Protein AF-Q9R631-F1 (afdb_monomer)

Solvent-accessible surface area (backbone atoms only — not comparable to full-atom values): 24662 Å² total; per-residue (Å²): 126,86,88,64,76,54,87,81,58,69,84,57,74,76,68,75,74,54,26,33,38,32,25,51,54,96,36,62,91,69,84,51,66,42,68,30,36,44,42,33,75,43,32,33,39,32,61,39,66,44,56,85,98,56,59,82,72,63,21,46,72,61,94,67,78,96,54,49,70,42,56,38,38,35,56,68,68,64,52,73,44,70,65,49,22,27,50,51,49,50,45,51,47,47,37,53,52,27,40,51,66,40,73,71,41,33,48,51,51,53,50,43,50,62,30,55,34,37,52,39,48,93,86,49,59,55,43,43,32,39,50,88,40,61,39,34,27,34,39,30,57,76,46,61,94,93,53,78,89,38,76,45,78,43,72,45,30,38,40,37,29,24,22,41,42,39,36,64,55,64,49,65,47,73,52,68,55,95,91,42,44,30,21,53,53,37,31,5,18,29,27,37,32,27,42,46,73,45,39,29,55,26,38,51,54,41,80,80,38,66,90,45,53,81,91,65,51,61,46,32,46,50,54,50,55,56,57,51,49,40,45,49,39,52,42,40,32,22,17,56,6,57,40,57,86,63,84,50,56,65,61,67,62,91,44,98,87,40,55,62,58,76,64,43,41,57,46,58,28,29,37,42,28,79,67,44,48,72,76,54,48,73,68,56,54,48,50,53,52,53,52,48,52,52,24,45,53,54,51,40,54,27,66,66,46,48,76,48,35,82,68,43,84,83,60,59,62,69,63,51,48,54,50,49,32,64,63,67,42,42,43,66,53,98,86,70,49,55,44,84,42,68,68,51,39,51,54,48,52,45,46,58,51,67,53,53,16,40,45,58,48,26,61,76,64,73,46,75,69,63,70,48,87,92,46,77,65,41,69,46,34,34,45,73,48,72,82,40,65,92,48,24,38,54,86,50,34,45,28,33,61,98,71,71,12,42,64,91,42,34,29,36,24,56,90,68,35,54,86,46,45,42,85,61,66,69,90,34,50,38,68,40,62,48,75,51,70,47,95,49,86,78,81,56,57,69,47,77,39,73,86

Organism: Clostridium botulinum (NCBI:txid1491)

pLDDT: mean 94.19, std 7.29, range [56.03, 98.94]

Foldseek 3Di:
DFWDFDDDFLPDDAPVPQWFFWQALLRPPVPDTATWGPRTAQEIEGAAEDCRPHDLVLLADDQDDPFFQAFFFHDSCQSVDSVSSRQVVVLVSLLLLLLSLDPLSRVLVVLLNLLQFFQDAPPDDLAAGHQPHSFFWIWTFPDDPPDDTDIDIDGHLEYEYAYYSGRADKDKDFDDDPNDGQLQLQRAGYIYIHHHQFWWWKAQQDPQQVVDDPVPRFIFTFHSSLVVLLNSLCSSSRSRNLQFDPDFQAWDPPDLPTRHGDGHTCNNQLQAADCSNVVQDPVNVVVSLVSNVVSVVSVLSSLQNHDAYPHDRVDDSVVVSVSVCVSQVWDADPVRRTDDDPVSNVVVVCCSRRVNHSVNVCVVLLTDDRNGPPGRIDRIWGFPHCPDPVQQHSRNGQQDVVVVCSPPNVSGTCVRNVVGTDHDDPVRIHFNWDWDWDDDDPPIDIDTDGD

Radius of gyration: 23.23 Å; Cα contacts (8 Å, |Δi|>4): 868; chains: 1; bounding box: 71×54×62 Å

Secondary structure (DSSP, 8-state):
-PPP-----TTSPP-SSSEEEEE-GGGTTTT--EEEEEEETTEEEE-S---TT--GGGGS--S--S-TTS-EEB-TTTT-SHHHHHHHHHHHHHHHHHHTTSHHHHHHHHHHHH-PPPS--TTS-TTEE---STTTEEEEE-SPTTSPP-EEEEE-SEEEE---SBTT--EEEE-EETTEEGGGTTS---EEEE--SSEEEEE---GGGTT--GGG---EEPPHHHHHHHHHHHHHHHHHT----SS-B----SSTTS-----B-HHHHHHH-TTGGGGS-HHHHHHHHHHHHHHHHHHHHHHHH--EESS-TT--HHHHHHHHHHHHT-EE-TTS-EE--HHHHHHHHHIIIIIS-HHHHHHHHT----S-TTSPPEEEEEES-SS-TTT-BTTTBT--GGGT-SGGGGGGBTTT-TTSEEEPPGGGEE--EEEEEE--SSSPEEEEEE-

Nearest PDB structures (foldseek):
  3zuq-assembly1_A  TM=9.808E-01  e=2.509E-79  Clostridium botulinum
  6g5f-assembly1_A  TM=9.839E-01  e=3.504E-79  Clostridium botulinum
  2np0-assembly1_A  TM=9.847E-01  e=9.687E-77  Clostridium botulinum
  1s0c-assembly1_A  TM=9.829E-01  e=3.896E-76  Clostridium botulinum
  1f82-assembly1_A  TM=9.418E-01  e=5.331E-75  Clostridium botulinum

InterPro domains:
  IPR000395 Botulinum/Tetanus toxin, catalytic chain [PF01742] (3-417)
  IPR000395 Botulinum/Tetanus toxin, catalytic chain [PR00760] (7-23)
  IPR000395 Botulinum/Tetanus toxin, catalytic chain [PR00760] (34-50)
  IPR000395 Botulinum/Tetanus toxin, catalytic chain [PR00760] (73-89)
  IPR000395 Botulinum/Tetanus toxin, catalytic chain [PR00760] (98-120)
  IPR000395 Botulinum/Tetanus toxin, catalytic chain [PR00760] (220-232)
  IPR000395 Botulinum/Tetanus toxin, catalytic chain [PR00760] (265-281)

Structure (mmCIF, N/CA/C/O backbone):
data_AF-Q9R631-F1
#
_entry.id   AF-Q9R631-F1
#
loop_
_atom_site.group_PDB
_atom_site.id
_atom_site.type_symbol
_atom_site.label_atom_id
_atom_site.label_alt_id
_atom_site.label_comp_id
_atom_site.label_asym_id
_atom_site.label_entity_id
_atom_site.label_seq_id
_atom_site.pdbx_PDB_ins_code
_atom_site.Cartn_x
_atom_site.Cartn_y
_atom_site.Cartn_z
_atom_site.occupancy
_atom_site.B_iso_or_equiv
_atom_site.auth_seq_id
_atom_site.auth_comp_id
_atom_site.auth_asym_id
_atom_site.auth_atom_id
_atom_site.pdbx_PDB_model_num
ATOM 1 N N . MET A 1 1 ? -8.572 -16.712 8.968 1.00 56.03 1 MET A N 1
ATOM 2 C CA . MET A 1 1 ? -9.748 -17.118 8.150 1.00 56.03 1 MET A CA 1
ATOM 3 C C . MET A 1 1 ? -9.388 -16.691 6.749 1.00 56.03 1 MET A C 1
ATOM 5 O O . MET A 1 1 ? -8.944 -15.557 6.644 1.00 56.03 1 MET A O 1
ATOM 9 N N . PRO A 1 2 ? -9.513 -17.543 5.721 1.00 88.75 2 PRO A N 1
ATOM 10 C CA . PRO A 1 2 ? -8.883 -17.266 4.436 1.00 88.75 2 PRO A CA 1
ATOM 11 C C . PRO A 1 2 ? -9.314 -15.912 3.863 1.00 88.75 2 PRO A C 1
ATOM 13 O O . PRO A 1 2 ? -10.505 -15.576 3.874 1.00 88.75 2 PRO A O 1
ATOM 16 N N . VAL A 1 3 ? -8.350 -15.136 3.363 1.00 95.69 3 VAL A N 1
ATOM 17 C CA . VAL A 1 3 ? -8.625 -13.816 2.781 1.00 95.69 3 VAL A CA 1
ATOM 18 C C . VAL A 1 3 ? -9.398 -13.997 1.473 1.00 95.69 3 VAL A C 1
ATOM 20 O O . VAL A 1 3 ? -8.939 -14.649 0.529 1.00 95.69 3 VAL A O 1
ATOM 23 N N . THR A 1 4 ? -10.595 -13.409 1.408 1.00 98.06 4 THR A N 1
ATOM 24 C CA . THR A 1 4 ? -11.451 -13.447 0.214 1.00 98.06 4 THR A CA 1
ATOM 25 C C . THR A 1 4 ? -11.203 -12.217 -0.652 1.00 98.06 4 THR A C 1
ATOM 27 O O . THR A 1 4 ? -11.263 -11.091 -0.156 1.00 98.06 4 THR A O 1
ATOM 30 N N . ILE A 1 5 ? -10.944 -12.441 -1.942 1.00 98.62 5 ILE A N 1
ATOM 31 C CA . ILE A 1 5 ? -10.778 -11.392 -2.953 1.00 98.62 5 ILE A CA 1
ATOM 32 C C . ILE A 1 5 ? -12.018 -11.386 -3.838 1.00 98.62 5 ILE A C 1
ATOM 34 O O . ILE A 1 5 ? -12.356 -12.401 -4.448 1.00 98.62 5 ILE A O 1
ATOM 38 N N . ASN A 1 6 ? -12.709 -10.252 -3.871 1.00 98.25 6 ASN A N 1
ATOM 39 C CA . ASN A 1 6 ? -13.893 -10.057 -4.695 1.00 98.25 6 ASN A CA 1
ATOM 40 C C . ASN A 1 6 ? -13.495 -9.829 -6.159 1.00 98.25 6 ASN A C 1
ATOM 42 O O . ASN A 1 6 ? -12.468 -9.215 -6.441 1.00 98.25 6 ASN A O 1
ATOM 46 N N . ASN A 1 7 ? -14.351 -10.282 -7.075 1.00 97.81 7 ASN A N 1
ATOM 47 C CA . ASN A 1 7 ? -14.214 -10.046 -8.510 1.00 97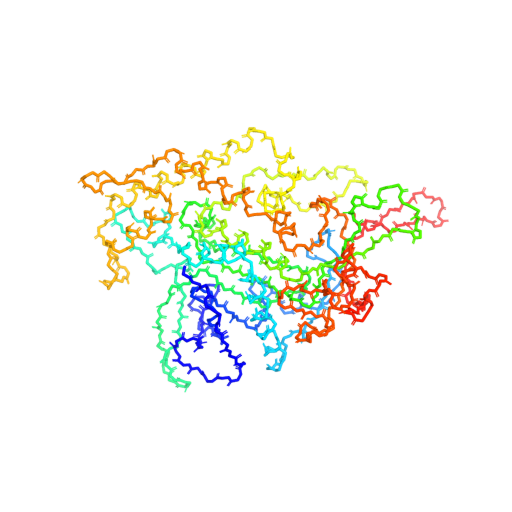.81 7 ASN A CA 1
ATOM 48 C C . ASN A 1 7 ? -15.301 -9.079 -8.984 1.00 97.81 7 ASN A C 1
ATOM 50 O O . ASN A 1 7 ? -16.425 -9.113 -8.479 1.00 97.81 7 ASN A O 1
ATOM 54 N N . PHE A 1 8 ? -14.959 -8.234 -9.949 1.00 97.81 8 PHE A N 1
ATOM 55 C CA . PHE A 1 8 ? -15.842 -7.219 -10.524 1.00 97.81 8 PHE A CA 1
ATOM 56 C C . PHE A 1 8 ? -15.260 -6.718 -11.846 1.00 97.81 8 PHE A C 1
ATOM 58 O O . PHE A 1 8 ? -14.051 -6.787 -12.058 1.00 97.81 8 PHE A O 1
ATOM 65 N N . ASN A 1 9 ? -16.106 -6.161 -12.705 1.00 98.56 9 ASN A N 1
ATOM 66 C CA . ASN A 1 9 ? -15.703 -5.344 -13.845 1.00 98.56 9 ASN A CA 1
ATOM 67 C C . ASN A 1 9 ? -15.979 -3.869 -13.558 1.00 98.56 9 ASN A C 1
ATOM 69 O O . ASN A 1 9 ? -16.913 -3.522 -12.834 1.00 98.56 9 ASN A O 1
ATOM 73 N N . TYR A 1 10 ? -15.227 -2.971 -14.196 1.00 98.62 10 TYR A N 1
ATOM 74 C CA . TYR A 1 10 ? -15.422 -1.531 -14.010 1.00 98.62 10 TYR A CA 1
ATOM 75 C C . TYR A 1 10 ? -16.849 -1.077 -14.354 1.00 98.62 10 TYR A C 1
ATOM 77 O O . TYR A 1 10 ? -17.376 -0.164 -13.720 1.00 98.62 10 TYR A O 1
ATOM 85 N N . ASN A 1 11 ? -17.496 -1.722 -15.327 1.00 98.25 11 ASN A N 1
ATOM 86 C CA . ASN A 1 11 ? -18.846 -1.374 -15.771 1.00 98.25 11 ASN A CA 1
ATOM 87 C C . ASN A 1 11 ? -19.966 -1.991 -14.915 1.00 98.25 11 ASN A C 1
ATOM 89 O O . ASN A 1 11 ? -21.125 -1.639 -15.129 1.00 98.25 11 ASN A O 1
ATOM 93 N N . ASP A 1 12 ? -19.654 -2.840 -13.929 1.00 98.38 12 ASP A N 1
ATOM 94 C CA . ASP A 1 12 ? -20.669 -3.422 -13.043 1.00 98.38 12 ASP A CA 1
ATOM 95 C C . ASP A 1 12 ? -21.441 -2.312 -12.301 1.00 98.38 12 ASP A C 1
ATOM 97 O O . ASP A 1 12 ? -20.851 -1.289 -11.925 1.00 98.38 12 ASP A O 1
ATOM 101 N N . PRO A 1 13 ? -22.763 -2.447 -12.108 1.00 97.88 13 PRO A N 1
ATOM 102 C CA . PRO A 1 13 ? -23.578 -1.399 -11.502 1.00 97.88 13 PRO A CA 1
ATOM 103 C C . PRO A 1 13 ? -23.192 -1.136 -10.039 1.00 97.88 13 PRO A C 1
ATOM 105 O O . PRO A 1 13 ? -22.702 -2.010 -9.329 1.00 97.88 13 PRO A O 1
ATOM 108 N N . ILE A 1 14 ? -23.443 0.091 -9.575 1.00 97.75 14 ILE A N 1
ATOM 109 C CA . ILE A 1 14 ? -23.270 0.470 -8.166 1.00 97.75 14 ILE A CA 1
ATOM 110 C C . ILE A 1 14 ? -24.311 -0.280 -7.327 1.00 97.75 14 ILE A C 1
ATOM 112 O O . ILE A 1 14 ? -25.511 -0.124 -7.546 1.00 97.75 14 ILE A O 1
ATOM 116 N N . ASP A 1 15 ? -23.854 -1.059 -6.347 1.00 96.06 15 ASP A N 1
ATOM 117 C CA . ASP A 1 15 ? -24.699 -1.882 -5.470 1.00 96.06 15 ASP A CA 1
ATOM 118 C C . ASP A 1 15 ? -24.832 -1.298 -4.049 1.00 96.06 15 ASP A C 1
ATOM 120 O O . ASP A 1 15 ? -25.536 -1.845 -3.199 1.00 96.06 15 ASP A O 1
ATOM 124 N N . ASN A 1 16 ? -24.151 -0.178 -3.773 1.00 95.50 16 ASN A N 1
ATOM 125 C CA . ASN A 1 16 ? -24.051 0.449 -2.452 1.00 95.50 16 ASN A CA 1
ATOM 126 C C . ASN A 1 16 ? -23.456 -0.463 -1.362 1.00 95.50 16 ASN A C 1
ATOM 128 O O . ASN A 1 16 ? -23.575 -0.151 -0.169 1.00 95.50 16 ASN A O 1
ATOM 132 N N . ASN A 1 17 ? -22.778 -1.542 -1.745 1.00 96.19 17 ASN A N 1
ATOM 133 C CA . ASN A 1 17 ? -22.121 -2.501 -0.872 1.00 96.19 17 ASN A CA 1
ATOM 134 C C . ASN A 1 17 ? -20.656 -2.709 -1.278 1.00 96.19 17 ASN A C 1
ATOM 136 O O . ASN A 1 17 ? -19.778 -2.139 -0.633 1.00 96.19 17 ASN A O 1
ATOM 140 N N . ASN A 1 18 ? -20.388 -3.490 -2.326 1.00 98.25 18 ASN A N 1
ATOM 141 C CA . ASN A 1 18 ? -19.035 -3.769 -2.810 1.00 98.25 18 ASN A CA 1
ATOM 142 C C . ASN A 1 18 ? -18.593 -2.775 -3.894 1.00 98.25 18 ASN A C 1
ATOM 144 O O . ASN A 1 18 ? -17.395 -2.578 -4.073 1.00 98.25 18 ASN A O 1
ATOM 148 N N . ILE A 1 19 ? -19.537 -2.132 -4.580 1.00 98.69 19 ILE A N 1
ATOM 149 C CA . ILE A 1 19 ? -19.317 -1.111 -5.604 1.00 98.69 19 ILE A CA 1
ATOM 150 C C . ILE A 1 19 ? -20.099 0.137 -5.195 1.00 98.69 19 ILE A C 1
ATOM 152 O O . ILE A 1 19 ? -21.330 0.134 -5.138 1.00 98.69 19 ILE A O 1
ATOM 156 N N . ILE A 1 20 ? -19.386 1.219 -4.883 1.00 98.38 20 ILE A N 1
ATOM 157 C CA . ILE A 1 20 ? -19.971 2.441 -4.314 1.00 98.38 20 ILE A CA 1
ATOM 158 C C . ILE A 1 20 ? -19.482 3.698 -5.032 1.00 98.38 20 ILE A C 1
ATOM 160 O O . ILE A 1 20 ? -18.460 3.680 -5.713 1.00 98.38 20 ILE A O 1
ATOM 164 N N . MET A 1 21 ? -20.172 4.813 -4.799 1.00 98.06 21 MET A N 1
ATOM 165 C CA . MET A 1 21 ? -19.642 6.154 -5.053 1.00 98.06 21 MET A CA 1
ATOM 166 C C . MET A 1 21 ? -19.051 6.704 -3.753 1.00 98.06 21 MET A C 1
ATOM 168 O O . MET A 1 21 ? -19.791 7.050 -2.831 1.00 98.06 21 MET A O 1
ATOM 172 N N . MET A 1 22 ? -17.723 6.741 -3.656 1.00 98.44 22 MET A N 1
ATOM 173 C CA . MET A 1 22 ? -16.973 7.157 -2.467 1.00 98.44 22 MET A CA 1
ATOM 174 C C . MET A 1 22 ? -16.519 8.614 -2.587 1.00 98.44 22 MET A C 1
ATOM 176 O O . MET A 1 22 ? -16.048 9.018 -3.644 1.00 98.44 22 MET A O 1
ATOM 180 N N . GLU A 1 23 ? -16.609 9.381 -1.502 1.00 98.00 23 GLU A N 1
ATOM 181 C CA . GLU A 1 23 ? -15.921 10.666 -1.318 1.00 98.00 23 GLU A CA 1
ATOM 182 C C . GLU A 1 23 ? -14.611 10.402 -0.548 1.00 98.00 23 GLU A C 1
ATOM 184 O O . GLU A 1 23 ? -14.664 10.090 0.649 1.00 98.00 23 GLU A O 1
ATOM 189 N N . PRO A 1 24 ? -13.437 10.464 -1.207 1.00 95.62 24 PRO A N 1
ATOM 190 C CA . PRO A 1 24 ? -12.157 10.178 -0.568 1.00 95.62 24 PRO A CA 1
ATOM 191 C C . PRO A 1 24 ? -11.821 11.166 0.559 1.00 95.62 24 PRO A C 1
ATOM 193 O O . PRO A 1 24 ? -12.303 12.300 0.540 1.00 95.62 24 PRO A O 1
ATOM 196 N N . PRO A 1 25 ? -10.933 10.800 1.502 1.00 95.75 25 PRO A N 1
ATOM 197 C CA . PRO A 1 25 ? -10.586 11.646 2.646 1.00 95.75 25 PRO A CA 1
ATOM 198 C C . PRO A 1 25 ? -10.179 13.087 2.296 1.00 95.75 25 PRO A C 1
ATOM 200 O O . PRO A 1 25 ? -10.690 14.022 2.907 1.00 95.75 25 PRO A O 1
ATOM 203 N N . PHE A 1 26 ? -9.334 13.287 1.277 1.00 94.69 26 PHE A N 1
ATOM 204 C CA . PHE A 1 26 ? -8.893 14.623 0.838 1.00 94.69 26 PHE A CA 1
ATOM 205 C C . PHE A 1 26 ? -9.936 15.385 0.002 1.00 94.69 26 PHE A C 1
ATOM 207 O O . PHE A 1 26 ? -9.732 16.548 -0.329 1.00 94.69 26 PHE A O 1
ATOM 214 N N . ALA A 1 27 ? -11.071 14.754 -0.312 1.00 93.44 27 ALA A N 1
ATOM 215 C CA . ALA A 1 27 ? -12.239 15.382 -0.924 1.00 93.44 27 ALA A CA 1
ATOM 216 C C . ALA A 1 27 ? -13.393 15.585 0.075 1.00 93.44 27 ALA A C 1
ATOM 218 O O . ALA A 1 27 ? -14.469 16.022 -0.335 1.00 93.44 27 ALA A O 1
ATOM 219 N N . ARG A 1 28 ? -13.215 15.251 1.363 1.00 87.81 28 ARG A N 1
ATOM 220 C CA . ARG A 1 28 ? -14.302 15.252 2.352 1.00 87.81 28 ARG A CA 1
ATOM 221 C C . ARG A 1 28 ? -14.973 16.626 2.434 1.00 87.81 28 ARG A C 1
ATOM 223 O O . ARG A 1 28 ? -14.327 17.619 2.752 1.00 87.81 28 ARG A O 1
ATOM 230 N N . GLY A 1 29 ? -16.283 16.662 2.193 1.00 86.12 29 GLY A N 1
ATOM 231 C CA . GLY A 1 29 ? -17.091 17.882 2.246 1.00 86.12 29 GLY A CA 1
ATOM 232 C C . GLY A 1 29 ? -17.136 18.675 0.938 1.00 86.12 29 GLY A C 1
ATOM 233 O O . GLY A 1 29 ? -17.839 19.678 0.881 1.00 86.12 29 GLY A O 1
ATOM 234 N N . THR A 1 30 ? -16.439 18.229 -0.113 1.00 88.06 30 THR A N 1
ATOM 235 C CA . THR A 1 30 ? -16.424 18.912 -1.420 1.00 88.06 30 THR A CA 1
ATOM 236 C C . THR A 1 30 ? -17.524 18.437 -2.369 1.00 88.06 30 THR A C 1
ATOM 238 O O . THR A 1 30 ? -17.810 19.129 -3.340 1.00 88.06 30 THR A O 1
ATOM 241 N N . GLY A 1 31 ? -18.125 17.262 -2.127 1.00 87.06 31 GLY A N 1
ATOM 242 C CA . GLY A 1 31 ? -19.107 16.669 -3.046 1.00 87.06 31 GLY A CA 1
ATOM 243 C C . GLY A 1 31 ? -18.490 15.980 -4.272 1.00 87.06 31 GLY A C 1
ATOM 244 O O . GLY A 1 31 ? -19.200 15.652 -5.219 1.00 87.06 31 GLY A O 1
ATOM 245 N N . ARG A 1 32 ? -17.171 15.734 -4.285 1.00 93.25 32 ARG A N 1
ATOM 246 C CA . ARG A 1 32 ? -16.505 14.960 -5.348 1.00 93.25 32 ARG A CA 1
ATOM 247 C C . ARG A 1 32 ? -16.506 13.469 -5.015 1.00 93.25 32 ARG A C 1
ATOM 249 O O . ARG A 1 32 ? -15.895 13.053 -4.031 1.00 93.25 32 ARG A O 1
ATOM 256 N N . TYR A 1 33 ? -17.142 12.674 -5.874 1.00 96.25 33 TYR A N 1
ATOM 257 C CA . TYR A 1 33 ? -17.283 11.227 -5.708 1.00 96.25 33 TYR A CA 1
ATOM 258 C C . TYR A 1 33 ? -16.598 10.446 -6.827 1.00 96.25 33 TYR A C 1
ATOM 260 O O . TYR A 1 33 ? -16.613 10.864 -7.981 1.00 96.25 33 TYR A O 1
ATOM 268 N N . TYR A 1 34 ? -16.074 9.272 -6.487 1.00 98.06 34 TYR A N 1
ATOM 269 C CA . TYR A 1 34 ? -15.438 8.347 -7.421 1.00 98.06 34 TYR A CA 1
ATOM 270 C C . TYR A 1 34 ? -16.017 6.946 -7.253 1.00 98.06 34 TYR A C 1
ATOM 272 O O . TYR A 1 34 ? -16.374 6.539 -6.142 1.00 98.06 34 TYR A O 1
ATOM 280 N N . LYS A 1 35 ? -16.099 6.195 -8.353 1.00 98.69 35 LYS A N 1
ATOM 281 C CA . LYS A 1 35 ? -16.520 4.794 -8.312 1.00 98.69 35 LYS A CA 1
ATOM 282 C C . LYS A 1 35 ? -15.425 3.959 -7.647 1.00 98.69 35 LYS A C 1
ATOM 284 O O . LYS A 1 35 ? -14.286 3.959 -8.107 1.00 98.69 35 LYS A O 1
ATOM 289 N N . ALA A 1 36 ? -15.774 3.269 -6.567 1.00 98.88 36 ALA A N 1
ATOM 290 C CA . ALA A 1 36 ? -14.849 2.503 -5.742 1.00 98.88 36 ALA A CA 1
ATOM 291 C C . ALA A 1 36 ? -15.304 1.047 -5.608 1.00 98.88 36 ALA A C 1
ATOM 293 O O . ALA A 1 36 ? -16.499 0.778 -5.463 1.00 98.88 36 ALA A O 1
ATOM 294 N N . PHE A 1 37 ? -14.341 0.128 -5.606 1.00 98.88 37 PHE A N 1
ATOM 295 C CA . PHE A 1 37 ? -14.560 -1.318 -5.594 1.00 98.88 37 PHE A CA 1
ATOM 296 C C . PHE A 1 37 ? -13.892 -1.937 -4.366 1.00 98.88 37 PHE A C 1
ATOM 298 O O . PHE A 1 37 ? -12.694 -1.762 -4.144 1.00 98.88 37 PHE A O 1
ATOM 305 N N . LYS A 1 38 ? -14.654 -2.661 -3.550 1.00 98.88 38 LYS A N 1
ATOM 306 C CA . LYS A 1 38 ? -14.155 -3.326 -2.345 1.00 98.88 38 LYS A CA 1
ATOM 307 C C . LYS A 1 38 ? -13.489 -4.646 -2.720 1.00 98.88 38 LYS A C 1
ATOM 309 O O . LYS A 1 38 ? -14.164 -5.672 -2.814 1.00 98.88 38 LYS A O 1
ATOM 314 N N . ILE A 1 39 ? -12.172 -4.632 -2.916 1.00 98.75 39 ILE A N 1
ATOM 315 C CA . ILE A 1 39 ? -11.400 -5.830 -3.285 1.00 98.75 39 ILE A CA 1
ATOM 316 C C . ILE A 1 39 ? -11.404 -6.884 -2.175 1.00 98.75 39 ILE A C 1
ATOM 318 O O . ILE A 1 39 ? -11.531 -8.072 -2.449 1.00 98.75 39 ILE A O 1
ATOM 322 N N . THR A 1 40 ? -11.346 -6.447 -0.920 1.00 98.75 40 THR A N 1
ATOM 323 C CA . THR A 1 40 ? -11.534 -7.272 0.276 1.00 98.75 40 THR A CA 1
ATOM 324 C C . THR A 1 40 ? -12.002 -6.382 1.428 1.00 98.75 40 THR A C 1
ATOM 326 O O . THR A 1 40 ? -12.148 -5.168 1.263 1.00 98.75 40 THR A O 1
ATOM 329 N N . ASP A 1 41 ? -12.288 -6.949 2.595 1.00 98.19 41 ASP A N 1
ATOM 330 C CA . ASP A 1 41 ? -12.798 -6.167 3.720 1.00 98.19 41 ASP A CA 1
ATOM 331 C C . ASP A 1 41 ? -11.858 -5.008 4.080 1.00 98.19 41 ASP A C 1
ATOM 333 O O . ASP A 1 41 ? -10.650 -5.170 4.191 1.00 98.19 41 ASP A O 1
ATOM 337 N N . ARG A 1 42 ? -12.435 -3.811 4.258 1.00 98.44 42 ARG A N 1
ATOM 338 C CA . ARG A 1 42 ? -11.736 -2.546 4.572 1.00 98.44 42 ARG A CA 1
ATOM 339 C C . ARG A 1 42 ? -10.780 -1.995 3.506 1.00 98.44 42 ARG A C 1
ATOM 341 O O . ARG A 1 42 ? -10.302 -0.876 3.704 1.00 98.44 42 ARG A O 1
ATOM 348 N N . ILE A 1 43 ? -10.548 -2.700 2.400 1.00 98.88 43 ILE A N 1
ATOM 349 C CA . ILE A 1 43 ? -9.646 -2.272 1.324 1.00 98.88 43 ILE A CA 1
ATOM 350 C C . ILE A 1 43 ? -10.452 -1.954 0.063 1.00 98.88 43 ILE A C 1
ATOM 352 O O . ILE A 1 43 ? -11.237 -2.773 -0.420 1.00 98.88 43 ILE A O 1
ATOM 356 N N . TRP A 1 44 ? -10.236 -0.761 -0.483 1.00 98.94 44 TRP A N 1
ATOM 357 C CA . TRP A 1 44 ? -10.948 -0.252 -1.653 1.00 98.94 44 TRP A CA 1
ATOM 358 C C . TRP A 1 44 ? -9.984 0.106 -2.780 1.00 98.94 44 TRP A C 1
ATOM 360 O O . TRP A 1 44 ? -8.893 0.606 -2.522 1.00 98.94 44 TRP A O 1
ATOM 370 N N . ILE A 1 45 ? -10.414 -0.101 -4.023 1.00 98.94 45 ILE A N 1
ATOM 371 C CA . ILE A 1 45 ? -9.713 0.321 -5.239 1.00 98.94 45 ILE A CA 1
ATOM 372 C C . ILE A 1 45 ? -10.524 1.426 -5.918 1.00 98.94 45 ILE A C 1
ATOM 374 O O . ILE A 1 45 ? -11.722 1.256 -6.160 1.00 98.94 45 ILE A O 1
ATOM 378 N N . ILE A 1 46 ? -9.868 2.535 -6.250 1.00 98.88 46 ILE A N 1
ATOM 379 C CA . ILE A 1 46 ? -10.400 3.613 -7.084 1.00 98.88 46 ILE A CA 1
ATOM 380 C C . ILE A 1 46 ? -9.519 3.686 -8.338 1.00 98.88 46 ILE A C 1
ATOM 382 O O . ILE A 1 46 ? -8.414 4.220 -8.265 1.00 98.88 46 ILE A O 1
ATOM 386 N N . PRO A 1 47 ? -9.956 3.136 -9.486 1.00 98.69 47 PRO A N 1
ATOM 387 C CA . PRO A 1 47 ? -9.147 3.086 -10.702 1.00 98.69 47 PRO A CA 1
ATOM 388 C C . PRO A 1 47 ? -9.151 4.450 -11.415 1.00 98.69 47 PRO A C 1
ATOM 390 O O . PRO A 1 47 ? -9.683 4.604 -12.507 1.00 98.69 47 PRO A O 1
ATOM 393 N N . GLU A 1 48 ? -8.590 5.461 -10.761 1.00 98.81 48 GLU A N 1
ATOM 394 C CA . GLU A 1 48 ? -8.442 6.841 -11.228 1.00 98.81 48 GLU A CA 1
ATOM 395 C C . GLU A 1 48 ? -7.033 7.333 -10.881 1.00 98.81 48 GLU A C 1
ATOM 397 O O . GLU A 1 48 ? -6.392 6.806 -9.970 1.00 98.81 48 GLU A O 1
ATOM 402 N N . ARG A 1 49 ? -6.551 8.365 -11.579 1.00 98.75 49 ARG A N 1
ATOM 403 C CA . ARG A 1 49 ? -5.271 9.014 -11.257 1.00 98.75 49 ARG A CA 1
ATOM 404 C C . ARG A 1 49 ? -5.330 9.717 -9.901 1.00 98.75 49 ARG A C 1
ATOM 406 O O . ARG A 1 49 ? -6.349 10.316 -9.552 1.00 98.75 49 ARG A O 1
ATOM 413 N N . TYR A 1 50 ? -4.229 9.690 -9.155 1.00 98.69 50 TYR A N 1
ATOM 414 C CA . TYR A 1 50 ? -4.129 10.405 -7.884 1.00 98.69 50 TYR A CA 1
ATOM 415 C C . TYR A 1 50 ? -3.861 11.898 -8.124 1.00 98.69 50 TYR A C 1
ATOM 417 O O . TYR A 1 50 ? -2.733 12.296 -8.397 1.00 98.69 50 TYR A O 1
ATOM 425 N N . THR A 1 51 ? -4.894 12.741 -8.033 1.00 98.06 51 THR A N 1
ATOM 426 C CA . THR A 1 51 ? -4.788 14.183 -8.350 1.00 98.06 51 THR A CA 1
ATOM 427 C C . THR A 1 51 ? -4.712 15.100 -7.126 1.00 98.06 51 THR A C 1
ATOM 429 O O . THR A 1 51 ? -4.695 16.319 -7.275 1.00 98.06 51 THR A O 1
ATOM 432 N N . PHE A 1 52 ? -4.766 14.569 -5.903 1.00 96.69 52 PHE A N 1
ATOM 433 C CA . PHE A 1 52 ? -4.791 15.403 -4.697 1.00 96.69 52 PHE A CA 1
ATOM 434 C C . PHE A 1 52 ? -3.427 16.067 -4.481 1.00 96.69 52 PHE A C 1
ATOM 436 O O . PHE A 1 52 ? -2.420 15.378 -4.396 1.00 96.69 52 PHE A O 1
ATOM 443 N N . GLY A 1 53 ? -3.399 17.400 -4.400 1.00 94.50 53 GLY A N 1
ATOM 444 C CA . GLY A 1 53 ? -2.157 18.164 -4.223 1.00 94.50 53 GLY A CA 1
ATOM 445 C C . GLY A 1 53 ? -1.349 18.412 -5.503 1.00 94.50 53 GLY A C 1
ATOM 446 O O . GLY A 1 53 ? -0.346 19.113 -5.432 1.00 94.50 53 GLY A O 1
ATOM 447 N N . TYR A 1 54 ? -1.804 17.915 -6.658 1.00 96.31 54 TYR A N 1
ATOM 448 C CA . TYR A 1 54 ? -1.150 18.109 -7.956 1.00 96.31 54 TYR A CA 1
ATOM 449 C C . TYR A 1 54 ? -1.985 18.991 -8.879 1.00 96.31 54 TYR A C 1
ATOM 451 O O . TYR A 1 54 ? -3.221 18.981 -8.828 1.00 96.31 54 TYR A O 1
ATOM 459 N N . LYS A 1 55 ? -1.316 19.739 -9.753 1.00 95.25 55 LYS A N 1
ATOM 460 C CA . LYS A 1 55 ? -1.972 20.511 -10.807 1.00 95.25 55 LYS A CA 1
ATOM 461 C C . LYS A 1 55 ? -2.119 19.664 -12.076 1.00 95.25 55 LYS A C 1
ATOM 463 O O . LYS A 1 55 ? -1.330 18.747 -12.285 1.00 95.25 55 LYS A O 1
ATOM 468 N N . PRO A 1 56 ? -3.099 19.937 -12.953 1.00 95.56 56 PRO A N 1
ATOM 469 C CA . PRO A 1 56 ? -3.252 19.185 -14.200 1.00 95.56 56 PRO A CA 1
ATOM 470 C C . PRO A 1 56 ? -2.005 19.200 -15.098 1.00 95.56 56 PRO A C 1
ATOM 472 O O . PRO A 1 56 ? -1.695 18.192 -15.727 1.00 95.56 56 PRO A O 1
ATOM 475 N N . GLU A 1 57 ? -1.275 20.317 -15.152 1.00 94.88 57 GLU A N 1
ATOM 476 C CA . GLU A 1 57 ? -0.064 20.458 -15.964 1.00 94.88 57 GLU A CA 1
ATOM 477 C C . GLU A 1 57 ? 1.094 19.562 -15.503 1.00 94.88 57 GLU A C 1
ATOM 479 O O . GLU A 1 57 ? 1.884 19.142 -16.347 1.00 94.88 57 GLU A O 1
ATOM 484 N N . ASP A 1 58 ? 1.135 19.210 -14.213 1.00 95.94 58 ASP A N 1
ATOM 485 C CA . ASP A 1 58 ? 2.180 18.385 -13.595 1.00 95.94 58 ASP A CA 1
ATOM 486 C C . ASP A 1 58 ? 2.222 16.962 -14.173 1.00 95.94 58 ASP A C 1
ATOM 488 O O . ASP A 1 58 ? 3.248 16.294 -14.118 1.00 95.94 58 ASP A O 1
ATOM 492 N N . PHE A 1 59 ? 1.110 16.492 -14.750 1.00 97.12 59 PHE A N 1
ATOM 493 C CA . PHE A 1 59 ? 0.980 15.158 -15.345 1.00 97.12 59 PHE A CA 1
ATOM 494 C C . PHE A 1 59 ? 1.660 15.027 -16.713 1.00 97.12 59 PHE A C 1
ATOM 496 O O . PHE A 1 59 ? 1.826 13.912 -17.211 1.00 97.12 59 PHE A O 1
ATOM 503 N N . ASN A 1 60 ? 2.041 16.147 -17.331 1.00 95.38 60 ASN A N 1
ATOM 504 C CA . ASN A 1 60 ? 2.845 16.143 -18.545 1.00 95.38 60 ASN A CA 1
ATOM 505 C C . ASN A 1 60 ? 4.324 16.140 -18.171 1.00 95.38 60 ASN A C 1
ATOM 507 O O . ASN A 1 60 ? 4.736 16.825 -17.235 1.00 95.38 60 ASN A O 1
ATOM 511 N N . LYS A 1 61 ? 5.154 15.461 -18.966 1.00 94.19 61 LYS A N 1
ATOM 512 C CA . LYS A 1 61 ? 6.601 15.607 -18.819 1.00 94.19 61 LYS A CA 1
ATOM 513 C C . LYS A 1 61 ? 6.996 17.075 -18.992 1.00 94.19 61 LYS A C 1
ATOM 515 O O . LYS A 1 61 ? 6.638 17.709 -19.985 1.00 94.19 61 LYS A O 1
ATOM 520 N N . SER A 1 62 ? 7.823 17.572 -18.080 1.00 89.81 62 SER A N 1
ATOM 521 C CA . SER A 1 62 ? 8.411 18.907 -18.161 1.00 89.81 62 SER A CA 1
ATOM 522 C C . SER A 1 62 ? 9.948 18.853 -18.147 1.00 89.81 62 SER A C 1
ATOM 524 O O . SER A 1 62 ? 10.554 17.793 -18.334 1.00 89.81 62 SER A O 1
ATOM 526 N N . SER A 1 63 ? 10.593 20.015 -18.018 1.00 85.56 63 SER A N 1
ATOM 527 C CA . SER A 1 63 ? 12.021 20.118 -17.687 1.00 85.56 63 SER A CA 1
ATOM 528 C C . SER A 1 63 ? 12.292 20.004 -16.183 1.00 85.56 63 SER A C 1
ATOM 530 O O . SER A 1 63 ? 13.449 19.900 -15.790 1.00 85.56 63 SER A O 1
ATOM 532 N N . GLY A 1 64 ? 11.249 20.106 -15.354 1.00 84.50 64 GLY A N 1
ATOM 533 C CA . GLY A 1 64 ? 11.318 19.870 -13.918 1.00 84.50 64 GLY A CA 1
ATOM 534 C C . GLY A 1 64 ? 11.142 18.392 -13.583 1.00 84.50 64 GLY A C 1
ATOM 535 O O . GLY A 1 64 ? 10.755 17.594 -14.436 1.00 84.50 64 GLY A O 1
ATOM 536 N N . ILE A 1 65 ? 11.429 18.070 -12.328 1.00 89.44 65 ILE A N 1
ATOM 537 C CA . ILE A 1 65 ? 11.299 16.742 -11.725 1.00 89.44 65 ILE A CA 1
ATOM 538 C C . ILE A 1 65 ? 10.664 16.879 -10.334 1.00 89.44 65 ILE A C 1
ATOM 540 O O . ILE A 1 65 ? 10.792 17.939 -9.710 1.00 89.44 65 ILE A O 1
ATOM 544 N N . PHE A 1 66 ? 9.996 15.834 -9.855 1.00 88.56 66 PHE A N 1
ATOM 545 C CA . PHE A 1 66 ? 9.458 15.742 -8.494 1.00 88.56 66 PHE A CA 1
ATOM 546 C C . PHE A 1 66 ? 10.468 15.135 -7.512 1.00 88.56 66 PHE A C 1
ATOM 548 O O . PHE A 1 66 ? 10.561 15.608 -6.381 1.00 88.56 66 PHE A O 1
ATOM 555 N N . ASN A 1 67 ? 11.252 14.151 -7.951 1.00 84.56 67 ASN A N 1
ATOM 556 C CA . ASN A 1 67 ? 12.217 13.391 -7.172 1.00 84.56 67 ASN A CA 1
ATOM 557 C C . ASN A 1 67 ? 13.596 13.396 -7.848 1.00 84.56 67 ASN A C 1
ATOM 559 O O . ASN A 1 67 ? 13.738 13.177 -9.052 1.00 84.56 67 ASN A O 1
ATOM 563 N N . ARG A 1 68 ? 14.640 13.648 -7.054 1.00 83.62 68 ARG A N 1
ATOM 564 C CA . ARG A 1 68 ? 16.021 13.797 -7.535 1.00 83.62 68 ARG A CA 1
ATOM 565 C C . ARG A 1 68 ? 16.738 12.466 -7.792 1.00 83.62 68 ARG A C 1
ATOM 567 O O . ARG A 1 68 ? 17.723 12.470 -8.524 1.00 83.62 68 ARG A O 1
ATOM 574 N N . ASP A 1 69 ? 16.236 11.346 -7.266 1.00 82.50 69 ASP A N 1
ATOM 575 C CA . ASP A 1 69 ? 16.903 10.028 -7.322 1.00 82.50 69 ASP A CA 1
ATOM 576 C C . ASP A 1 69 ? 16.212 9.003 -8.229 1.00 82.50 69 ASP A C 1
ATOM 578 O O . ASP A 1 69 ? 16.574 7.819 -8.257 1.00 82.50 69 ASP A O 1
ATOM 582 N N . VAL A 1 70 ? 15.186 9.436 -8.959 1.00 85.31 70 VAL A N 1
ATOM 583 C CA . VAL A 1 70 ? 14.352 8.562 -9.782 1.00 85.31 70 VAL A CA 1
ATOM 584 C C . VAL A 1 70 ? 14.428 8.984 -11.246 1.00 85.31 70 VAL A C 1
ATOM 586 O O . VAL A 1 70 ? 14.482 10.162 -11.593 1.00 85.31 70 VAL A O 1
ATOM 589 N N . CYS A 1 71 ? 14.425 7.989 -12.136 1.00 89.94 71 CYS A N 1
ATOM 590 C CA . CYS A 1 71 ? 14.137 8.207 -13.547 1.00 89.94 71 CYS A CA 1
ATOM 591 C C . CYS A 1 71 ? 12.615 8.205 -13.731 1.00 89.94 71 CYS A C 1
ATOM 593 O O . CYS A 1 71 ? 11.984 7.147 -13.753 1.00 89.94 71 CYS A O 1
ATOM 595 N N . GLU A 1 72 ? 12.030 9.396 -13.788 1.00 95.62 72 GLU A N 1
ATOM 596 C C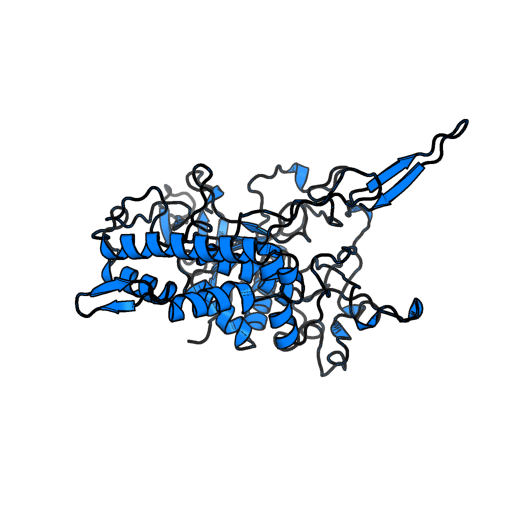A . GLU A 1 72 ? 10.589 9.620 -13.716 1.00 95.62 72 GLU A CA 1
ATOM 597 C C . GLU A 1 72 ? 9.919 9.433 -15.077 1.00 95.62 72 GLU A C 1
ATOM 599 O O . GLU A 1 72 ? 10.285 10.096 -16.052 1.00 95.62 72 GLU A O 1
ATOM 604 N N . TYR A 1 73 ? 8.907 8.569 -15.148 1.00 97.44 73 TYR A N 1
ATOM 605 C CA . TYR A 1 73 ? 8.084 8.376 -16.338 1.00 97.44 73 TYR A CA 1
ATOM 606 C C . TYR A 1 73 ? 6.724 9.071 -16.216 1.00 97.44 73 TYR A C 1
ATOM 608 O O . TYR A 1 73 ? 5.968 8.817 -15.275 1.00 97.44 73 TYR A O 1
ATOM 616 N N . TYR A 1 74 ? 6.393 9.891 -17.216 1.00 97.88 74 TYR A N 1
ATOM 617 C CA . TYR A 1 74 ? 5.153 10.665 -17.287 1.00 97.88 74 TYR A CA 1
ATOM 618 C C . TYR A 1 74 ? 4.271 10.210 -18.451 1.00 97.88 74 TYR A C 1
ATOM 620 O O . TYR A 1 74 ? 4.731 10.092 -19.587 1.00 97.88 74 TYR A O 1
ATOM 628 N N . ASP A 1 75 ? 2.982 10.019 -18.173 1.00 97.75 75 ASP A N 1
ATOM 629 C CA . ASP A 1 75 ? 1.949 9.751 -19.177 1.00 97.75 75 ASP A CA 1
ATOM 630 C C . ASP A 1 75 ? 0.588 10.276 -18.668 1.00 97.75 75 ASP A C 1
ATOM 632 O O . ASP A 1 75 ? -0.014 9.668 -17.769 1.00 97.75 75 ASP A O 1
ATOM 636 N N . PRO A 1 76 ? 0.074 11.40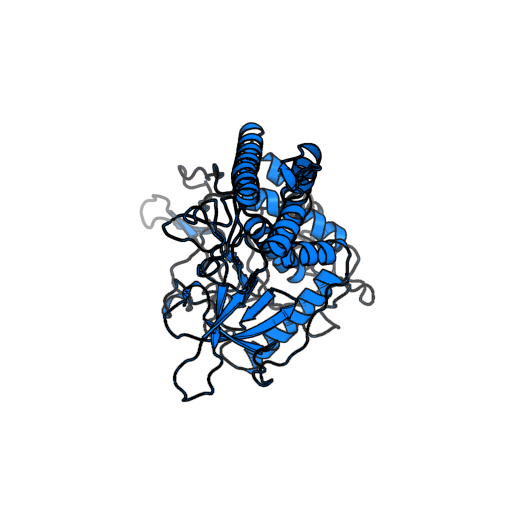7 -19.188 1.00 97.44 76 PRO A N 1
ATOM 637 C CA . PRO A 1 76 ? -1.225 11.943 -18.780 1.00 97.44 76 PRO A CA 1
ATOM 638 C C . PRO A 1 76 ? -2.407 11.072 -19.249 1.00 97.44 76 PRO A C 1
ATOM 640 O O . PRO A 1 76 ? -3.480 11.139 -18.652 1.00 97.44 76 PRO A O 1
ATOM 643 N N . ASP A 1 77 ? -2.222 10.203 -20.250 1.00 98.12 77 ASP A N 1
ATOM 644 C CA . ASP A 1 77 ? -3.277 9.356 -20.816 1.00 98.12 77 ASP A CA 1
ATOM 645 C C . ASP A 1 77 ? -3.459 8.022 -20.076 1.00 98.12 77 ASP A C 1
ATOM 647 O O . ASP A 1 77 ? -4.399 7.259 -20.352 1.00 98.12 77 ASP A O 1
ATOM 651 N N . TYR A 1 78 ? -2.591 7.698 -19.121 1.00 98.38 78 TYR A N 1
ATOM 652 C CA . TYR A 1 78 ? -2.753 6.512 -18.287 1.00 98.38 78 TYR A CA 1
ATOM 653 C C . TYR A 1 78 ? -4.059 6.598 -17.462 1.00 98.38 78 TYR A C 1
ATOM 655 O O . TYR A 1 78 ? -4.341 7.613 -16.825 1.00 98.38 78 TYR A O 1
ATOM 663 N N . LEU A 1 79 ? -4.871 5.529 -17.498 1.00 98.38 79 LEU A N 1
ATOM 664 C CA . LEU A 1 79 ? -6.221 5.406 -16.897 1.00 98.38 79 LEU A CA 1
ATOM 665 C C . LEU A 1 79 ? -7.322 6.353 -17.427 1.00 98.38 79 LEU A C 1
ATOM 667 O O . LEU A 1 79 ? -8.388 6.467 -16.815 1.00 98.38 79 LEU A O 1
ATOM 671 N N . ASN A 1 80 ? -7.145 6.983 -18.593 1.00 98.12 80 ASN A N 1
ATOM 672 C CA . ASN A 1 80 ? -8.127 7.942 -19.122 1.00 98.12 80 ASN A CA 1
ATOM 673 C C . ASN A 1 80 ? -9.434 7.325 -19.689 1.00 98.12 80 ASN A C 1
ATOM 675 O O . ASN A 1 80 ? -10.424 8.041 -19.820 1.00 98.12 80 ASN A O 1
ATOM 679 N N . THR A 1 81 ? -9.501 6.013 -19.958 1.00 98.56 81 THR A N 1
ATOM 680 C CA . THR A 1 81 ? -10.707 5.324 -20.479 1.00 98.56 81 THR A CA 1
ATOM 681 C C . THR A 1 81 ? -11.229 4.236 -19.542 1.00 98.56 81 THR A C 1
ATOM 683 O O . THR A 1 81 ? -10.464 3.653 -18.777 1.00 98.56 81 THR A O 1
ATOM 686 N N . ASN A 1 82 ? -12.522 3.901 -19.636 1.00 98.56 82 ASN A N 1
ATOM 687 C CA . ASN A 1 82 ? -13.138 2.826 -18.843 1.00 98.56 82 ASN A CA 1
ATOM 688 C C . ASN A 1 82 ? -12.437 1.471 -19.025 1.00 98.56 82 ASN A C 1
ATOM 690 O O . ASN A 1 82 ? -12.284 0.736 -18.054 1.00 98.56 82 ASN A O 1
ATOM 694 N N . ASP A 1 83 ? -11.960 1.159 -20.232 1.00 98.69 83 ASP A N 1
ATOM 695 C CA . ASP A 1 83 ? -11.239 -0.091 -20.492 1.00 98.69 83 ASP A CA 1
ATOM 696 C C . ASP A 1 83 ? -9.888 -0.123 -19.772 1.00 98.69 83 ASP A C 1
ATOM 698 O O . ASP A 1 83 ? -9.561 -1.120 -19.131 1.00 98.69 83 ASP A O 1
ATOM 702 N N . LYS A 1 84 ? -9.132 0.986 -19.780 1.00 98.69 84 LYS A N 1
ATOM 703 C CA . LYS A 1 84 ? -7.883 1.105 -19.006 1.00 98.69 84 LYS A CA 1
ATOM 704 C C . LYS A 1 84 ? -8.146 0.974 -17.504 1.00 98.69 84 LYS A C 1
ATOM 706 O O . LYS A 1 84 ? -7.404 0.285 -16.810 1.00 98.69 84 LYS A O 1
ATOM 711 N N . LYS A 1 85 ? -9.230 1.580 -17.009 1.00 98.88 85 LYS A N 1
ATOM 712 C CA . LYS A 1 85 ? -9.670 1.443 -15.611 1.00 98.88 85 LYS A CA 1
ATOM 713 C C . LYS A 1 85 ? -10.048 0.002 -15.265 1.00 98.88 85 LYS A C 1
ATOM 715 O O . LYS A 1 85 ? -9.722 -0.469 -14.179 1.00 98.88 85 LYS A O 1
ATOM 720 N N . ASN A 1 86 ? -10.694 -0.715 -16.187 1.00 98.81 86 ASN A N 1
ATOM 721 C CA . ASN A 1 86 ? -11.010 -2.129 -16.011 1.00 98.81 86 ASN A CA 1
ATOM 722 C C . ASN A 1 86 ? -9.749 -2.998 -15.997 1.00 98.81 86 ASN A C 1
ATOM 724 O O . ASN A 1 86 ? -9.638 -3.863 -15.138 1.00 98.81 86 ASN A O 1
ATOM 728 N N . ILE A 1 87 ? -8.791 -2.753 -16.896 1.00 98.81 87 ILE A N 1
ATOM 729 C CA . ILE A 1 87 ? -7.503 -3.464 -16.916 1.00 98.81 87 ILE A CA 1
ATOM 730 C C . ILE A 1 87 ? -6.776 -3.273 -15.585 1.00 98.81 87 ILE A C 1
ATOM 732 O O . ILE A 1 87 ? -6.397 -4.263 -14.969 1.00 98.81 87 ILE A O 1
ATOM 736 N N . PHE A 1 88 ? -6.677 -2.036 -15.087 1.00 98.88 88 PHE A N 1
ATOM 737 C CA . PHE A 1 88 ? -6.107 -1.759 -13.767 1.00 98.88 88 PHE A CA 1
ATOM 738 C C . PHE A 1 88 ? -6.801 -2.569 -12.668 1.00 98.88 88 PHE A C 1
ATOM 740 O O . PHE A 1 88 ? -6.145 -3.218 -11.858 1.00 98.88 88 PHE A O 1
ATOM 747 N N . LEU A 1 89 ? -8.136 -2.593 -12.676 1.00 98.88 89 LEU A N 1
ATOM 748 C CA . LEU A 1 89 ? -8.936 -3.331 -11.704 1.00 98.88 89 LEU A CA 1
ATOM 749 C C . LEU A 1 89 ? -8.661 -4.844 -11.741 1.00 98.88 89 LEU A C 1
ATOM 751 O O . LEU A 1 89 ? -8.422 -5.442 -10.691 1.00 98.88 89 LEU A O 1
ATOM 755 N N . GLN A 1 90 ? -8.628 -5.450 -12.934 1.00 98.88 90 GLN A N 1
ATOM 756 C CA . GLN A 1 90 ? -8.300 -6.872 -13.103 1.00 98.88 90 GLN A CA 1
ATOM 757 C C . GLN A 1 90 ? -6.859 -7.176 -12.682 1.00 98.88 90 GLN A C 1
ATOM 759 O O . GLN A 1 90 ? -6.603 -8.193 -12.034 1.00 98.88 90 GLN A O 1
ATOM 764 N N . THR A 1 91 ? -5.917 -6.285 -13.000 1.00 98.94 91 THR A N 1
ATOM 765 C CA . THR A 1 91 ? -4.514 -6.435 -12.609 1.00 98.94 91 THR A CA 1
ATOM 766 C C . THR A 1 91 ? -4.384 -6.402 -11.089 1.00 98.94 91 THR A C 1
ATOM 768 O O . THR A 1 91 ? -3.770 -7.302 -10.521 1.00 98.94 91 THR A O 1
ATOM 771 N N . MET A 1 92 ? -5.036 -5.458 -10.401 1.00 98.94 92 MET A N 1
ATOM 772 C CA . MET A 1 92 ? -5.041 -5.416 -8.934 1.00 98.94 92 MET A CA 1
ATOM 773 C C . MET A 1 9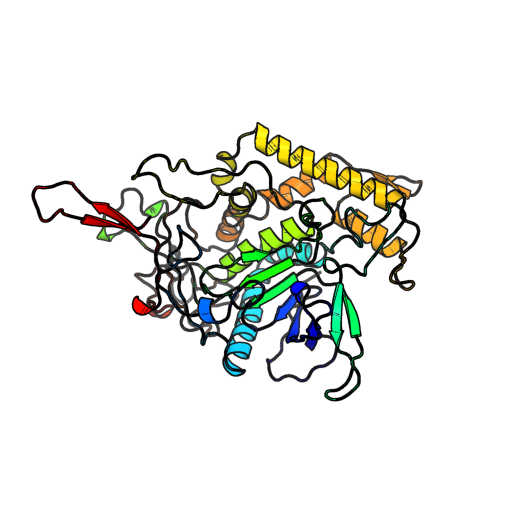2 ? -5.646 -6.686 -8.322 1.00 98.94 92 MET A C 1
ATOM 775 O O . MET A 1 92 ? -5.059 -7.245 -7.398 1.00 98.94 92 MET A O 1
ATOM 779 N N . ILE A 1 93 ? -6.760 -7.203 -8.857 1.00 98.94 93 ILE A N 1
ATOM 780 C CA . ILE A 1 93 ? -7.332 -8.492 -8.420 1.00 98.94 93 ILE A CA 1
ATOM 781 C C . ILE A 1 93 ? -6.302 -9.623 -8.560 1.00 98.94 93 ILE A C 1
ATOM 783 O O . ILE A 1 93 ? -6.118 -10.415 -7.632 1.00 98.94 93 ILE A O 1
ATOM 787 N N . LYS A 1 94 ? -5.600 -9.704 -9.697 1.00 98.94 94 LYS A N 1
ATOM 788 C CA . LYS A 1 94 ? -4.576 -10.732 -9.941 1.00 98.94 94 LYS A CA 1
ATOM 789 C C . LYS A 1 94 ? -3.401 -10.608 -8.965 1.00 98.94 94 LYS A C 1
ATOM 791 O O . LYS A 1 94 ? -2.981 -11.616 -8.399 1.00 98.94 94 LYS A O 1
ATOM 796 N N . LEU A 1 95 ? -2.925 -9.389 -8.698 1.00 98.94 95 LEU A N 1
ATOM 797 C CA . LEU A 1 95 ? -1.852 -9.138 -7.731 1.00 98.94 95 LEU A CA 1
ATOM 798 C C . LEU A 1 95 ? -2.268 -9.498 -6.298 1.00 98.94 95 LEU A C 1
ATOM 800 O O . LEU A 1 95 ? -1.513 -10.171 -5.604 1.00 98.94 95 LEU A O 1
ATOM 804 N N . PHE A 1 96 ? -3.481 -9.154 -5.858 1.00 98.94 96 PHE A N 1
ATOM 805 C CA . PHE A 1 96 ? -3.979 -9.562 -4.537 1.00 98.94 96 PHE A CA 1
ATOM 806 C C . PHE A 1 96 ? -4.132 -11.086 -4.411 1.00 98.94 96 PHE A C 1
ATOM 808 O O . PHE A 1 96 ? -3.825 -11.654 -3.361 1.00 98.94 96 PHE A O 1
ATOM 815 N N . ASN A 1 97 ? -4.553 -11.771 -5.480 1.00 98.88 97 ASN A N 1
ATOM 816 C CA . ASN A 1 97 ? -4.569 -13.234 -5.503 1.00 98.88 97 ASN A CA 1
ATOM 817 C C . ASN A 1 97 ? -3.155 -13.831 -5.411 1.00 98.88 97 ASN A C 1
ATOM 819 O O . ASN A 1 97 ? -2.963 -14.821 -4.708 1.00 98.88 97 ASN A O 1
ATOM 823 N N . ARG A 1 98 ? -2.154 -13.210 -6.047 1.00 98.88 98 ARG A N 1
ATOM 824 C CA . ARG A 1 98 ? -0.743 -13.589 -5.883 1.00 98.88 98 ARG A CA 1
ATOM 825 C C . ARG A 1 98 ? -0.254 -13.379 -4.457 1.00 98.88 98 ARG A C 1
ATOM 827 O O . ARG A 1 98 ? 0.355 -14.285 -3.897 1.00 98.88 98 ARG A O 1
ATOM 834 N N . ILE A 1 99 ? -0.567 -12.245 -3.837 1.00 98.88 99 ILE A N 1
ATOM 835 C CA . ILE A 1 99 ? -0.169 -11.947 -2.452 1.00 98.88 99 ILE A CA 1
ATOM 836 C C . ILE A 1 99 ? -0.788 -12.942 -1.464 1.00 98.88 99 ILE A C 1
ATOM 838 O O . ILE A 1 99 ? -0.139 -13.351 -0.512 1.00 98.88 99 ILE A O 1
ATOM 842 N N . LYS A 1 100 ? -2.027 -13.392 -1.665 1.00 98.38 100 LYS A N 1
ATOM 843 C CA . LYS A 1 100 ? -2.617 -14.399 -0.765 1.00 98.38 100 LYS A CA 1
ATOM 844 C C . LYS A 1 100 ? -2.240 -15.846 -1.110 1.00 98.38 100 LYS A C 1
ATOM 846 O O . LYS A 1 100 ? -2.717 -16.761 -0.451 1.00 98.38 100 LYS A O 1
ATOM 851 N N . SER A 1 101 ? -1.426 -16.079 -2.144 1.00 98.56 101 SER A N 1
ATOM 852 C CA . SER A 1 101 ? -1.038 -17.437 -2.559 1.00 98.56 101 SER A CA 1
ATOM 853 C C . SER A 1 101 ? -0.057 -18.109 -1.590 1.00 98.56 101 SER A C 1
ATOM 855 O O . SER A 1 101 ? 0.075 -19.333 -1.602 1.00 98.56 101 SER A O 1
ATOM 857 N N . LYS A 1 102 ? 0.617 -17.328 -0.730 1.00 98.44 102 LYS A N 1
ATOM 858 C CA . LYS A 1 102 ? 1.511 -17.839 0.317 1.00 98.44 102 LYS A CA 1
ATOM 859 C C . LYS A 1 102 ? 1.095 -17.345 1.704 1.00 98.44 102 LYS A C 1
ATOM 861 O O . LYS A 1 102 ? 0.674 -16.193 1.836 1.00 98.44 102 LYS A O 1
ATOM 866 N N . PRO A 1 103 ? 1.331 -18.145 2.764 1.00 98.38 103 PRO A N 1
ATOM 867 C CA . PRO A 1 103 ? 0.945 -17.785 4.129 1.00 98.38 103 PRO A CA 1
ATOM 868 C C . PRO A 1 103 ? 1.493 -16.440 4.619 1.00 98.38 103 PRO A C 1
ATOM 870 O O . PRO A 1 103 ? 0.817 -15.748 5.374 1.00 98.38 103 PRO A O 1
ATOM 873 N N . LEU A 1 104 ? 2.706 -16.046 4.202 1.00 98.25 104 LEU A N 1
ATOM 874 C CA . LEU A 1 104 ? 3.297 -14.774 4.627 1.00 98.25 104 LEU A CA 1
ATOM 875 C C . LEU A 1 104 ? 2.511 -13.570 4.084 1.00 98.25 104 LEU A C 1
ATOM 877 O O . LEU A 1 104 ? 2.213 -12.654 4.845 1.00 98.25 104 LEU A O 1
ATOM 881 N N . GLY A 1 105 ? 2.134 -13.583 2.801 1.00 98.62 105 GLY A N 1
ATOM 882 C CA . GLY A 1 105 ? 1.347 -12.489 2.220 1.00 98.62 105 GLY A CA 1
ATOM 883 C C . GLY A 1 105 ? -0.126 -12.541 2.621 1.00 98.62 105 GLY A C 1
ATOM 884 O O . GLY A 1 105 ? -0.724 -11.494 2.859 1.00 98.62 105 GLY A O 1
ATOM 885 N N . GLU A 1 106 ? -0.699 -13.734 2.814 1.00 98.62 106 GLU A N 1
ATOM 886 C CA . GLU A 1 106 ? -2.041 -13.856 3.394 1.00 98.62 106 GLU A CA 1
ATOM 887 C C . GLU A 1 106 ? -2.090 -13.254 4.806 1.00 98.62 106 GLU A C 1
ATOM 889 O O . GLU A 1 106 ? -2.975 -12.452 5.098 1.00 98.62 106 GLU A O 1
ATOM 894 N N . LYS A 1 107 ? -1.088 -13.535 5.650 1.00 98.69 107 LYS A N 1
ATOM 895 C CA . LYS A 1 107 ? -0.977 -12.941 6.988 1.00 98.69 107 LYS A CA 1
ATOM 896 C C . LYS A 1 107 ? -0.797 -11.420 6.943 1.00 98.69 107 LYS A C 1
ATOM 898 O O . LYS A 1 107 ? -1.388 -10.729 7.770 1.00 98.69 107 LYS A O 1
ATOM 903 N N . LEU A 1 108 ? -0.013 -10.890 5.997 1.00 98.81 108 LEU A N 1
ATOM 904 C CA . LEU A 1 108 ? 0.115 -9.440 5.790 1.00 98.81 108 LEU A CA 1
ATOM 905 C C . LEU A 1 108 ? -1.262 -8.811 5.519 1.00 98.81 108 LEU A C 1
ATOM 907 O O . LEU A 1 108 ? -1.650 -7.857 6.194 1.00 98.81 108 LEU A O 1
ATOM 911 N N . LEU A 1 109 ? -2.039 -9.393 4.599 1.00 98.88 109 LEU A N 1
ATOM 912 C CA . LEU A 1 109 ? -3.397 -8.933 4.297 1.00 98.88 109 LEU A CA 1
ATOM 913 C C . LEU A 1 109 ? -4.335 -9.065 5.505 1.00 98.88 109 LEU A C 1
ATOM 915 O O . LEU A 1 109 ? -5.052 -8.117 5.816 1.00 98.88 109 LEU A O 1
ATOM 919 N N . GLU A 1 110 ? -4.312 -10.188 6.232 1.00 98.62 110 GLU A N 1
ATOM 920 C CA . GLU A 1 110 ? -5.111 -10.364 7.453 1.00 98.62 110 GLU A CA 1
ATOM 921 C C . GLU A 1 110 ? -4.791 -9.289 8.505 1.00 98.62 110 GLU A C 1
ATOM 923 O O . GLU A 1 110 ? -5.705 -8.762 9.147 1.00 98.62 110 GLU A O 1
ATOM 928 N N . MET A 1 111 ? -3.515 -8.934 8.687 1.00 98.69 111 MET A N 1
ATOM 929 C CA . MET A 1 111 ? -3.109 -7.891 9.632 1.00 98.69 111 MET A CA 1
ATOM 930 C C . MET A 1 111 ? -3.564 -6.497 9.189 1.00 98.69 111 MET A C 1
ATOM 932 O O . MET A 1 111 ? -4.024 -5.722 10.026 1.00 98.69 111 MET A O 1
ATOM 936 N N . ILE A 1 112 ? -3.537 -6.195 7.890 1.00 98.88 112 ILE A N 1
ATOM 937 C CA . ILE A 1 112 ? -4.054 -4.932 7.338 1.00 98.88 112 ILE A CA 1
ATOM 938 C C . ILE A 1 112 ? -5.579 -4.843 7.485 1.00 98.88 112 ILE A C 1
ATOM 940 O O . ILE A 1 112 ? -6.097 -3.803 7.887 1.00 98.88 112 ILE A O 1
ATOM 944 N N . ILE A 1 113 ? -6.313 -5.927 7.217 1.00 98.75 113 ILE A N 1
ATOM 945 C CA . ILE A 1 113 ? -7.781 -5.975 7.341 1.00 98.75 113 ILE A CA 1
ATOM 946 C C . ILE A 1 113 ? -8.210 -5.779 8.804 1.00 98.75 113 ILE A C 1
ATOM 948 O O . ILE A 1 113 ? -9.128 -5.004 9.097 1.00 98.75 113 ILE A O 1
ATOM 952 N N . ASN A 1 114 ? -7.534 -6.457 9.736 1.00 98.31 114 ASN A N 1
ATOM 953 C CA . ASN A 1 114 ? -7.863 -6.411 11.163 1.00 98.31 114 ASN A CA 1
ATOM 954 C C . ASN A 1 114 ? -7.268 -5.198 11.895 1.00 98.31 114 ASN A C 1
ATOM 956 O O . ASN A 1 114 ? -7.765 -4.829 12.960 1.00 98.31 114 ASN A O 1
ATOM 960 N N . GLY A 1 115 ? -6.258 -4.541 11.321 1.00 98.38 115 GLY A N 1
ATOM 961 C CA . GLY A 1 115 ? -5.620 -3.325 11.826 1.00 98.38 115 GLY A CA 1
ATOM 962 C C . GLY A 1 115 ? -6.490 -2.073 11.698 1.00 98.38 115 GLY A C 1
ATOM 963 O O . GLY A 1 115 ? -6.015 -1.042 11.241 1.00 98.38 115 GLY A O 1
ATOM 964 N N . ILE A 1 116 ? -7.768 -2.141 12.081 1.00 98.69 116 ILE A N 1
ATOM 965 C CA . ILE A 1 116 ? -8.701 -1.012 11.972 1.00 98.69 116 ILE A CA 1
ATOM 966 C C . ILE A 1 116 ? -8.165 0.232 12.712 1.00 98.69 116 ILE A C 1
ATOM 968 O O . ILE A 1 116 ? -7.666 0.091 13.836 1.00 98.69 116 ILE A O 1
ATOM 972 N N . PRO A 1 117 ? -8.262 1.447 12.140 1.00 98.88 117 PRO A N 1
ATOM 973 C CA . PRO A 1 117 ? -7.933 2.681 12.853 1.00 98.88 117 PRO A CA 1
ATOM 974 C C . PRO A 1 117 ? -8.697 2.808 14.177 1.00 98.88 117 PRO A C 1
ATOM 976 O O . PRO A 1 117 ? -9.860 2.399 14.272 1.00 98.88 117 PRO A O 1
ATOM 979 N N . TYR A 1 118 ? -8.056 3.375 15.203 1.00 98.81 118 TYR A N 1
ATOM 980 C CA . TYR A 1 118 ? -8.747 3.750 16.437 1.00 98.81 118 TYR A CA 1
ATOM 981 C C . TYR A 1 118 ? -9.879 4.735 16.119 1.00 98.81 118 TYR A C 1
ATOM 983 O O . TYR A 1 118 ? -9.745 5.574 15.231 1.00 98.81 118 TYR A O 1
ATOM 991 N N . LEU A 1 119 ? -11.008 4.651 16.831 1.00 98.69 119 LEU A N 1
ATOM 992 C CA . LEU A 1 119 ? -12.145 5.554 16.615 1.00 98.69 119 LEU A CA 1
ATOM 993 C C . LEU A 1 119 ? -11.887 6.925 17.261 1.00 98.69 119 LEU A C 1
ATOM 995 O O . LEU A 1 119 ? -12.543 7.306 18.229 1.00 98.69 119 LEU A O 1
ATOM 999 N N . GLY A 1 120 ? -10.890 7.639 16.753 1.00 98.12 120 GLY A N 1
ATOM 1000 C CA . GLY A 1 120 ? -10.458 8.935 17.248 1.00 98.12 120 GLY A CA 1
ATOM 1001 C C . GLY A 1 120 ? -8.999 9.232 16.912 1.00 98.12 120 GLY A C 1
ATOM 1002 O O . GLY A 1 120 ? -8.289 8.403 16.353 1.00 98.12 120 GLY A O 1
ATOM 1003 N N . ASP A 1 121 ? -8.557 10.426 17.286 1.00 98.31 121 ASP A N 1
ATOM 1004 C CA . ASP A 1 121 ? -7.161 10.857 17.234 1.00 98.31 121 ASP A CA 1
ATOM 1005 C C . ASP A 1 121 ? -6.805 11.618 18.522 1.00 98.31 121 ASP A C 1
ATOM 1007 O O . ASP A 1 121 ? -7.610 11.686 19.458 1.00 98.31 121 ASP A O 1
ATOM 1011 N N . ARG A 1 122 ? -5.611 12.220 18.581 1.00 97.75 122 ARG A N 1
ATOM 1012 C CA . ARG A 1 122 ? -5.124 12.980 19.744 1.00 97.75 122 ARG A CA 1
ATOM 1013 C C . ARG A 1 122 ? -6.093 14.044 20.282 1.00 97.75 122 ARG A C 1
ATOM 1015 O O . ARG A 1 122 ? -5.993 14.384 21.457 1.00 97.75 122 ARG A O 1
ATOM 1022 N N . ARG A 1 123 ? -6.999 14.580 19.456 1.00 98.06 123 ARG A N 1
ATOM 1023 C CA . ARG A 1 123 ? -7.929 15.668 19.815 1.00 98.06 123 ARG A CA 1
ATOM 1024 C C . ARG A 1 123 ? -9.214 15.155 20.457 1.00 98.06 123 ARG A C 1
ATOM 1026 O O . ARG A 1 123 ? -9.938 15.936 21.064 1.00 98.06 123 ARG A O 1
ATOM 1033 N N . VAL A 1 124 ? -9.518 13.870 20.291 1.00 98.31 124 VAL A N 1
ATOM 1034 C CA . VAL A 1 124 ? -10.716 13.257 20.871 1.00 98.31 124 VAL A CA 1
ATOM 1035 C C . VAL A 1 124 ? -10.507 13.103 22.383 1.00 98.31 124 VAL A C 1
ATOM 1037 O O . VAL A 1 124 ? -9.415 12.673 22.785 1.00 98.31 124 VAL A O 1
ATOM 1040 N N . PRO A 1 125 ? -11.503 13.435 23.228 1.00 98.50 125 PRO A N 1
ATOM 1041 C CA . PRO A 1 125 ? -11.452 13.183 24.671 1.00 98.50 125 PRO A CA 1
ATOM 1042 C C . PRO A 1 125 ? -11.113 11.724 25.007 1.00 98.50 125 PRO A C 1
ATOM 1044 O O . PRO A 1 125 ? -11.280 10.829 24.177 1.00 98.50 125 PRO A O 1
ATOM 1047 N N . LEU A 1 126 ? -10.586 11.463 26.205 1.00 98.38 126 LEU A N 1
ATOM 1048 C CA . LEU A 1 126 ? -10.159 10.107 26.583 1.00 98.38 126 LEU A CA 1
ATOM 1049 C C . LEU A 1 126 ? -11.358 9.163 26.757 1.00 98.38 126 LEU A C 1
ATOM 1051 O O . LEU A 1 126 ? -11.232 7.958 26.555 1.00 98.38 126 LEU A O 1
ATOM 1055 N N . GLU A 1 127 ? -12.509 9.728 27.107 1.00 98.38 127 GLU A N 1
ATOM 1056 C CA . GLU A 1 127 ? -13.748 9.045 27.468 1.00 98.38 127 GLU A CA 1
ATOM 1057 C C . GLU A 1 127 ? -14.639 8.726 26.252 1.00 98.38 127 GLU A C 1
ATOM 1059 O O . GLU A 1 127 ? -15.694 8.102 26.394 1.00 98.38 127 GLU A O 1
ATOM 1064 N N . GLU A 1 128 ? -14.221 9.121 25.047 1.00 98.31 128 GLU A N 1
ATOM 1065 C CA . GLU A 1 128 ? -15.050 9.089 23.844 1.00 98.31 128 GLU A CA 1
ATOM 1066 C C . GLU A 1 128 ? -14.412 8.317 22.683 1.00 98.31 128 GLU A C 1
ATOM 1068 O O . GLU A 1 128 ? -13.204 8.359 22.439 1.00 98.31 128 GLU A O 1
ATOM 1073 N N . PHE A 1 129 ? -15.273 7.682 21.891 1.00 98.81 129 PHE A N 1
ATOM 1074 C CA . PHE A 1 129 ? -14.999 7.368 20.495 1.00 98.81 129 PHE A CA 1
ATOM 1075 C C . PHE A 1 129 ? -15.642 8.405 19.570 1.00 98.81 129 PHE A C 1
ATOM 1077 O O . PHE A 1 129 ? -16.815 8.759 19.720 1.00 98.81 129 PHE A O 1
ATOM 1084 N N . ASN A 1 130 ? -14.906 8.821 18.539 1.00 98.31 130 ASN A N 1
ATOM 1085 C CA . ASN A 1 130 ? -15.389 9.710 17.492 1.00 98.31 130 ASN A CA 1
ATOM 1086 C C . ASN A 1 130 ? -14.992 9.193 16.102 1.00 98.31 130 ASN A C 1
ATOM 1088 O O . ASN A 1 130 ? -13.821 9.094 15.745 1.00 98.31 130 ASN A O 1
ATOM 1092 N N . THR A 1 131 ? -16.005 8.881 15.304 1.00 97.56 131 THR A N 1
ATOM 1093 C CA . THR A 1 131 ? -15.894 8.349 13.941 1.00 97.56 131 THR A CA 1
ATOM 1094 C C . THR A 1 131 ? -15.992 9.446 12.879 1.00 97.56 131 THR A C 1
ATOM 1096 O O . THR A 1 131 ? -15.644 9.219 11.720 1.00 97.56 131 THR A O 1
ATOM 1099 N N . ASN A 1 132 ? -16.424 10.658 13.248 1.00 96.25 132 ASN A N 1
ATOM 1100 C CA . ASN A 1 132 ? -16.609 11.786 12.335 1.00 96.25 132 ASN A CA 1
ATOM 1101 C C . ASN A 1 132 ? -15.292 12.541 12.071 1.00 96.25 132 ASN A C 1
ATOM 1103 O O . ASN A 1 132 ? -15.221 13.766 12.153 1.00 96.25 132 ASN A O 1
ATOM 1107 N N . ILE A 1 133 ? -14.237 11.797 11.751 1.00 95.75 133 ILE A N 1
ATOM 1108 C CA . ILE A 1 133 ? -12.924 12.319 11.368 1.00 95.75 133 ILE A CA 1
ATOM 1109 C C . ILE A 1 133 ? -12.448 11.622 10.092 1.00 95.75 133 ILE A C 1
ATOM 1111 O O . ILE A 1 133 ? -12.717 10.439 9.872 1.00 95.75 133 ILE A O 1
ATOM 1115 N N . ALA A 1 134 ? -11.757 12.371 9.228 1.00 96.19 134 ALA A N 1
ATOM 1116 C CA . ALA A 1 134 ? -11.348 11.900 7.901 1.00 96.19 134 ALA A CA 1
ATOM 1117 C C . ALA A 1 134 ? -10.385 10.701 7.948 1.00 96.19 134 ALA A C 1
ATOM 1119 O O . ALA A 1 134 ? -10.350 9.918 7.006 1.00 96.19 134 ALA A O 1
ATOM 1120 N N . SER A 1 135 ? -9.645 10.539 9.049 1.00 97.25 135 SER A N 1
ATOM 1121 C CA . SER A 1 135 ? -8.745 9.410 9.292 1.00 97.25 135 SER A CA 1
ATOM 1122 C C . SER A 1 135 ? -9.459 8.110 9.679 1.00 97.25 135 SER A C 1
ATOM 1124 O O . SER A 1 135 ? -8.804 7.078 9.744 1.00 97.25 135 SER A O 1
ATOM 1126 N N . VAL A 1 136 ? -10.774 8.118 9.925 1.00 98.00 136 VAL A N 1
ATOM 1127 C CA . VAL A 1 136 ? -11.524 6.930 10.383 1.00 98.00 136 VAL A CA 1
ATOM 1128 C C . VAL A 1 136 ? -12.666 6.567 9.437 1.00 98.00 136 VAL A C 1
ATOM 1130 O O . VAL A 1 136 ? -12.897 5.385 9.171 1.00 98.00 136 VAL A O 1
ATOM 1133 N N . THR A 1 137 ? -13.385 7.562 8.907 1.00 97.75 137 THR A N 1
ATOM 1134 C CA . THR A 1 137 ? -14.517 7.336 7.997 1.00 97.75 137 THR A CA 1
ATOM 1135 C C . THR A 1 137 ? -14.347 8.032 6.654 1.00 97.75 137 THR A C 1
ATOM 1137 O O . THR A 1 137 ? -13.835 9.148 6.567 1.00 97.75 137 THR A O 1
ATOM 1140 N N . VAL A 1 138 ? -14.888 7.404 5.612 1.00 96.62 138 VAL A N 1
ATOM 1141 C CA . VAL A 1 138 ? -15.163 8.027 4.309 1.00 96.62 138 VAL A CA 1
ATOM 1142 C C . VAL A 1 138 ? -16.662 8.054 4.055 1.00 96.62 138 VAL A C 1
ATOM 1144 O O . VAL A 1 138 ? -17.395 7.194 4.546 1.00 96.62 138 VAL A O 1
ATOM 1147 N N . ASN A 1 139 ? -17.136 9.035 3.292 1.00 96.19 139 ASN A N 1
ATOM 1148 C CA . ASN A 1 139 ? -18.547 9.097 2.926 1.00 96.19 139 ASN A CA 1
ATOM 1149 C C . ASN A 1 139 ? -18.794 8.273 1.659 1.00 96.19 139 ASN A C 1
ATOM 1151 O O . ASN A 1 139 ? -18.008 8.322 0.715 1.00 96.19 139 ASN A O 1
ATOM 1155 N N . LYS A 1 140 ? -19.924 7.569 1.607 1.00 95.81 140 LYS A N 1
ATOM 1156 C CA . LYS A 1 140 ? -20.494 7.041 0.365 1.00 95.81 140 LYS A CA 1
ATOM 1157 C C . LYS A 1 140 ? -21.799 7.752 0.025 1.00 95.81 140 LYS A C 1
ATOM 1159 O O . LYS A 1 140 ? -22.592 8.041 0.927 1.00 95.81 140 LYS A O 1
ATOM 1164 N N . LEU A 1 141 ? -22.024 8.018 -1.256 1.00 94.31 141 LEU A N 1
ATOM 1165 C CA . LEU A 1 141 ? -23.283 8.562 -1.762 1.00 94.31 141 LEU A CA 1
ATOM 1166 C C . LEU A 1 141 ? -24.326 7.439 -1.861 1.00 94.31 141 LEU A C 1
ATOM 1168 O O . LEU A 1 141 ? -24.024 6.376 -2.394 1.00 94.31 141 LEU A O 1
ATOM 1172 N N . ILE A 1 142 ? -25.531 7.666 -1.330 1.00 91.69 142 ILE A N 1
ATOM 1173 C CA . ILE A 1 142 ? -26.660 6.708 -1.351 1.00 91.69 142 ILE A CA 1
ATOM 1174 C C . ILE A 1 142 ? -27.925 7.280 -2.015 1.00 91.69 142 ILE A C 1
ATOM 1176 O O . ILE A 1 142 ? -28.996 6.672 -1.955 1.00 91.69 142 ILE A O 1
ATOM 1180 N N . SER A 1 143 ? -27.854 8.496 -2.549 1.00 86.50 143 SER A N 1
ATOM 1181 C CA . SER A 1 143 ? -28.901 9.088 -3.387 1.00 86.50 143 SER A CA 1
ATOM 1182 C C . SER A 1 143 ? -28.717 8.654 -4.840 1.00 86.50 143 SER A C 1
ATOM 1184 O O . SER A 1 143 ? -27.588 8.403 -5.271 1.00 86.50 143 SER A O 1
ATOM 1186 N N . ASN A 1 144 ? -29.812 8.568 -5.596 1.00 85.00 144 ASN A N 1
ATOM 1187 C CA . ASN A 1 144 ? -29.722 8.282 -7.026 1.00 85.00 144 ASN A CA 1
ATOM 1188 C C . ASN A 1 144 ? -29.130 9.488 -7.782 1.00 85.00 144 ASN A C 1
ATOM 1190 O O . ASN A 1 144 ? -29.205 10.621 -7.293 1.00 85.00 144 ASN A O 1
ATOM 1194 N N . PRO A 1 145 ? -28.555 9.283 -8.983 1.00 81.44 145 PRO A N 1
ATOM 1195 C CA . PRO A 1 145 ? -28.120 10.390 -9.830 1.00 81.44 145 PRO A CA 1
ATOM 1196 C C . PRO A 1 145 ? -29.257 11.399 -10.069 1.00 81.44 145 PRO A C 1
ATOM 1198 O O . PRO A 1 145 ? -30.341 11.017 -10.504 1.00 81.44 145 PRO A O 1
ATOM 1201 N N . GLY A 1 146 ? -29.007 12.681 -9.783 1.00 77.25 146 GLY A N 1
ATOM 1202 C CA . GLY A 1 146 ? -29.983 13.771 -9.939 1.00 77.25 146 GLY A CA 1
ATOM 1203 C C . GLY A 1 146 ? -30.833 14.090 -8.700 1.00 77.25 146 GLY A C 1
ATOM 1204 O O . GLY A 1 146 ? -31.553 15.085 -8.711 1.00 77.25 146 GLY A O 1
ATOM 1205 N N . GLU A 1 147 ? -30.744 13.301 -7.626 1.00 85.50 147 GLU A N 1
ATOM 1206 C CA . GLU A 1 147 ? -31.406 13.589 -6.345 1.00 85.50 147 GLU A CA 1
ATOM 1207 C C . GLU A 1 147 ? -30.550 14.479 -5.426 1.00 85.50 147 GLU A C 1
ATOM 1209 O O . GLU A 1 147 ? -29.336 14.605 -5.597 1.00 85.50 147 GLU A O 1
ATOM 1214 N N . VAL A 1 148 ? -31.181 15.056 -4.394 1.00 83.19 148 VAL A N 1
ATOM 1215 C CA . VAL A 1 148 ? -30.469 15.740 -3.301 1.00 83.19 148 VAL A CA 1
ATOM 1216 C C . VAL A 1 148 ? -29.501 14.762 -2.629 1.00 83.19 148 VAL A C 1
ATOM 1218 O O . VAL A 1 148 ? -29.890 13.653 -2.253 1.00 83.19 148 VAL A O 1
ATOM 1221 N N . GLU A 1 149 ? -28.245 15.183 -2.460 1.00 86.69 149 GLU A N 1
ATOM 1222 C CA . GLU A 1 149 ? -27.181 14.326 -1.939 1.00 86.69 149 GLU A CA 1
ATOM 1223 C C . GLU A 1 149 ? -27.520 13.747 -0.560 1.00 86.69 149 GLU A C 1
ATOM 1225 O O . GLU A 1 149 ? -27.709 14.471 0.419 1.00 86.69 149 GLU A O 1
ATOM 1230 N N . ARG A 1 150 ? -27.511 12.414 -0.458 1.00 87.88 150 ARG A N 1
ATOM 1231 C CA . ARG A 1 150 ? -27.571 11.697 0.823 1.00 87.88 150 ARG A CA 1
ATOM 1232 C C . ARG A 1 150 ? -26.289 10.906 1.026 1.00 87.88 150 ARG A C 1
ATOM 1234 O O . ARG A 1 150 ? -25.914 10.102 0.172 1.00 87.88 150 ARG A O 1
ATOM 1241 N N . LYS A 1 151 ? -25.636 11.105 2.171 1.00 91.38 151 LYS A N 1
ATOM 1242 C CA . LYS A 1 151 ? -24.315 10.537 2.483 1.00 91.38 151 LYS A CA 1
ATOM 1243 C C . LYS A 1 151 ? -24.418 9.551 3.643 1.00 91.38 151 LYS A C 1
ATOM 1245 O O . LYS A 1 151 ? -25.183 9.768 4.579 1.00 91.38 151 LYS A O 1
ATOM 1250 N N . LYS A 1 152 ? -23.628 8.479 3.597 1.00 91.81 152 LYS A N 1
ATOM 1251 C CA . LYS A 1 152 ? -23.445 7.543 4.714 1.00 91.81 152 LYS A CA 1
ATOM 1252 C C . LYS A 1 152 ? -21.956 7.337 4.973 1.00 91.81 152 LYS A C 1
ATOM 1254 O O . LYS A 1 152 ? -21.227 6.990 4.049 1.00 91.81 152 LYS A O 1
ATOM 1259 N N . GLY A 1 153 ? -21.515 7.520 6.216 1.00 93.94 153 GLY A N 1
ATOM 1260 C CA . GLY A 1 153 ? -20.145 7.207 6.623 1.00 93.94 153 GLY A CA 1
ATOM 1261 C C . GLY A 1 153 ? -19.894 5.697 6.633 1.00 93.94 153 GLY A C 1
ATOM 1262 O O . GLY A 1 153 ? -20.755 4.919 7.050 1.00 93.94 153 GLY A O 1
ATOM 1263 N N . ILE A 1 154 ? -18.723 5.276 6.164 1.00 97.31 154 ILE A N 1
ATOM 1264 C CA . ILE A 1 154 ? -18.232 3.899 6.259 1.00 97.31 154 ILE A CA 1
ATOM 1265 C C . ILE A 1 154 ? -16.787 3.898 6.767 1.00 97.31 154 ILE A C 1
ATOM 1267 O O . ILE A 1 154 ? -16.014 4.802 6.451 1.00 97.31 154 ILE A O 1
ATOM 1271 N N . PHE A 1 155 ? -16.410 2.874 7.535 1.00 98.31 155 PHE A N 1
ATOM 1272 C CA . PHE A 1 155 ? -15.016 2.669 7.940 1.00 98.31 155 PHE A CA 1
ATOM 1273 C C . PHE A 1 155 ? -14.223 1.965 6.836 1.00 98.31 155 PHE A C 1
ATOM 1275 O O . PHE A 1 155 ? -14.682 0.955 6.284 1.00 98.31 155 PHE A O 1
ATOM 1282 N N . ALA A 1 156 ? -13.010 2.447 6.598 1.00 98.44 156 ALA A N 1
ATOM 1283 C CA . ALA A 1 156 ? -12.029 1.859 5.696 1.00 98.44 156 ALA A CA 1
ATOM 1284 C C . ALA A 1 156 ? -10.659 1.806 6.387 1.00 98.44 156 ALA A C 1
ATOM 1286 O O . ALA A 1 156 ? -10.435 2.518 7.364 1.00 98.44 156 ALA A O 1
ATOM 1287 N N . ASN A 1 157 ? -9.762 0.971 5.867 1.00 98.81 157 ASN A N 1
ATOM 1288 C CA . ASN A 1 157 ? -8.369 0.917 6.306 1.00 98.81 157 ASN A CA 1
ATOM 1289 C C . ASN A 1 157 ? -7.455 1.428 5.186 1.00 98.81 157 ASN A C 1
ATOM 1291 O O . ASN A 1 157 ? -6.605 2.273 5.434 1.00 98.81 157 ASN A O 1
ATOM 1295 N N . LEU A 1 158 ? -7.669 0.964 3.950 1.00 98.94 158 LEU A N 1
ATOM 1296 C CA . LEU A 1 158 ? -6.843 1.308 2.792 1.00 98.94 158 LEU A CA 1
ATOM 1297 C C . LEU A 1 158 ? -7.704 1.689 1.583 1.00 98.94 158 LEU A C 1
ATOM 1299 O O . LEU A 1 158 ? -8.715 1.041 1.298 1.00 98.94 158 LEU A O 1
ATOM 1303 N N . ILE A 1 159 ? -7.265 2.714 0.852 1.00 98.94 159 ILE A N 1
ATOM 1304 C CA . ILE A 1 159 ? -7.811 3.116 -0.447 1.00 98.94 159 ILE A CA 1
ATOM 1305 C C . ILE A 1 159 ? -6.657 3.211 -1.453 1.00 98.94 159 ILE A C 1
ATOM 1307 O O . ILE A 1 159 ? -5.776 4.054 -1.302 1.00 98.94 159 ILE A O 1
ATOM 1311 N N . ILE A 1 160 ? -6.668 2.360 -2.478 1.00 98.94 160 ILE A N 1
ATOM 1312 C CA . ILE A 1 160 ? -5.645 2.326 -3.530 1.00 98.94 160 ILE A CA 1
ATOM 1313 C C . ILE A 1 160 ? -6.167 3.056 -4.766 1.00 98.94 160 ILE A C 1
ATOM 1315 O O . ILE A 1 160 ? -7.215 2.701 -5.308 1.00 98.94 160 ILE A O 1
ATOM 1319 N N . PHE A 1 161 ? -5.420 4.059 -5.209 1.00 98.94 161 PHE A N 1
ATOM 1320 C CA . PHE A 1 161 ? -5.610 4.789 -6.456 1.00 98.94 161 PHE A CA 1
ATOM 1321 C C . PHE A 1 161 ? -4.616 4.317 -7.522 1.00 98.94 161 PHE A C 1
ATOM 1323 O O . PHE A 1 161 ? -3.633 3.636 -7.222 1.00 98.94 161 PHE A O 1
ATOM 1330 N N . GLY A 1 162 ? -4.840 4.739 -8.767 1.00 98.81 162 GLY A N 1
ATOM 1331 C CA . GLY A 1 162 ? -3.778 4.778 -9.768 1.00 98.81 162 GLY A CA 1
ATOM 1332 C C . GLY A 1 162 ? -2.674 5.787 -9.403 1.00 98.81 162 GLY A C 1
ATOM 1333 O O . GLY A 1 162 ? -2.774 6.495 -8.396 1.00 98.81 162 GLY A O 1
ATOM 1334 N N . PRO A 1 163 ? -1.619 5.899 -10.224 1.00 98.75 163 PRO A N 1
ATOM 1335 C CA . PRO A 1 163 ? -0.477 6.755 -9.934 1.00 98.75 163 PRO A CA 1
ATOM 1336 C C . PRO A 1 163 ? -0.831 8.245 -9.984 1.00 98.75 163 PRO A C 1
ATOM 1338 O O . PRO A 1 163 ? -1.817 8.659 -10.612 1.00 98.75 163 PRO A O 1
ATOM 1341 N N . GLY A 1 164 ? 0.026 9.051 -9.353 1.00 98.31 164 GLY A N 1
ATOM 1342 C CA . GLY A 1 164 ? 0.072 10.505 -9.525 1.00 98.31 164 GLY A CA 1
ATOM 1343 C C . GLY A 1 164 ? 0.704 10.896 -10.869 1.00 98.31 164 GLY A C 1
ATOM 1344 O O . GLY A 1 164 ? 0.545 10.153 -11.844 1.00 98.31 164 GLY A O 1
ATOM 1345 N N . PRO A 1 165 ? 1.405 12.042 -10.954 1.00 98.12 165 PRO A N 1
ATOM 1346 C CA . PRO A 1 165 ? 2.108 12.457 -12.170 1.00 98.12 165 PRO A CA 1
ATOM 1347 C C . PRO A 1 165 ? 3.150 11.449 -12.666 1.00 98.12 165 PRO A C 1
ATOM 1349 O O . PRO A 1 165 ? 3.093 11.041 -13.826 1.00 98.12 165 PRO A O 1
ATOM 1352 N N . VAL A 1 166 ? 4.040 11.005 -11.772 1.00 98.06 166 VAL A N 1
ATOM 1353 C CA . VAL A 1 166 ? 5.092 10.024 -12.062 1.00 98.06 166 VAL A CA 1
ATOM 1354 C C . VAL A 1 166 ? 4.533 8.614 -11.883 1.00 98.06 166 VAL A C 1
ATOM 1356 O O . VAL A 1 166 ? 4.031 8.262 -10.817 1.00 98.06 166 VAL A O 1
ATOM 1359 N N . LEU A 1 167 ? 4.576 7.803 -12.940 1.00 98.19 167 LEU A N 1
ATOM 1360 C CA . LEU A 1 167 ? 3.925 6.488 -12.961 1.00 98.19 167 LEU A CA 1
ATOM 1361 C C . LEU A 1 167 ? 4.696 5.432 -12.168 1.00 98.19 167 LEU A C 1
ATOM 1363 O O . LEU A 1 167 ? 4.076 4.592 -11.528 1.00 98.19 167 LEU A O 1
ATOM 1367 N N . ASN A 1 168 ? 6.026 5.470 -12.203 1.00 97.06 168 ASN A N 1
ATOM 1368 C CA . ASN A 1 168 ? 6.895 4.502 -11.528 1.00 97.06 168 ASN A CA 1
ATOM 1369 C C . ASN A 1 168 ? 7.254 4.888 -10.080 1.00 97.06 168 ASN A C 1
ATOM 1371 O O . ASN A 1 168 ? 8.129 4.258 -9.490 1.00 97.06 168 ASN A O 1
ATOM 1375 N N . GLU A 1 169 ? 6.585 5.895 -9.514 1.00 97.00 169 GLU A N 1
ATOM 1376 C CA . GLU A 1 169 ? 6.711 6.301 -8.111 1.00 97.00 169 GLU A CA 1
ATOM 1377 C C . GLU A 1 169 ? 5.440 5.949 -7.342 1.00 97.00 169 GLU A C 1
ATOM 1379 O O . GLU A 1 169 ? 4.462 6.705 -7.296 1.00 97.00 169 GLU A O 1
ATOM 1384 N N . ASN A 1 170 ? 5.463 4.762 -6.742 1.00 98.12 170 ASN A N 1
ATOM 1385 C CA . ASN A 1 170 ? 4.429 4.349 -5.806 1.00 98.12 170 ASN A CA 1
ATOM 1386 C C . ASN A 1 170 ? 4.644 5.060 -4.464 1.00 98.12 170 ASN A C 1
ATOM 1388 O O . ASN A 1 170 ? 5.771 5.407 -4.120 1.00 98.12 170 ASN A O 1
ATOM 1392 N N . GLU A 1 171 ? 3.563 5.325 -3.735 1.00 98.25 171 GLU A N 1
ATOM 1393 C CA . GLU A 1 171 ? 3.656 5.956 -2.415 1.00 98.25 171 GLU A CA 1
ATOM 1394 C C . GLU A 1 171 ? 2.461 5.583 -1.546 1.00 98.25 171 GLU A C 1
ATOM 1396 O O . GLU A 1 171 ? 1.310 5.569 -2.010 1.00 98.25 171 GLU A O 1
ATOM 1401 N N . THR A 1 172 ? 2.738 5.405 -0.258 1.00 98.62 172 THR A N 1
ATOM 1402 C CA . THR A 1 172 ? 1.743 5.229 0.794 1.00 98.62 172 THR A CA 1
ATOM 1403 C C . THR A 1 172 ? 1.618 6.480 1.669 1.00 98.62 172 THR A C 1
ATOM 1405 O O . THR A 1 172 ? 2.518 6.868 2.421 1.00 98.62 172 THR A O 1
ATOM 1408 N N . ILE A 1 173 ? 0.431 7.082 1.628 1.00 98.31 173 ILE A N 1
ATOM 1409 C CA . ILE A 1 173 ? 0.118 8.401 2.180 1.00 98.31 173 ILE A CA 1
ATOM 1410 C C . ILE A 1 173 ? -0.801 8.254 3.399 1.00 98.31 173 ILE A C 1
ATOM 1412 O O . ILE A 1 173 ? -1.838 7.585 3.346 1.00 98.31 173 ILE A O 1
ATOM 1416 N N . ASP A 1 174 ? -0.441 8.910 4.502 1.00 97.62 174 ASP A N 1
ATOM 1417 C CA . ASP A 1 174 ? -1.264 9.033 5.704 1.00 97.62 174 ASP A CA 1
ATOM 1418 C C . ASP A 1 174 ? -2.031 10.364 5.760 1.00 97.62 174 ASP A C 1
ATOM 1420 O O . ASP A 1 174 ? -1.657 11.372 5.163 1.00 97.62 174 ASP A O 1
ATOM 1424 N N . ILE A 1 175 ? -3.149 10.377 6.489 1.00 97.56 175 ILE A N 1
ATOM 1425 C CA . ILE A 1 175 ? -4.010 11.561 6.601 1.00 97.56 175 ILE A CA 1
ATOM 1426 C C . ILE A 1 175 ? -3.531 12.443 7.756 1.00 97.56 175 ILE A C 1
ATOM 1428 O O . ILE A 1 175 ? -3.692 12.095 8.928 1.00 97.56 175 ILE A O 1
ATOM 1432 N N . GLY A 1 176 ? -2.994 13.614 7.412 1.00 95.31 176 GLY A N 1
ATOM 1433 C CA . GLY A 1 176 ? -2.662 14.671 8.365 1.00 95.31 176 GLY A CA 1
ATOM 1434 C C . GLY A 1 176 ? -3.872 15.544 8.705 1.00 95.31 176 GLY A C 1
ATOM 1435 O O . GLY A 1 176 ? -4.603 15.989 7.820 1.00 95.31 176 GLY A O 1
ATOM 1436 N N . ILE A 1 177 ? -4.076 15.830 9.991 1.00 94.75 177 ILE A N 1
ATOM 1437 C CA . ILE A 1 177 ? -5.084 16.776 10.473 1.00 94.75 177 ILE A CA 1
ATOM 1438 C C . ILE A 1 177 ? -4.404 17.764 11.419 1.00 94.75 177 ILE A C 1
ATOM 1440 O O . ILE A 1 177 ? -3.872 17.370 12.452 1.00 94.75 177 ILE A O 1
ATOM 1444 N N . GLN A 1 178 ? -4.430 19.056 11.070 1.00 91.88 178 GLN A N 1
ATOM 1445 C CA . GLN A 1 178 ? -3.759 20.118 11.839 1.00 91.88 178 GLN A CA 1
ATOM 1446 C C . GLN A 1 178 ? -2.272 19.803 12.100 1.00 91.88 178 GLN A C 1
ATOM 1448 O O . GLN A 1 178 ? -1.782 19.979 13.210 1.00 91.88 178 GLN A O 1
ATOM 1453 N N . ASN A 1 179 ? -1.568 19.311 11.074 1.00 91.00 179 ASN A N 1
ATOM 1454 C CA . ASN A 1 179 ? -0.156 18.900 11.119 1.00 91.00 179 ASN A CA 1
ATOM 1455 C C . ASN A 1 179 ? 0.169 17.720 12.058 1.00 91.00 179 ASN A C 1
ATOM 1457 O O . ASN A 1 179 ? 1.340 17.436 12.285 1.00 91.00 179 ASN A O 1
ATOM 1461 N N . HIS A 1 180 ? -0.840 17.005 12.562 1.00 94.94 180 HIS A N 1
ATOM 1462 C CA . HIS A 1 180 ? -0.673 15.749 13.293 1.00 94.94 180 HIS A CA 1
ATOM 1463 C C . HIS A 1 180 ? -1.197 14.566 12.482 1.00 94.94 180 HIS A C 1
ATOM 1465 O O . HIS A 1 180 ? -2.170 14.693 11.737 1.00 94.94 180 HIS A O 1
ATOM 1471 N N . PHE A 1 181 ? -0.579 13.401 12.660 1.00 97.75 181 PHE A N 1
ATOM 1472 C CA . PHE A 1 181 ? -0.877 12.199 11.887 1.00 97.75 181 PHE A CA 1
ATOM 1473 C C . PHE A 1 181 ? -1.246 11.061 12.839 1.00 97.75 181 PHE A C 1
ATOM 1475 O O . PHE A 1 181 ? -0.391 10.528 13.542 1.00 97.75 181 PHE A O 1
ATOM 1482 N N . ALA A 1 182 ? -2.516 10.646 12.838 1.00 98.25 182 ALA A N 1
ATOM 1483 C CA . ALA A 1 182 ? -2.995 9.540 13.679 1.00 98.25 182 ALA A CA 1
ATOM 1484 C C . ALA A 1 182 ? -2.206 8.234 13.431 1.00 98.25 182 ALA A C 1
ATOM 1486 O O . ALA A 1 182 ? -1.966 7.450 14.353 1.00 98.25 182 ALA A O 1
ATOM 1487 N N . SER A 1 183 ? -1.734 8.047 12.194 1.00 98.44 183 SER A N 1
ATOM 1488 C CA . SER A 1 183 ? -0.889 6.935 11.746 1.00 98.44 183 SER A CA 1
ATOM 1489 C C . SER A 1 183 ? 0.539 6.923 12.319 1.00 98.44 183 SER A C 1
ATOM 1491 O O . SER A 1 183 ? 1.258 5.949 12.110 1.00 98.44 183 SER A O 1
ATOM 1493 N N . ARG A 1 184 ? 0.938 7.956 13.075 1.00 98.00 184 ARG A N 1
ATOM 1494 C CA . ARG A 1 184 ? 2.259 8.094 13.726 1.00 98.00 184 ARG A CA 1
ATOM 1495 C C . ARG A 1 184 ? 2.168 8.209 15.257 1.00 98.00 184 ARG A C 1
ATOM 1497 O O . ARG A 1 184 ? 3.171 8.371 15.947 1.00 98.00 184 ARG A O 1
ATOM 1504 N N . GLU A 1 185 ? 0.949 8.158 15.798 1.00 98.12 185 GLU A N 1
ATOM 1505 C CA . GLU A 1 185 ? 0.635 8.442 17.208 1.00 98.12 185 GLU A CA 1
ATOM 1506 C C . GLU A 1 185 ? -0.084 7.259 17.902 1.00 98.12 185 GLU A C 1
ATOM 1508 O O . GLU A 1 185 ? -0.783 7.430 18.896 1.00 98.12 185 GLU A O 1
ATOM 1513 N N . GLY A 1 186 ? 0.049 6.038 17.374 1.00 98.31 186 GLY A N 1
ATOM 1514 C CA . GLY A 1 186 ? -0.528 4.800 17.926 1.00 98.31 186 GLY A CA 1
ATOM 1515 C C . GLY A 1 186 ? -1.993 4.526 17.560 1.00 98.31 186 GLY A C 1
ATOM 1516 O O . GLY A 1 186 ? -2.446 3.386 17.643 1.00 98.31 186 GLY A O 1
ATOM 1517 N N . PHE A 1 187 ? -2.745 5.530 17.107 1.00 98.81 187 PHE A N 1
ATOM 1518 C CA . PHE A 1 187 ? -4.156 5.374 16.725 1.00 98.81 187 PHE A CA 1
ATOM 1519 C C . PHE A 1 187 ? -4.324 4.569 15.432 1.00 98.81 187 PHE A C 1
ATOM 1521 O O . PHE A 1 187 ? -5.184 3.687 15.328 1.00 98.81 187 PHE A O 1
ATOM 1528 N N . GLY A 1 188 ? -3.487 4.873 14.444 1.00 98.69 188 GLY A N 1
ATOM 1529 C CA . GLY A 1 188 ? -3.725 4.479 13.066 1.00 98.69 188 GLY A CA 1
ATOM 1530 C C . GLY A 1 188 ? -4.762 5.360 12.376 1.00 98.69 188 GLY A C 1
ATOM 1531 O O . GLY A 1 188 ? -5.579 6.017 13.021 1.00 98.69 188 GLY A O 1
ATOM 1532 N N . GLY A 1 189 ? -4.738 5.362 11.050 1.00 98.69 189 GLY A N 1
ATOM 1533 C CA . GLY A 1 189 ? -5.680 6.100 10.216 1.00 98.69 189 GLY A CA 1
ATOM 1534 C C . GLY A 1 189 ? -5.890 5.408 8.876 1.00 98.69 189 GLY A C 1
ATOM 1535 O O . GLY A 1 189 ? -5.113 4.533 8.505 1.00 98.69 189 GLY A O 1
ATOM 1536 N N . ILE A 1 190 ? -6.939 5.798 8.150 1.00 98.88 190 ILE A N 1
ATOM 1537 C CA . ILE A 1 190 ? -7.116 5.416 6.748 1.00 98.88 190 ILE A CA 1
ATOM 1538 C C . ILE A 1 190 ? -5.839 5.788 5.992 1.00 98.88 190 ILE A C 1
ATOM 1540 O O . ILE A 1 190 ? -5.419 6.946 5.995 1.00 98.88 190 ILE A O 1
ATOM 1544 N N . MET A 1 191 ? -5.262 4.796 5.329 1.00 98.88 191 MET A N 1
ATOM 1545 C CA . MET A 1 191 ? -4.114 4.950 4.453 1.00 98.88 191 MET A CA 1
ATOM 1546 C C . MET A 1 191 ? -4.598 5.087 3.009 1.00 98.88 191 MET A C 1
ATOM 1548 O O . MET A 1 191 ? -5.585 4.462 2.602 1.00 98.88 191 MET A O 1
ATOM 1552 N N . GLN A 1 192 ? -3.907 5.907 2.228 1.00 98.88 192 GLN A N 1
ATOM 1553 C CA . GLN A 1 192 ? -4.069 5.977 0.781 1.00 98.88 192 GLN A CA 1
ATOM 1554 C C . GLN A 1 192 ? -2.802 5.471 0.106 1.00 98.88 192 GLN A C 1
ATOM 1556 O O . GLN A 1 192 ? -1.715 5.609 0.652 1.00 98.88 192 GLN A O 1
ATOM 1561 N N . MET A 1 193 ? -2.943 4.912 -1.088 1.00 98.88 193 MET A N 1
ATOM 1562 C CA . MET A 1 193 ? -1.811 4.484 -1.901 1.00 98.88 193 MET A CA 1
ATOM 1563 C C . MET A 1 193 ? -2.005 4.978 -3.331 1.00 98.88 193 MET A C 1
ATOM 1565 O O . MET A 1 193 ? -3.106 4.839 -3.866 1.00 98.88 193 MET A O 1
ATOM 1569 N N . LYS A 1 194 ? -0.959 5.528 -3.951 1.00 98.62 194 LYS A N 1
ATOM 1570 C CA . LYS A 1 194 ? -0.892 5.701 -5.411 1.00 98.62 194 LYS A CA 1
ATOM 1571 C C . LYS A 1 194 ? -0.022 4.577 -5.965 1.00 98.62 194 LYS A C 1
ATOM 1573 O O . LYS A 1 194 ? 1.108 4.409 -5.518 1.00 98.62 194 LYS A O 1
ATOM 1578 N N . PHE A 1 195 ? -0.572 3.768 -6.869 1.00 98.88 195 PHE A N 1
ATOM 1579 C CA . PHE A 1 195 ? 0.098 2.553 -7.330 1.00 98.88 195 PHE A CA 1
ATOM 1580 C C . PHE A 1 195 ? -0.030 2.354 -8.840 1.00 98.88 195 PHE A C 1
ATOM 1582 O O . PHE A 1 195 ? -1.097 2.591 -9.412 1.00 98.88 195 PHE A O 1
ATOM 1589 N N . CYS A 1 196 ? 1.038 1.879 -9.482 1.00 98.81 196 CYS A N 1
ATOM 1590 C CA . CYS A 1 196 ? 1.050 1.526 -10.896 1.00 98.81 196 CYS A CA 1
ATOM 1591 C C . CYS A 1 196 ? 1.681 0.143 -11.135 1.00 98.81 196 CYS A C 1
ATOM 1593 O O . CYS A 1 196 ? 2.884 -0.026 -10.935 1.00 98.81 196 CYS A O 1
ATOM 1595 N N . PRO A 1 197 ? 0.903 -0.855 -11.589 1.00 98.56 197 PRO A N 1
ATOM 1596 C CA . PRO A 1 197 ? 1.418 -2.210 -11.749 1.00 98.56 197 PRO A CA 1
ATOM 1597 C C . PRO A 1 197 ? 2.262 -2.425 -13.015 1.00 98.56 197 PRO A C 1
ATOM 1599 O O . PRO A 1 197 ? 3.121 -3.303 -13.017 1.00 98.56 197 PRO A O 1
ATOM 1602 N N . GLU A 1 198 ? 2.030 -1.685 -14.105 1.00 98.56 198 GLU A N 1
ATOM 1603 C CA . GLU A 1 198 ? 2.715 -1.953 -15.379 1.00 98.56 198 GLU A CA 1
ATOM 1604 C C . GLU A 1 198 ? 4.116 -1.340 -15.477 1.00 98.56 198 GLU A C 1
ATOM 1606 O O . GLU A 1 198 ? 4.950 -1.885 -16.196 1.00 98.56 198 GLU A O 1
ATOM 1611 N N . TYR A 1 199 ? 4.385 -0.220 -14.803 1.00 98.56 199 TYR A N 1
ATOM 1612 C CA . TYR A 1 199 ? 5.643 0.521 -14.938 1.00 98.56 199 TYR A CA 1
ATOM 1613 C C . TYR A 1 199 ? 6.545 0.256 -13.736 1.00 98.56 199 TYR A C 1
ATOM 1615 O O . TYR A 1 199 ? 6.471 0.935 -12.714 1.00 98.56 199 TYR A O 1
ATOM 1623 N N . VAL A 1 200 ? 7.386 -0.769 -13.863 1.00 98.12 200 VAL A N 1
ATOM 1624 C CA . VAL A 1 200 ? 8.166 -1.321 -12.751 1.00 98.12 200 VAL A CA 1
ATOM 1625 C C . VAL A 1 200 ? 9.610 -0.829 -12.759 1.00 98.12 200 VAL A C 1
ATOM 1627 O O . VAL A 1 200 ? 10.196 -0.553 -13.812 1.00 98.12 200 VAL A O 1
ATOM 1630 N N . SER A 1 201 ? 10.201 -0.761 -11.566 1.00 96.19 201 SER A N 1
ATOM 1631 C CA . SER A 1 201 ? 11.615 -0.440 -11.382 1.00 96.19 201 SER A CA 1
ATOM 1632 C C . SER A 1 201 ? 12.531 -1.527 -11.954 1.00 96.19 201 SER A C 1
ATOM 1634 O O . SER A 1 201 ? 12.160 -2.698 -12.088 1.00 96.19 201 SER A O 1
ATOM 1636 N N . VAL A 1 202 ? 13.755 -1.124 -12.294 1.00 96.31 202 VAL A N 1
ATOM 1637 C CA . VAL A 1 202 ? 14.816 -2.002 -12.794 1.00 96.31 202 VAL A CA 1
ATOM 1638 C C . VAL A 1 202 ? 16.027 -1.867 -11.885 1.00 96.31 202 VAL A C 1
ATOM 1640 O O . VAL A 1 202 ? 16.361 -0.770 -11.444 1.00 96.31 202 VAL A O 1
ATOM 1643 N N . PHE A 1 203 ? 16.708 -2.979 -11.623 1.00 94.19 203 PHE A N 1
ATOM 1644 C CA . PHE A 1 203 ? 17.883 -3.007 -10.761 1.00 94.19 203 PHE A CA 1
ATOM 1645 C C . PHE A 1 203 ? 18.949 -3.970 -11.290 1.00 94.19 203 PHE A C 1
ATOM 1647 O O . PHE A 1 203 ? 18.676 -4.944 -11.993 1.00 94.19 203 PHE A O 1
ATOM 1654 N N . ASN A 1 204 ? 20.203 -3.696 -10.942 1.00 88.81 204 ASN A N 1
ATOM 1655 C CA . ASN A 1 204 ? 21.346 -4.560 -11.247 1.00 88.81 204 ASN A CA 1
ATOM 1656 C C . ASN A 1 204 ? 22.278 -4.764 -10.036 1.00 88.81 204 ASN A C 1
ATOM 1658 O O . ASN A 1 204 ? 23.241 -5.527 -10.135 1.00 88.81 204 ASN A O 1
ATOM 1662 N N . ASN A 1 205 ? 22.010 -4.117 -8.894 1.00 79.25 205 ASN A N 1
ATOM 1663 C CA . ASN A 1 205 ? 22.779 -4.319 -7.672 1.00 79.25 205 ASN A CA 1
ATOM 1664 C C . ASN A 1 205 ? 22.375 -5.641 -7.015 1.00 79.25 205 ASN A C 1
ATOM 1666 O O . ASN A 1 205 ? 21.523 -5.702 -6.129 1.00 79.25 205 ASN A O 1
ATOM 1670 N N . VAL A 1 206 ? 22.975 -6.718 -7.507 1.00 77.56 206 VAL A N 1
ATOM 1671 C CA . VAL A 1 206 ? 22.779 -8.080 -7.022 1.00 77.56 206 VAL A CA 1
ATOM 1672 C C . VAL A 1 206 ? 24.137 -8.697 -6.719 1.00 77.56 206 VAL A C 1
ATOM 1674 O O . VAL A 1 206 ? 25.118 -8.435 -7.417 1.00 77.56 206 VAL A O 1
ATOM 1677 N N . GLN A 1 207 ? 24.203 -9.547 -5.691 1.00 72.62 207 GLN A N 1
ATOM 1678 C CA . GLN A 1 207 ? 25.457 -10.180 -5.262 1.00 72.62 207 GLN A CA 1
ATOM 1679 C C . GLN A 1 207 ? 26.173 -10.921 -6.410 1.00 72.62 207 GLN A C 1
ATOM 1681 O O . GLN A 1 207 ? 27.397 -10.894 -6.479 1.00 72.62 207 GLN A O 1
ATOM 1686 N N . GLU A 1 208 ? 25.415 -11.500 -7.346 1.00 73.12 208 GLU A N 1
ATOM 1687 C CA . GLU A 1 208 ? 25.908 -12.203 -8.544 1.00 73.12 208 GLU A CA 1
ATOM 1688 C C . GLU A 1 208 ? 26.741 -11.319 -9.487 1.00 73.12 208 GLU A C 1
ATOM 1690 O O . GLU A 1 208 ? 27.627 -11.816 -10.177 1.00 73.12 208 GLU A O 1
ATOM 1695 N N . ASN A 1 209 ? 26.491 -10.006 -9.519 1.00 77.06 209 ASN A N 1
ATOM 1696 C CA . ASN A 1 209 ? 27.207 -9.088 -10.405 1.00 77.06 209 ASN A CA 1
ATOM 1697 C C . ASN A 1 209 ? 28.580 -8.672 -9.839 1.00 77.06 209 ASN A C 1
ATOM 1699 O O . ASN A 1 209 ? 29.406 -8.124 -10.578 1.00 77.06 209 ASN A O 1
ATOM 1703 N N . LYS A 1 210 ? 28.861 -8.931 -8.551 1.00 67.94 210 LYS A N 1
ATOM 1704 C CA . LYS A 1 210 ? 30.151 -8.600 -7.925 1.00 67.94 210 LYS A CA 1
ATOM 1705 C C . LYS A 1 210 ? 31.248 -9.520 -8.468 1.00 67.94 210 LYS A C 1
ATOM 1707 O O . LYS A 1 210 ? 31.231 -10.722 -8.244 1.00 67.94 210 LYS A O 1
ATOM 1712 N N . GLY A 1 211 ? 32.214 -8.943 -9.186 1.00 65.50 211 GLY A N 1
ATOM 1713 C CA . GLY A 1 211 ? 33.319 -9.686 -9.810 1.00 65.50 211 GLY A CA 1
ATOM 1714 C C . GLY A 1 211 ? 32.983 -10.334 -11.161 1.00 65.50 211 GLY A C 1
ATOM 1715 O O . GLY A 1 211 ? 33.870 -10.912 -11.784 1.00 65.50 211 GLY A O 1
ATOM 1716 N N . ALA A 1 212 ? 31.744 -10.203 -11.649 1.00 69.69 212 ALA A N 1
ATOM 1717 C CA . ALA A 1 212 ? 31.354 -10.667 -12.979 1.00 69.69 212 ALA A CA 1
ATOM 1718 C C . ALA A 1 212 ? 31.874 -9.728 -14.085 1.00 69.69 212 ALA A C 1
ATOM 1720 O O . ALA A 1 212 ? 31.941 -8.503 -13.912 1.00 69.69 212 ALA A O 1
ATOM 1721 N N . SER A 1 213 ? 32.210 -10.299 -15.248 1.00 69.81 213 SER A N 1
ATOM 1722 C CA . SER A 1 213 ? 32.572 -9.526 -16.443 1.00 69.81 213 SER A CA 1
ATOM 1723 C C . SER A 1 213 ? 31.399 -8.657 -16.913 1.00 69.81 213 SER A C 1
ATOM 1725 O O . SER A 1 213 ? 30.240 -8.965 -16.637 1.00 69.81 213 SER A O 1
ATOM 1727 N N . ILE A 1 214 ? 31.683 -7.585 -17.662 1.00 70.50 214 ILE A N 1
ATOM 1728 C CA . ILE A 1 214 ? 30.652 -6.658 -18.169 1.00 70.50 214 ILE A CA 1
ATOM 1729 C C . ILE A 1 214 ? 29.570 -7.406 -18.967 1.00 70.50 214 ILE A C 1
ATOM 1731 O O . ILE A 1 214 ? 28.390 -7.124 -18.795 1.00 70.50 214 ILE A O 1
ATOM 1735 N N . PHE A 1 215 ? 29.957 -8.405 -19.767 1.00 69.56 215 PHE A N 1
ATOM 1736 C CA . PHE A 1 215 ? 29.031 -9.222 -20.563 1.00 69.56 215 PHE A CA 1
ATOM 1737 C C . PHE A 1 215 ? 28.159 -10.173 -19.728 1.00 69.56 215 PHE A C 1
ATOM 1739 O O . PHE A 1 215 ? 27.137 -10.641 -20.219 1.00 69.56 215 PHE A O 1
ATOM 1746 N N . ASN A 1 216 ? 28.545 -10.441 -18.477 1.00 70.31 216 ASN A N 1
ATOM 1747 C CA . ASN A 1 216 ? 27.831 -11.332 -17.564 1.00 70.31 216 ASN A CA 1
ATOM 1748 C C . ASN A 1 216 ? 27.014 -10.583 -16.501 1.00 70.31 216 ASN A C 1
ATOM 1750 O O . ASN A 1 216 ? 26.295 -11.232 -15.743 1.00 70.31 216 ASN A O 1
ATOM 1754 N N . ARG A 1 217 ? 27.107 -9.245 -16.421 1.00 75.62 217 ARG A N 1
ATOM 1755 C CA . ARG A 1 217 ? 26.292 -8.454 -15.489 1.00 75.62 217 ARG A CA 1
ATOM 1756 C C . ARG A 1 217 ? 24.833 -8.475 -15.927 1.00 75.62 217 ARG A C 1
ATOM 1758 O O . ARG A 1 217 ? 24.509 -8.146 -17.065 1.00 75.62 217 ARG A O 1
ATOM 1765 N N . ARG A 1 218 ? 23.950 -8.843 -15.004 1.00 81.56 218 ARG A N 1
ATOM 1766 C CA . ARG A 1 218 ? 22.516 -9.010 -15.260 1.00 81.56 218 ARG A CA 1
ATOM 1767 C C . ARG A 1 218 ? 21.732 -7.821 -14.712 1.00 81.56 218 ARG A C 1
ATOM 1769 O O . ARG A 1 218 ? 22.002 -7.362 -13.603 1.00 81.56 218 ARG A O 1
ATOM 1776 N N . GLY A 1 219 ? 20.771 -7.335 -15.492 1.00 90.62 219 GLY A N 1
ATOM 1777 C CA . GLY A 1 219 ? 19.746 -6.391 -15.049 1.00 90.62 219 GLY A CA 1
ATOM 1778 C C . GLY A 1 219 ? 18.401 -7.103 -14.950 1.00 90.62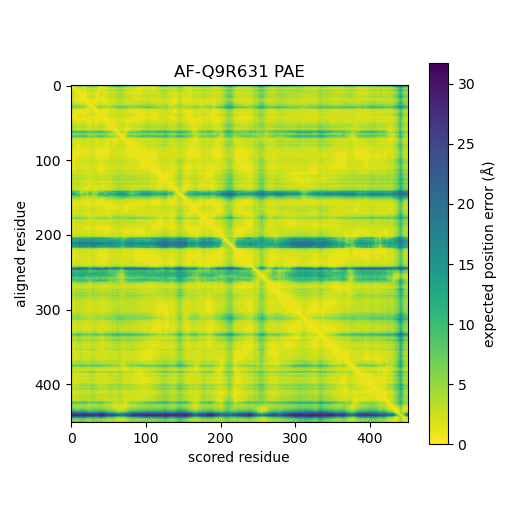 219 GLY A C 1
ATOM 1779 O O . GLY A 1 219 ? 18.071 -7.914 -15.820 1.00 90.62 219 GLY A O 1
ATOM 1780 N N . TYR A 1 220 ? 17.643 -6.801 -13.906 1.00 96.62 220 TYR A N 1
ATOM 1781 C CA . TYR A 1 220 ? 16.362 -7.429 -13.606 1.00 96.62 220 TYR A CA 1
ATOM 1782 C C . TYR A 1 220 ? 15.269 -6.366 -13.481 1.00 96.62 220 TYR A C 1
ATOM 1784 O O . TYR A 1 220 ? 15.546 -5.250 -13.042 1.00 96.62 220 TYR A O 1
ATOM 1792 N N . PHE A 1 221 ? 14.044 -6.699 -13.883 1.00 97.94 221 PHE A N 1
ATOM 1793 C CA . PHE A 1 221 ? 12.861 -5.876 -13.624 1.00 97.94 221 PHE A CA 1
ATOM 1794 C C . PHE A 1 221 ? 12.069 -6.444 -12.444 1.00 97.94 221 PHE A C 1
ATOM 1796 O O . PHE A 1 221 ? 12.007 -7.660 -12.258 1.00 97.94 221 PHE A O 1
ATOM 1803 N N . SER A 1 222 ? 11.481 -5.559 -11.645 1.00 98.31 222 SER A N 1
ATOM 1804 C CA . SER A 1 222 ? 10.779 -5.923 -10.414 1.00 98.31 222 SER A CA 1
ATOM 1805 C C . SER A 1 222 ? 9.446 -6.637 -10.675 1.00 98.31 222 SER A C 1
ATOM 1807 O O . SER A 1 222 ? 8.741 -6.351 -11.644 1.00 98.31 222 SER A O 1
ATOM 1809 N N . ASP A 1 223 ? 9.067 -7.547 -9.773 1.00 98.88 223 ASP A N 1
ATOM 1810 C CA . ASP A 1 223 ? 7.722 -8.134 -9.741 1.00 98.88 223 ASP A CA 1
ATOM 1811 C C . ASP A 1 223 ? 6.734 -7.138 -9.092 1.00 98.88 223 ASP A C 1
ATOM 1813 O O . ASP A 1 223 ? 6.932 -6.770 -7.929 1.00 98.88 223 ASP A O 1
ATOM 1817 N N . PRO A 1 224 ? 5.653 -6.712 -9.777 1.00 98.88 224 PRO A N 1
ATOM 1818 C CA . PRO A 1 224 ? 4.717 -5.726 -9.236 1.00 98.88 224 PRO A CA 1
ATOM 1819 C C . PRO A 1 224 ? 3.963 -6.201 -7.987 1.00 98.88 224 PRO A C 1
ATOM 1821 O O . PRO A 1 224 ? 3.514 -5.365 -7.207 1.00 98.88 224 PRO A O 1
ATOM 1824 N N . ALA A 1 225 ? 3.852 -7.511 -7.734 1.00 98.88 225 ALA A N 1
ATOM 1825 C CA . ALA A 1 225 ? 3.301 -7.996 -6.469 1.00 98.88 225 ALA A CA 1
ATOM 1826 C C . ALA A 1 225 ? 4.239 -7.702 -5.291 1.00 98.88 225 ALA A C 1
ATOM 1828 O O . ALA A 1 225 ? 3.755 -7.408 -4.201 1.00 98.88 225 ALA A O 1
ATOM 1829 N N . LEU A 1 226 ? 5.562 -7.747 -5.494 1.00 98.88 226 LEU A N 1
ATOM 1830 C CA . LEU A 1 226 ? 6.525 -7.372 -4.456 1.00 98.88 226 LEU A CA 1
ATOM 1831 C C . LEU A 1 226 ? 6.514 -5.861 -4.211 1.00 98.88 226 LEU A C 1
ATOM 1833 O O . LEU A 1 226 ? 6.518 -5.451 -3.056 1.00 98.88 226 LEU A O 1
ATOM 1837 N N . ILE A 1 227 ? 6.406 -5.054 -5.272 1.00 98.88 227 ILE A N 1
ATOM 1838 C CA . ILE A 1 227 ? 6.238 -3.596 -5.150 1.00 98.88 227 ILE A CA 1
ATOM 1839 C C . ILE A 1 227 ? 4.958 -3.275 -4.361 1.00 98.88 227 ILE A C 1
ATOM 1841 O O . ILE A 1 227 ? 4.981 -2.469 -3.439 1.00 98.88 227 ILE A O 1
ATOM 1845 N N . LEU A 1 228 ? 3.843 -3.950 -4.659 1.00 98.94 228 LEU A N 1
ATOM 1846 C CA . LEU A 1 228 ? 2.606 -3.769 -3.898 1.00 98.94 228 LEU A CA 1
ATOM 1847 C C . LEU A 1 228 ? 2.764 -4.210 -2.435 1.00 98.94 228 LEU A C 1
ATOM 1849 O O . LEU A 1 228 ? 2.271 -3.533 -1.541 1.00 98.94 228 LEU A O 1
ATOM 1853 N N . MET A 1 229 ? 3.449 -5.326 -2.166 1.00 98.94 229 MET A N 1
ATOM 1854 C CA . MET A 1 229 ? 3.709 -5.776 -0.792 1.00 98.94 229 MET A CA 1
ATOM 1855 C C . MET A 1 229 ? 4.603 -4.807 -0.010 1.00 98.94 229 MET A C 1
ATOM 1857 O O . MET A 1 229 ? 4.357 -4.636 1.180 1.00 98.94 229 MET A O 1
ATOM 1861 N N . HIS A 1 230 ? 5.570 -4.154 -0.660 1.00 98.88 230 HIS A N 1
ATOM 1862 C CA . HIS A 1 230 ? 6.370 -3.078 -0.069 1.00 98.88 230 HIS A CA 1
ATOM 1863 C C . HIS A 1 230 ? 5.465 -1.938 0.424 1.00 98.88 230 HIS A C 1
ATOM 1865 O O . HIS A 1 230 ? 5.454 -1.617 1.609 1.00 98.88 230 HIS A O 1
ATOM 1871 N N . GLU A 1 231 ? 4.590 -1.422 -0.440 1.00 98.88 231 GLU A N 1
ATOM 1872 C CA . GLU A 1 231 ? 3.636 -0.376 -0.053 1.00 98.88 231 GLU A CA 1
ATOM 1873 C C . GLU A 1 231 ? 2.639 -0.847 1.022 1.00 98.88 231 GLU A C 1
ATOM 1875 O O . GLU A 1 231 ? 2.281 -0.111 1.941 1.00 98.88 231 GLU A O 1
ATOM 1880 N N . LEU A 1 232 ? 2.204 -2.110 0.971 1.00 98.94 232 LEU A N 1
ATOM 1881 C CA . LEU A 1 232 ? 1.329 -2.684 1.996 1.00 98.94 232 LEU A CA 1
ATOM 1882 C C . LEU A 1 232 ? 2.005 -2.786 3.376 1.00 98.94 232 LEU A C 1
ATOM 1884 O O . LEU A 1 232 ? 1.297 -2.752 4.385 1.00 98.94 232 LEU A O 1
ATOM 1888 N N . ILE A 1 233 ? 3.337 -2.866 3.456 1.00 98.94 233 ILE A N 1
ATOM 1889 C CA . ILE A 1 233 ? 4.066 -2.782 4.731 1.00 98.94 233 ILE A CA 1
ATOM 1890 C C . ILE A 1 233 ? 3.959 -1.365 5.312 1.00 98.94 233 ILE A C 1
ATOM 1892 O O . ILE A 1 233 ? 3.577 -1.219 6.474 1.00 98.94 233 ILE A O 1
ATOM 1896 N N . HIS A 1 234 ? 4.145 -0.315 4.507 1.00 98.81 234 HIS A N 1
ATOM 1897 C CA . HIS A 1 234 ? 3.897 1.061 4.960 1.00 98.81 234 HIS A CA 1
ATOM 1898 C C . HIS A 1 234 ? 2.447 1.276 5.407 1.00 98.81 234 HIS A C 1
ATOM 1900 O O . HIS A 1 234 ? 2.179 1.964 6.399 1.00 98.81 234 HIS A O 1
ATOM 1906 N N . VAL A 1 235 ? 1.486 0.657 4.711 1.00 98.94 235 VAL A N 1
ATOM 1907 C CA . VAL A 1 235 ? 0.078 0.667 5.131 1.00 98.94 235 VAL A CA 1
ATOM 1908 C C . VAL A 1 235 ? -0.074 0.005 6.497 1.00 98.94 235 VAL A C 1
ATOM 1910 O O . VAL A 1 235 ? -0.757 0.550 7.364 1.00 98.94 235 VAL A O 1
ATOM 1913 N N . LEU A 1 236 ? 0.561 -1.149 6.713 1.00 98.88 236 LEU A N 1
ATOM 1914 C CA . LEU A 1 236 ? 0.532 -1.859 7.986 1.00 98.88 236 LEU A CA 1
ATOM 1915 C C . LEU A 1 236 ? 1.092 -0.988 9.122 1.00 98.88 236 LEU A C 1
ATOM 1917 O O . LEU A 1 236 ? 0.430 -0.838 10.152 1.00 98.88 236 LEU A O 1
ATOM 1921 N N . HIS A 1 237 ? 2.252 -0.360 8.928 1.00 98.81 237 HIS A N 1
ATOM 1922 C CA . HIS A 1 237 ? 2.843 0.546 9.917 1.00 98.81 237 HIS A CA 1
ATOM 1923 C C . HIS A 1 237 ? 1.920 1.730 10.224 1.00 98.81 237 HIS A C 1
ATOM 1925 O O . HIS A 1 237 ? 1.647 2.036 11.391 1.00 98.81 237 HIS A O 1
ATOM 1931 N N . GLY A 1 238 ? 1.353 2.346 9.185 1.00 98.75 238 GLY A N 1
ATOM 1932 C CA . GLY A 1 238 ? 0.410 3.447 9.330 1.00 98.75 238 GLY A CA 1
ATOM 1933 C C . GLY A 1 238 ? -0.874 3.054 10.067 1.00 98.75 238 GLY A C 1
ATOM 1934 O O . GLY A 1 238 ? -1.330 3.787 10.939 1.00 98.75 238 GLY A O 1
ATOM 1935 N N . LEU A 1 239 ? -1.436 1.874 9.803 1.00 98.94 239 LEU A N 1
ATOM 1936 C CA . LEU A 1 239 ? -2.653 1.377 10.459 1.00 98.94 239 LEU A CA 1
ATOM 1937 C C . LEU A 1 239 ? -2.452 1.026 11.936 1.00 98.94 239 LEU A C 1
ATOM 1939 O O . LEU A 1 239 ? -3.372 1.178 12.746 1.00 98.94 239 LEU A O 1
ATOM 1943 N N . TYR A 1 240 ? -1.256 0.575 12.309 1.00 98.81 240 TYR A N 1
ATOM 1944 C CA . TYR A 1 240 ? -0.892 0.338 13.706 1.00 98.81 240 TYR A CA 1
ATOM 1945 C C . TYR A 1 240 ? -0.448 1.615 14.431 1.00 98.81 240 TYR A C 1
ATOM 1947 O O . TYR A 1 240 ? -0.262 1.586 15.646 1.00 98.81 240 TYR A O 1
ATOM 1955 N N . GLY A 1 241 ? -0.358 2.745 13.723 1.00 98.56 241 GLY A N 1
ATOM 1956 C CA . GLY A 1 241 ? 0.007 4.027 14.311 1.00 98.56 241 GLY A CA 1
ATOM 1957 C C . GLY A 1 241 ? 1.499 4.145 14.625 1.00 98.56 241 GLY A C 1
ATOM 1958 O O . GLY A 1 241 ? 1.858 4.886 15.539 1.00 98.56 241 GLY A O 1
ATOM 1959 N N . ILE A 1 242 ? 2.341 3.374 13.931 1.00 98.19 242 ILE A N 1
ATOM 1960 C CA . ILE A 1 242 ? 3.776 3.240 14.218 1.00 98.19 242 ILE A CA 1
ATOM 1961 C C . ILE A 1 242 ? 4.671 3.725 13.074 1.00 98.19 242 ILE A C 1
ATOM 1963 O O . ILE A 1 242 ? 5.881 3.541 13.161 1.00 98.19 242 ILE A O 1
ATOM 1967 N N . LYS A 1 243 ? 4.100 4.338 12.024 1.00 96.12 243 LYS A N 1
ATOM 1968 C CA . LYS A 1 243 ? 4.882 4.900 10.913 1.00 96.12 243 LYS A CA 1
ATOM 1969 C C . LYS A 1 243 ? 5.887 5.912 11.466 1.00 96.12 243 LYS A C 1
ATOM 1971 O O . LYS A 1 243 ? 5.496 6.847 12.172 1.00 96.12 243 LYS A O 1
ATOM 1976 N N . VAL A 1 244 ? 7.165 5.705 11.161 1.00 85.38 244 VAL A N 1
ATOM 1977 C CA . VAL A 1 244 ? 8.263 6.456 11.780 1.00 85.38 244 VAL A CA 1
ATOM 1978 C C . VAL A 1 244 ? 8.470 7.807 11.093 1.00 85.38 244 VAL A C 1
ATOM 1980 O O . VAL A 1 244 ? 8.495 7.901 9.870 1.00 85.38 244 VAL A O 1
ATOM 1983 N N . ASP A 1 245 ? 8.646 8.858 11.892 1.00 79.81 245 ASP A N 1
ATOM 1984 C CA . ASP A 1 245 ? 8.991 10.221 11.463 1.00 79.81 245 ASP A CA 1
ATOM 1985 C C . ASP A 1 245 ? 10.244 10.782 12.166 1.00 79.81 245 ASP A C 1
ATOM 1987 O O . ASP A 1 245 ? 10.530 11.975 12.060 1.00 79.81 245 ASP A O 1
ATOM 1991 N N . ASP A 1 246 ? 10.965 9.946 12.922 1.00 69.44 246 ASP A N 1
ATOM 1992 C CA . ASP A 1 246 ? 12.094 10.364 13.756 1.00 69.44 246 ASP A CA 1
ATOM 1993 C C . ASP A 1 246 ? 13.436 10.284 13.003 1.00 69.44 246 ASP A C 1
ATOM 1995 O O . ASP A 1 246 ? 13.693 9.319 12.285 1.00 69.44 246 ASP A O 1
ATOM 1999 N N . LEU A 1 247 ? 14.287 11.300 13.215 1.00 65.88 247 LEU A N 1
ATOM 2000 C CA . LEU A 1 247 ? 15.701 11.404 12.803 1.00 65.88 247 LEU A CA 1
ATOM 2001 C C . LEU A 1 247 ? 16.054 10.730 11.456 1.00 65.88 247 LEU A C 1
ATOM 2003 O O . LEU A 1 247 ? 16.680 9.665 11.446 1.00 65.88 247 LEU A O 1
ATOM 2007 N N . PRO A 1 248 ? 15.721 11.358 10.312 1.00 82.31 248 PRO A N 1
ATOM 2008 C CA . PRO A 1 248 ? 16.041 10.784 9.014 1.00 82.31 248 PRO A CA 1
ATOM 2009 C C . PRO A 1 248 ? 17.550 10.757 8.753 1.00 82.31 248 PRO A C 1
ATOM 2011 O O . PRO A 1 248 ? 18.309 11.608 9.231 1.00 82.31 248 PRO A O 1
ATOM 2014 N N . ILE A 1 249 ? 17.980 9.812 7.919 1.00 79.94 249 ILE A N 1
ATOM 2015 C CA . ILE A 1 249 ? 19.324 9.808 7.347 1.00 79.94 249 ILE A CA 1
ATOM 2016 C C . ILE A 1 249 ? 19.361 10.879 6.255 1.00 79.94 249 ILE A C 1
ATOM 2018 O O . ILE A 1 249 ? 18.758 10.732 5.193 1.00 79.94 249 ILE A O 1
ATOM 2022 N N . VAL A 1 250 ? 20.047 11.986 6.540 1.00 81.69 250 VAL A N 1
ATOM 2023 C CA . VAL A 1 250 ? 20.182 13.114 5.612 1.00 81.69 250 VAL A CA 1
ATOM 2024 C C . VAL A 1 250 ? 21.480 12.957 4.814 1.00 81.69 250 VAL A C 1
ATOM 2026 O O . VAL A 1 250 ? 22.548 12.844 5.431 1.00 81.69 250 VAL A O 1
ATOM 2029 N N . PRO A 1 251 ? 21.436 12.966 3.469 1.00 78.94 251 PRO A N 1
ATOM 2030 C CA . PRO A 1 251 ? 22.650 12.942 2.663 1.00 78.94 251 PRO A CA 1
ATOM 2031 C C . PRO A 1 251 ? 23.487 14.203 2.914 1.00 78.94 251 PRO A C 1
ATOM 2033 O O . PRO A 1 251 ? 22.979 15.297 3.162 1.00 78.94 251 PRO A O 1
ATOM 2036 N N . ASN A 1 252 ? 24.810 14.071 2.852 1.00 76.56 252 ASN A N 1
ATOM 2037 C CA . ASN A 1 252 ? 25.689 15.236 2.875 1.00 76.56 252 ASN A CA 1
ATOM 2038 C C . ASN A 1 252 ? 25.763 15.823 1.466 1.00 76.56 252 ASN A C 1
ATOM 2040 O O . ASN A 1 252 ? 26.326 15.179 0.602 1.00 76.56 252 ASN A O 1
ATOM 2044 N N . GLU A 1 253 ? 25.279 17.044 1.249 1.00 83.19 253 GLU A N 1
ATOM 2045 C CA . GLU A 1 253 ? 25.238 17.670 -0.087 1.00 83.19 253 GLU A CA 1
ATOM 2046 C C . GLU A 1 253 ? 26.296 18.784 -0.266 1.00 83.19 253 GLU A C 1
ATOM 2048 O O . GLU A 1 253 ? 26.216 19.627 -1.156 1.00 83.19 253 GLU A O 1
ATOM 2053 N N . LYS A 1 254 ? 27.316 18.855 0.604 1.00 80.38 254 LYS A N 1
ATOM 2054 C CA . LYS A 1 254 ? 28.270 19.989 0.615 1.00 80.38 254 LYS A CA 1
ATOM 2055 C C . LYS A 1 254 ? 29.250 20.014 -0.561 1.00 80.38 254 LYS A C 1
ATOM 2057 O O . LYS A 1 254 ? 29.966 21.007 -0.729 1.00 80.38 254 LYS A O 1
ATOM 2062 N N . LYS A 1 255 ? 29.395 18.920 -1.310 1.00 78.00 255 LYS A N 1
ATOM 2063 C CA . LYS A 1 255 ? 30.366 18.786 -2.408 1.00 78.00 255 LYS A CA 1
ATOM 2064 C C . LYS A 1 255 ? 29.662 18.307 -3.671 1.00 78.00 255 LYS A C 1
ATOM 2066 O O . LYS A 1 255 ? 28.760 17.493 -3.595 1.00 78.00 255 LYS A O 1
ATOM 2071 N N . PHE A 1 256 ? 30.159 18.747 -4.826 1.00 77.81 256 PHE A N 1
ATOM 2072 C CA . PHE A 1 256 ? 29.569 18.478 -6.147 1.00 77.81 256 PHE A CA 1
ATOM 2073 C C . PHE A 1 256 ? 29.500 16.992 -6.556 1.00 77.81 256 PHE A C 1
ATOM 2075 O O . PHE A 1 256 ? 28.861 16.682 -7.550 1.00 77.81 256 PHE A O 1
ATOM 2082 N N . PHE A 1 257 ? 30.209 16.100 -5.855 1.00 80.00 257 PHE A N 1
ATOM 2083 C CA . PHE A 1 257 ? 30.228 14.654 -6.115 1.00 80.00 257 PHE A CA 1
ATOM 2084 C C . PHE A 1 257 ? 29.329 13.861 -5.156 1.00 80.00 257 PHE A C 1
ATOM 2086 O O . PHE A 1 257 ? 29.336 12.634 -5.195 1.00 80.00 257 PHE A O 1
ATOM 2093 N N . MET A 1 258 ? 28.662 14.537 -4.218 1.00 80.12 258 MET A N 1
ATOM 2094 C CA . MET A 1 258 ? 27.766 13.893 -3.268 1.00 80.12 258 MET A CA 1
ATOM 2095 C C . MET A 1 258 ? 26.351 13.896 -3.845 1.00 80.12 258 MET A C 1
ATOM 2097 O O . MET A 1 258 ? 25.860 14.964 -4.204 1.00 80.12 258 MET A O 1
ATOM 2101 N N . GLN A 1 259 ? 25.732 12.718 -3.920 1.00 81.00 259 GLN A N 1
ATOM 2102 C CA . GLN A 1 259 ? 24.372 12.545 -4.430 1.00 81.00 259 GLN A CA 1
ATOM 2103 C C . GLN A 1 259 ? 23.369 13.334 -3.579 1.00 81.00 259 GLN A C 1
ATOM 2105 O O . GLN A 1 259 ? 23.417 13.290 -2.343 1.00 81.00 259 GLN A O 1
ATOM 2110 N N . SER A 1 260 ? 22.462 14.043 -4.246 1.00 78.75 260 SER A N 1
ATOM 2111 C CA . SER A 1 260 ? 21.425 14.847 -3.604 1.00 78.75 260 SER A CA 1
ATOM 2112 C C . SER A 1 260 ? 20.113 14.079 -3.517 1.00 78.75 260 SER A C 1
ATOM 2114 O O . SER A 1 260 ? 19.347 14.080 -4.477 1.00 78.75 260 SER A O 1
ATOM 2116 N N . THR A 1 261 ? 19.842 13.468 -2.365 1.00 82.69 261 THR A N 1
ATOM 2117 C CA . THR A 1 261 ? 18.612 12.698 -2.119 1.00 82.69 261 THR A CA 1
ATOM 2118 C C . THR A 1 261 ? 17.653 13.439 -1.200 1.00 82.69 261 THR A C 1
ATOM 2120 O O . THR A 1 261 ? 18.038 14.349 -0.455 1.00 82.69 261 THR A O 1
ATOM 2123 N N . ASP A 1 262 ? 16.390 13.026 -1.194 1.00 80.50 262 ASP A N 1
ATOM 2124 C CA . ASP A 1 262 ? 15.520 13.364 -0.070 1.00 80.50 262 ASP A CA 1
ATOM 2125 C C . ASP A 1 262 ? 15.981 12.636 1.196 1.00 80.50 262 ASP A C 1
ATOM 2127 O O . ASP A 1 262 ? 16.655 11.605 1.145 1.00 80.50 262 ASP A O 1
ATOM 2131 N N . ALA A 1 263 ? 15.657 13.202 2.358 1.00 84.69 263 ALA A N 1
ATOM 2132 C CA . ALA A 1 263 ? 16.030 12.606 3.631 1.00 84.69 263 ALA A CA 1
ATOM 2133 C C . ALA A 1 263 ? 15.338 11.240 3.787 1.00 84.69 263 ALA A C 1
ATOM 2135 O O . ALA A 1 263 ? 14.109 11.157 3.768 1.00 84.69 263 ALA A O 1
ATOM 2136 N N . ILE A 1 264 ? 16.125 10.178 3.962 1.00 87.81 264 ILE A N 1
ATOM 2137 C CA . ILE A 1 264 ? 15.604 8.810 4.018 1.00 87.81 264 ILE A CA 1
ATOM 2138 C C . ILE A 1 264 ? 15.140 8.534 5.444 1.00 87.81 264 ILE A C 1
ATOM 2140 O O . ILE A 1 264 ? 15.934 8.530 6.390 1.00 87.81 264 ILE A O 1
ATOM 2144 N N . GLN A 1 265 ? 13.836 8.326 5.602 1.00 88.38 265 GLN A N 1
ATOM 2145 C CA . GLN A 1 265 ? 13.251 7.975 6.889 1.00 88.38 265 GLN A CA 1
ATOM 2146 C C . GLN A 1 265 ? 13.660 6.558 7.289 1.00 88.38 265 GLN A C 1
ATOM 2148 O O . GLN A 1 265 ? 13.776 5.668 6.447 1.00 88.38 265 GLN A O 1
ATOM 2153 N N . ALA A 1 266 ? 13.805 6.326 8.594 1.00 92.12 266 ALA A N 1
ATOM 2154 C CA . ALA A 1 266 ? 14.023 4.983 9.132 1.00 92.12 266 ALA A CA 1
ATOM 2155 C C . ALA A 1 266 ? 12.923 3.994 8.690 1.00 92.12 266 ALA A C 1
ATOM 2157 O O . ALA A 1 266 ? 13.198 2.816 8.479 1.00 92.12 266 ALA A O 1
ATOM 2158 N N . GLU A 1 267 ? 11.702 4.501 8.486 1.00 93.88 267 GLU A N 1
ATOM 2159 C CA . GLU A 1 267 ? 10.550 3.793 7.916 1.00 93.88 267 GLU A CA 1
ATOM 2160 C C . GLU A 1 267 ? 10.880 3.017 6.627 1.00 93.88 267 GLU A C 1
ATOM 2162 O O . GLU A 1 267 ? 10.507 1.850 6.505 1.00 93.88 267 GLU A O 1
ATOM 2167 N N . GLU A 1 268 ? 11.618 3.628 5.696 1.00 94.44 268 GLU A N 1
ATOM 2168 C CA . GLU A 1 268 ? 12.006 3.008 4.420 1.00 94.44 268 GLU A CA 1
ATOM 2169 C C . GLU A 1 268 ? 13.005 1.866 4.633 1.00 94.44 268 GLU A C 1
ATOM 2171 O O . GLU A 1 268 ? 12.906 0.799 4.027 1.00 94.44 268 GLU A O 1
ATOM 2176 N N . LEU A 1 269 ? 13.954 2.059 5.554 1.00 95.94 269 LEU A N 1
ATOM 2177 C CA . LEU A 1 269 ? 15.015 1.092 5.834 1.00 95.94 269 LEU A CA 1
ATOM 2178 C C . LEU A 1 269 ? 14.476 -0.147 6.559 1.00 95.94 269 LEU A C 1
ATOM 2180 O O . LEU A 1 269 ? 14.870 -1.267 6.230 1.00 95.94 269 LEU A O 1
ATOM 2184 N N . TYR A 1 270 ? 13.553 0.032 7.512 1.00 97.06 270 TYR A N 1
ATOM 2185 C CA . TYR A 1 270 ? 12.849 -1.088 8.146 1.00 97.06 270 TYR A CA 1
ATOM 2186 C C . TYR A 1 270 ? 11.977 -1.840 7.139 1.00 97.06 270 TYR A C 1
ATOM 2188 O O . TYR A 1 270 ? 12.046 -3.066 7.073 1.00 97.06 270 TYR A O 1
ATOM 2196 N N . THR A 1 271 ? 11.222 -1.111 6.311 1.00 98.19 271 THR A N 1
ATOM 2197 C CA . THR A 1 271 ? 10.328 -1.700 5.305 1.00 98.19 271 THR A CA 1
ATOM 2198 C C . THR A 1 271 ? 11.095 -2.489 4.245 1.00 98.19 271 THR A C 1
ATOM 2200 O O . THR A 1 271 ? 10.695 -3.597 3.882 1.00 98.19 271 THR A O 1
ATOM 2203 N N . PHE A 1 272 ? 12.244 -1.985 3.791 1.00 98.00 272 PHE A N 1
ATOM 2204 C CA . PHE A 1 272 ? 13.106 -2.712 2.863 1.00 98.00 272 PHE A CA 1
ATOM 2205 C C . PHE A 1 272 ? 13.772 -3.938 3.522 1.00 98.00 272 PHE A C 1
ATOM 2207 O O . PHE A 1 272 ? 13.758 -5.052 2.977 1.00 98.00 272 PHE A O 1
ATOM 2214 N N . GLY A 1 273 ? 14.314 -3.759 4.730 1.00 96.50 273 GLY A N 1
ATOM 2215 C CA . GLY A 1 273 ? 14.953 -4.811 5.514 1.00 96.50 273 GLY A CA 1
ATOM 2216 C C . GLY A 1 273 ? 16.357 -5.186 5.028 1.00 96.50 273 GLY A C 1
ATOM 2217 O O . GLY A 1 273 ? 17.145 -4.348 4.593 1.00 96.50 273 GLY A O 1
ATOM 2218 N N . GLY A 1 274 ? 16.716 -6.464 5.166 1.00 95.00 274 GLY A N 1
ATOM 2219 C CA . GLY A 1 274 ? 18.067 -6.930 4.858 1.00 95.00 274 GLY A CA 1
ATOM 2220 C C . GLY A 1 274 ? 19.110 -6.272 5.766 1.00 95.00 274 GLY A C 1
ATOM 2221 O O . GLY A 1 274 ? 19.004 -6.332 6.989 1.00 95.00 274 GLY A O 1
ATOM 2222 N N . GLN A 1 275 ? 20.129 -5.654 5.169 1.00 93.50 275 GLN A N 1
ATOM 2223 C CA . GLN A 1 275 ? 21.194 -4.965 5.909 1.00 93.50 275 GLN A CA 1
ATOM 2224 C C . GLN A 1 275 ? 20.861 -3.505 6.245 1.00 93.50 275 GLN A C 1
ATOM 2226 O O . GLN A 1 275 ? 21.553 -2.900 7.060 1.00 93.50 275 GLN A O 1
ATOM 2231 N N . ASP A 1 276 ? 19.825 -2.929 5.643 1.00 94.12 276 ASP A N 1
ATOM 2232 C CA . ASP A 1 276 ? 19.557 -1.490 5.701 1.00 94.12 276 ASP A CA 1
ATOM 2233 C C . ASP A 1 276 ? 19.156 -0.980 7.095 1.00 94.12 276 ASP A C 1
ATOM 2235 O O . ASP A 1 276 ? 19.636 0.091 7.476 1.00 94.12 276 ASP A O 1
ATOM 2239 N N . PRO A 1 277 ? 18.412 -1.738 7.933 1.00 94.25 277 PRO A N 1
ATOM 2240 C CA . PRO A 1 277 ? 18.170 -1.339 9.319 1.00 94.25 277 PRO A CA 1
ATOM 2241 C C . PRO A 1 277 ? 19.446 -1.119 10.144 1.00 94.25 277 PRO A C 1
ATOM 2243 O O . PRO A 1 277 ? 19.414 -0.376 11.117 1.00 94.25 277 PRO A O 1
ATOM 2246 N N . SER A 1 278 ? 20.586 -1.713 9.762 1.00 93.44 278 SER A N 1
ATOM 2247 C CA . SER A 1 278 ? 21.862 -1.517 10.471 1.00 93.44 278 SER A CA 1
ATOM 2248 C C . SER A 1 278 ? 22.463 -0.115 10.307 1.00 93.44 278 SER A C 1
ATOM 2250 O O . SER A 1 278 ? 23.368 0.256 11.055 1.00 93.44 278 SER A O 1
ATOM 2252 N N . ILE A 1 279 ? 21.959 0.671 9.350 1.00 93.00 279 ILE A N 1
ATOM 2253 C CA . ILE A 1 279 ? 22.337 2.078 9.157 1.00 93.00 279 ILE A CA 1
ATOM 2254 C C . ILE A 1 279 ? 21.744 2.943 10.278 1.00 93.00 279 ILE A C 1
ATOM 2256 O O . ILE A 1 279 ? 22.323 3.962 10.660 1.00 93.00 279 ILE A O 1
ATOM 2260 N N . ILE A 1 280 ? 20.611 2.520 10.843 1.00 90.00 280 ILE A N 1
ATOM 2261 C CA . ILE A 1 280 ? 19.974 3.180 11.978 1.00 90.00 280 ILE A CA 1
ATOM 2262 C C . ILE A 1 280 ? 20.765 2.833 13.237 1.00 90.00 280 ILE A C 1
ATOM 2264 O O . ILE A 1 280 ? 20.992 1.670 13.570 1.00 90.00 280 ILE A O 1
ATOM 2268 N N . THR A 1 281 ? 21.202 3.863 13.962 1.00 91.25 281 THR A N 1
ATOM 2269 C CA . THR A 1 281 ? 21.986 3.646 15.181 1.00 91.25 281 THR A CA 1
ATOM 2270 C C . THR A 1 281 ? 21.147 2.945 16.256 1.00 91.25 281 THR A C 1
ATOM 2272 O O . THR A 1 281 ? 19.952 3.231 16.367 1.00 91.25 281 THR A O 1
ATOM 2275 N N . PRO A 1 282 ? 21.751 2.119 17.134 1.00 93.25 282 PRO A N 1
ATOM 2276 C CA . PRO A 1 282 ? 21.025 1.494 18.242 1.00 93.25 282 PRO A CA 1
ATOM 2277 C C . PRO A 1 282 ? 20.284 2.493 19.146 1.00 93.25 282 PRO A C 1
ATOM 2279 O O . PRO A 1 282 ? 19.231 2.176 19.691 1.00 93.25 282 PRO A O 1
ATOM 2282 N N . SER A 1 283 ? 20.806 3.717 19.299 1.00 91.94 283 SER A N 1
ATOM 2283 C CA . SER A 1 283 ? 20.125 4.794 20.028 1.00 91.94 283 SER A CA 1
ATOM 2284 C C . SER A 1 283 ? 18.854 5.275 19.331 1.00 91.94 283 SER A C 1
ATOM 2286 O O . SER A 1 283 ? 17.844 5.488 19.998 1.00 91.94 283 SER A O 1
ATOM 2288 N N . THR A 1 284 ? 18.887 5.432 18.006 1.00 92.12 284 THR A N 1
ATOM 2289 C CA . THR A 1 284 ? 17.712 5.827 17.218 1.00 92.12 284 THR A CA 1
ATOM 2290 C C . THR A 1 284 ? 16.671 4.711 17.216 1.00 92.12 284 THR A C 1
ATOM 2292 O O . THR A 1 284 ? 15.503 4.976 17.480 1.00 92.12 284 THR A O 1
ATOM 2295 N N . ASP A 1 285 ? 17.093 3.459 17.025 1.00 92.94 285 ASP A N 1
ATOM 2296 C CA . ASP A 1 285 ? 16.207 2.287 17.084 1.00 92.94 285 ASP A CA 1
ATOM 2297 C C . ASP A 1 285 ? 15.490 2.191 18.444 1.00 92.94 285 ASP A C 1
ATOM 2299 O O . ASP A 1 285 ? 14.271 2.018 18.519 1.00 92.94 285 ASP A O 1
ATOM 2303 N N . LYS A 1 286 ? 16.222 2.429 19.542 1.00 94.88 286 LYS A N 1
ATOM 2304 C CA . LYS A 1 286 ? 15.644 2.486 20.890 1.00 94.88 286 LYS A CA 1
ATOM 2305 C C . LYS A 1 286 ? 14.676 3.663 21.079 1.00 94.88 286 LYS A C 1
ATOM 2307 O O . LYS A 1 286 ? 13.626 3.468 21.689 1.00 94.88 286 LYS A O 1
ATOM 2312 N N . SER A 1 287 ? 14.989 4.846 20.538 1.00 94.69 287 SER A N 1
ATOM 2313 C CA . SER A 1 287 ? 14.088 6.016 20.551 1.00 94.69 287 SER A CA 1
ATOM 2314 C C . SER A 1 287 ? 12.748 5.695 19.886 1.00 94.69 287 SER A C 1
ATOM 2316 O O . SER A 1 287 ? 11.687 5.950 20.458 1.00 94.69 287 SER A O 1
ATOM 2318 N N . ILE A 1 288 ? 12.792 5.059 18.713 1.00 95.94 288 ILE A N 1
ATOM 2319 C CA . ILE A 1 288 ? 11.602 4.659 17.955 1.00 95.94 288 ILE A CA 1
ATOM 2320 C C . ILE A 1 288 ? 10.777 3.642 18.754 1.00 95.94 288 ILE A C 1
ATOM 2322 O O . ILE A 1 288 ? 9.573 3.840 18.937 1.00 95.94 288 ILE A O 1
ATOM 2326 N N . TYR A 1 289 ? 11.419 2.606 19.305 1.00 97.44 289 TYR A N 1
ATOM 2327 C CA . TYR A 1 289 ? 10.758 1.619 20.167 1.00 97.44 289 TYR A CA 1
ATOM 2328 C C . TYR A 1 289 ? 10.051 2.280 21.362 1.00 97.44 289 TYR A C 1
ATOM 2330 O O . TYR A 1 289 ? 8.876 2.011 21.628 1.00 97.44 289 TYR A O 1
ATOM 2338 N N . ASP A 1 290 ? 10.748 3.167 22.080 1.00 97.19 290 ASP A N 1
ATOM 2339 C CA . ASP A 1 290 ? 10.213 3.829 23.272 1.00 97.19 290 ASP A CA 1
ATOM 2340 C C . ASP A 1 290 ? 9.065 4.792 22.921 1.00 97.19 290 ASP A C 1
ATOM 2342 O O . ASP A 1 290 ? 8.066 4.847 23.645 1.00 97.19 290 ASP A O 1
ATOM 2346 N N . LYS A 1 291 ? 9.145 5.486 21.777 1.00 97.06 291 LYS A N 1
ATOM 2347 C CA . LYS A 1 291 ? 8.066 6.340 21.252 1.00 97.06 291 LYS A CA 1
ATOM 2348 C C . LYS A 1 291 ? 6.813 5.527 20.928 1.00 97.06 291 LYS A C 1
ATOM 2350 O O . LYS A 1 291 ? 5.715 5.904 21.343 1.00 97.06 291 LYS A O 1
ATOM 2355 N N . VAL A 1 292 ? 6.957 4.389 20.247 1.00 98.06 292 VAL A N 1
ATOM 2356 C CA . VAL A 1 292 ? 5.826 3.497 19.937 1.00 98.06 292 VAL A CA 1
ATOM 2357 C C . VAL A 1 292 ? 5.198 2.943 21.217 1.00 98.06 292 VAL A C 1
ATOM 2359 O O . VAL A 1 292 ? 3.972 2.973 21.365 1.00 98.06 292 VAL A O 1
ATOM 2362 N N . LEU A 1 293 ? 6.015 2.513 22.184 1.00 98.50 293 LEU A N 1
ATOM 2363 C CA . LEU A 1 293 ? 5.529 2.051 23.484 1.00 98.50 293 LEU A CA 1
ATOM 2364 C C . LEU A 1 293 ? 4.749 3.154 24.214 1.00 98.50 293 LEU A C 1
ATOM 2366 O O . LEU A 1 293 ? 3.673 2.896 24.756 1.00 98.50 293 LEU A O 1
ATOM 2370 N N . GLN A 1 294 ? 5.254 4.389 24.207 1.00 98.44 294 GLN A N 1
ATOM 2371 C CA . GLN A 1 294 ? 4.582 5.533 24.820 1.00 98.44 294 GLN A CA 1
ATOM 2372 C C . GLN A 1 294 ? 3.242 5.854 24.142 1.00 98.44 294 GLN A C 1
ATOM 2374 O O . GLN A 1 294 ? 2.253 6.114 24.831 1.00 98.44 294 GLN A O 1
ATOM 2379 N N . ASN A 1 295 ? 3.173 5.778 22.814 1.00 98.50 295 ASN A N 1
ATOM 2380 C CA . ASN A 1 295 ? 1.920 5.948 22.081 1.00 98.50 295 ASN A CA 1
ATOM 2381 C C . ASN A 1 295 ? 0.898 4.871 22.477 1.00 98.50 295 ASN A C 1
ATOM 2383 O O . ASN A 1 295 ? -0.249 5.190 22.793 1.00 98.50 295 ASN A O 1
ATOM 2387 N N . PHE A 1 296 ? 1.313 3.603 22.567 1.00 98.75 296 PHE A N 1
ATOM 2388 C CA . PHE A 1 296 ? 0.428 2.510 22.988 1.00 98.75 296 PHE A CA 1
ATOM 2389 C C . PHE A 1 296 ? -0.022 2.656 24.449 1.00 98.75 296 PHE A C 1
ATOM 2391 O O . PHE A 1 296 ? -1.163 2.313 24.766 1.00 98.75 296 PHE A O 1
ATOM 2398 N N . ARG A 1 297 ? 0.807 3.241 25.332 1.00 98.75 297 ARG A N 1
ATOM 2399 C CA . ARG A 1 297 ? 0.387 3.627 26.696 1.00 98.75 297 ARG A CA 1
ATOM 2400 C C . ARG A 1 297 ? -0.749 4.650 26.673 1.00 98.75 297 ARG A C 1
ATOM 2402 O O . ARG A 1 297 ? -1.670 4.553 27.479 1.00 98.75 297 ARG A O 1
ATOM 2409 N N . GLY A 1 298 ? -0.719 5.593 25.734 1.00 98.69 298 GLY A N 1
ATOM 2410 C CA . GLY A 1 298 ? -1.824 6.526 25.512 1.00 98.69 298 GLY A CA 1
ATOM 2411 C C . GLY A 1 298 ? -3.110 5.825 25.059 1.00 98.69 298 GLY A C 1
ATOM 2412 O O . GLY A 1 298 ? -4.193 6.144 25.545 1.00 98.69 298 GLY A O 1
ATOM 2413 N N . ILE A 1 299 ? -3.005 4.835 24.167 1.00 98.81 299 ILE A N 1
ATOM 2414 C CA . ILE A 1 299 ? -4.172 4.088 23.669 1.00 98.81 299 ILE A CA 1
ATOM 2415 C C . ILE A 1 299 ? -4.793 3.205 24.759 1.00 98.81 299 ILE A C 1
ATOM 2417 O O . ILE A 1 299 ? -6.014 3.201 24.908 1.00 98.81 299 ILE A O 1
ATOM 2421 N N . VAL A 1 300 ? -3.991 2.482 25.547 1.00 98.62 300 VAL A N 1
ATOM 2422 C CA . VAL A 1 300 ? -4.533 1.616 26.610 1.00 98.62 300 VAL A CA 1
ATOM 2423 C C . VAL A 1 300 ? -5.237 2.428 27.705 1.00 98.62 300 VAL A C 1
ATOM 2425 O O . VAL A 1 300 ? -6.284 2.014 28.198 1.00 98.62 300 VAL A O 1
ATOM 2428 N N . ASP A 1 301 ? -4.726 3.621 28.034 1.00 98.81 301 ASP A N 1
ATOM 2429 C CA . ASP A 1 301 ? -5.384 4.550 28.962 1.00 98.81 301 ASP A CA 1
ATOM 2430 C C . ASP A 1 301 ? -6.757 5.001 28.436 1.00 98.81 301 ASP A C 1
ATOM 2432 O O . ASP A 1 301 ? -7.744 4.970 29.171 1.00 98.81 301 ASP A O 1
ATOM 2436 N N . ARG A 1 302 ? -6.858 5.313 27.137 1.00 98.81 302 ARG A N 1
ATOM 2437 C CA . ARG A 1 302 ? -8.138 5.634 26.485 1.00 98.81 302 ARG A CA 1
ATOM 2438 C C . ARG A 1 302 ? -9.119 4.464 26.512 1.00 98.81 302 ARG A C 1
ATOM 2440 O O . ARG A 1 302 ? -10.280 4.657 26.850 1.00 98.81 302 ARG A O 1
ATOM 2447 N N . LEU A 1 303 ? -8.677 3.237 26.226 1.00 98.62 303 LEU A N 1
ATOM 2448 C CA . LEU A 1 303 ? -9.560 2.060 26.276 1.00 98.62 303 LEU A CA 1
ATOM 2449 C C . LEU A 1 303 ? -10.106 1.775 27.683 1.00 98.62 303 LEU A C 1
ATOM 2451 O O . LEU A 1 303 ? -11.209 1.241 27.815 1.00 98.62 303 LEU A O 1
ATOM 2455 N N . ASN A 1 304 ? -9.357 2.140 28.723 1.00 98.62 304 ASN A N 1
ATOM 2456 C CA . ASN A 1 304 ? -9.814 2.050 30.109 1.00 98.62 304 ASN A CA 1
ATOM 2457 C C . ASN A 1 304 ? -10.806 3.160 30.491 1.00 98.62 304 ASN A C 1
ATOM 2459 O O . ASN A 1 304 ? -11.581 2.972 31.425 1.00 98.62 304 ASN A O 1
ATOM 2463 N N . LYS A 1 305 ? -10.794 4.295 29.783 1.00 98.69 305 LYS A N 1
ATOM 2464 C CA . LYS A 1 305 ? -11.635 5.467 30.071 1.00 98.69 305 LYS A CA 1
ATOM 2465 C C . LYS A 1 305 ? -12.843 5.611 29.155 1.00 98.69 305 LYS A C 1
ATOM 2467 O O . LYS A 1 305 ? -13.775 6.308 29.532 1.00 98.69 305 LYS A O 1
ATOM 2472 N N . VAL A 1 306 ? -12.850 4.990 27.976 1.00 98.25 306 VAL A N 1
ATOM 2473 C CA . VAL A 1 306 ? -13.922 5.164 26.987 1.00 98.25 306 VAL A CA 1
ATOM 2474 C C . VAL A 1 306 ? -15.271 4.650 27.495 1.00 98.25 306 VAL A C 1
ATOM 2476 O O . VAL A 1 306 ? -15.389 3.510 27.950 1.00 98.25 306 VAL A O 1
ATOM 2479 N N . LEU A 1 307 ? -16.301 5.490 27.371 1.00 96.88 307 LEU A N 1
ATOM 2480 C CA . LEU A 1 307 ? -17.662 5.218 27.842 1.00 96.88 307 LEU A CA 1
ATOM 2481 C C . LEU A 1 307 ? -18.701 5.255 26.716 1.00 96.88 307 LEU A C 1
ATOM 2483 O O . LEU A 1 307 ? -19.707 4.553 26.790 1.00 96.88 307 LEU A O 1
ATOM 2487 N N . VAL A 1 308 ? -18.485 6.072 25.680 1.00 97.69 308 VAL A N 1
ATOM 2488 C CA . VAL A 1 308 ? -19.506 6.361 24.660 1.00 97.69 308 VAL A CA 1
ATOM 2489 C C . VAL A 1 308 ? -18.891 6.651 23.291 1.00 97.69 308 VAL A C 1
ATOM 2491 O O . VAL A 1 308 ? -17.729 7.037 23.184 1.00 97.69 308 VAL A O 1
ATOM 2494 N N . CYS A 1 309 ? -19.681 6.494 22.226 1.00 97.62 309 CYS A N 1
ATOM 2495 C CA . CYS A 1 309 ? -19.355 7.007 20.900 1.00 97.62 309 CYS A CA 1
ATOM 2496 C C . CYS A 1 309 ? -20.284 8.174 20.560 1.00 97.62 309 CYS A C 1
ATOM 2498 O O . CYS A 1 309 ? -21.461 7.971 20.267 1.00 97.62 309 CYS A O 1
ATOM 2500 N N . ILE A 1 310 ? -19.759 9.401 20.589 1.00 93.62 310 ILE A N 1
ATOM 2501 C CA . ILE A 1 310 ? -20.570 10.618 20.410 1.00 93.62 310 ILE A CA 1
ATOM 2502 C C . ILE A 1 310 ? -21.089 10.791 18.979 1.00 93.62 310 ILE A C 1
ATOM 2504 O O . ILE A 1 310 ? -22.147 11.368 18.751 1.00 93.62 310 ILE A O 1
ATOM 2508 N N . SER A 1 311 ? -20.337 10.293 17.999 1.00 93.81 311 SER A N 1
ATOM 2509 C CA . SER A 1 311 ? -20.632 10.477 16.576 1.00 93.81 311 SER A CA 1
ATOM 2510 C C . SER A 1 311 ? -21.598 9.441 16.010 1.00 93.81 311 SER A C 1
ATOM 2512 O O . SER A 1 311 ? -22.160 9.660 14.942 1.00 93.81 311 SER A O 1
ATOM 2514 N N . ASP A 1 312 ? -21.719 8.288 16.670 1.00 92.94 312 ASP A N 1
ATOM 2515 C CA . ASP A 1 312 ? -22.523 7.168 16.190 1.00 92.94 312 ASP A CA 1
ATOM 2516 C C . ASP A 1 312 ? -23.057 6.349 17.380 1.00 92.94 312 ASP A C 1
ATOM 2518 O O . ASP A 1 312 ? -22.353 5.480 17.903 1.00 92.94 312 ASP A O 1
ATOM 2522 N N . PRO A 1 313 ? -24.315 6.592 17.796 1.00 91.56 313 PRO A N 1
ATOM 2523 C CA . PRO A 1 313 ? -24.947 5.862 18.894 1.00 91.56 313 PRO A CA 1
ATOM 2524 C C . PRO A 1 313 ? -25.108 4.354 18.648 1.00 91.56 313 PRO A C 1
ATOM 2526 O O . PRO A 1 313 ? -25.404 3.618 19.585 1.00 91.56 313 PRO A O 1
ATOM 2529 N N . SER A 1 314 ? -24.948 3.875 17.406 1.00 94.69 314 SER A N 1
ATOM 2530 C CA . SER A 1 314 ? -25.052 2.447 17.076 1.00 94.69 314 SER A CA 1
ATOM 2531 C C . SER A 1 314 ? -23.766 1.659 17.357 1.00 94.69 314 SER A C 1
ATOM 2533 O O . SER A 1 314 ? -23.779 0.424 17.340 1.00 94.69 314 SER A O 1
ATOM 2535 N N . ILE A 1 315 ? -22.653 2.344 17.642 1.00 96.75 315 ILE A N 1
ATOM 2536 C CA . ILE A 1 315 ? -21.371 1.707 17.949 1.00 96.75 315 ILE A CA 1
ATOM 2537 C C . ILE A 1 315 ? -21.418 1.042 19.326 1.00 96.75 315 ILE A C 1
ATOM 2539 O O . ILE A 1 315 ? -21.535 1.690 20.364 1.00 96.75 315 ILE A O 1
ATOM 2543 N N . ASN A 1 316 ? -21.244 -0.280 19.338 1.00 98.00 316 ASN A N 1
ATOM 2544 C CA . ASN A 1 316 ? -21.095 -1.045 20.570 1.00 98.00 316 ASN A CA 1
ATOM 2545 C C . ASN A 1 316 ? -19.664 -0.911 21.119 1.00 98.00 316 ASN A C 1
ATOM 2547 O O . ASN A 1 316 ? -18.712 -1.442 20.537 1.00 98.00 316 ASN A O 1
ATOM 2551 N N . ILE A 1 317 ? -19.530 -0.237 22.263 1.00 98.19 317 ILE A N 1
ATOM 2552 C CA . ILE A 1 317 ? -18.242 0.052 22.909 1.00 98.19 317 ILE A CA 1
ATOM 2553 C C . ILE A 1 317 ? -17.462 -1.226 23.233 1.00 98.19 317 ILE A C 1
ATOM 2555 O O . ILE A 1 317 ? -16.282 -1.309 22.902 1.00 98.19 317 ILE A O 1
ATOM 2559 N N . ASN A 1 318 ? -18.111 -2.250 23.794 1.00 97.56 318 ASN A N 1
ATOM 2560 C CA . ASN A 1 318 ? -17.444 -3.496 24.189 1.00 97.56 318 ASN A CA 1
ATOM 2561 C C . ASN A 1 318 ? -16.857 -4.243 22.984 1.00 97.56 318 ASN A C 1
ATOM 2563 O O . ASN A 1 318 ? -15.742 -4.757 23.058 1.00 97.56 318 ASN A O 1
ATOM 2567 N N . ILE A 1 319 ? -17.563 -4.252 21.847 1.00 98.19 319 ILE A N 1
ATOM 2568 C CA . ILE A 1 319 ? -17.049 -4.866 20.612 1.00 98.19 319 ILE A CA 1
ATOM 2569 C C . ILE A 1 319 ? -15.762 -4.167 20.161 1.00 98.19 319 ILE A C 1
ATOM 2571 O O . ILE A 1 319 ? -14.792 -4.837 19.811 1.00 98.19 319 ILE A O 1
ATOM 2575 N N . TYR A 1 320 ? -15.733 -2.833 20.167 1.00 98.62 320 TYR A N 1
ATOM 2576 C CA . TYR A 1 320 ? -14.547 -2.089 19.741 1.00 98.62 320 TYR A CA 1
ATOM 2577 C C . TYR A 1 320 ? -13.407 -2.156 20.762 1.00 98.62 320 TYR A C 1
ATOM 2579 O O . TYR A 1 320 ? -12.260 -2.301 20.346 1.00 98.62 320 TYR A O 1
ATOM 2587 N N . LYS A 1 321 ? -13.694 -2.157 22.072 1.00 98.56 321 LYS A N 1
ATOM 2588 C CA . LYS A 1 321 ? -12.686 -2.413 23.115 1.00 98.56 321 LYS A CA 1
ATOM 2589 C C . LYS A 1 321 ? -11.993 -3.762 22.893 1.00 98.56 321 LYS A C 1
ATOM 2591 O O . LYS A 1 321 ? -10.768 -3.798 22.840 1.00 98.56 321 LYS A O 1
ATOM 2596 N N . ASN A 1 322 ? -12.754 -4.830 22.634 1.00 98.31 322 ASN A N 1
ATOM 2597 C CA . ASN A 1 322 ? -12.195 -6.156 22.343 1.00 98.31 322 ASN A CA 1
ATOM 2598 C C . ASN A 1 322 ? -11.360 -6.171 21.053 1.00 98.31 322 ASN A C 1
ATOM 2600 O O . ASN A 1 322 ? -10.247 -6.688 21.046 1.00 98.31 322 ASN A O 1
ATOM 2604 N N . LYS A 1 323 ? -11.840 -5.530 19.977 1.00 98.56 323 LYS A N 1
ATOM 2605 C CA . LYS A 1 323 ? -11.062 -5.411 18.731 1.00 98.56 323 LYS A CA 1
ATOM 2606 C C . LYS A 1 323 ? -9.739 -4.674 18.936 1.00 98.56 323 LYS A C 1
ATOM 2608 O O . LYS A 1 323 ? -8.723 -5.091 18.387 1.00 98.56 323 LYS A O 1
ATOM 2613 N N . PHE A 1 324 ? -9.730 -3.593 19.715 1.00 98.81 324 PHE A N 1
ATOM 2614 C CA . PHE A 1 324 ? -8.504 -2.841 19.982 1.00 98.81 324 PHE A CA 1
ATOM 2615 C C . PHE A 1 324 ? -7.573 -3.567 20.955 1.00 98.81 324 PHE A C 1
ATOM 2617 O O . PHE A 1 324 ? -6.366 -3.567 20.723 1.00 98.81 324 PHE A O 1
ATOM 2624 N N . LYS A 1 325 ? -8.101 -4.267 21.965 1.00 98.69 325 LYS A N 1
ATOM 2625 C CA . LYS A 1 325 ? -7.316 -5.190 22.798 1.00 98.69 325 LYS A CA 1
ATOM 2626 C C . LYS A 1 325 ? -6.556 -6.194 21.924 1.00 98.69 325 LYS A C 1
ATOM 2628 O O . LYS A 1 325 ? -5.339 -6.316 22.048 1.00 98.69 325 LYS A O 1
ATOM 2633 N N . ASP A 1 326 ? -7.249 -6.836 20.982 1.00 98.50 326 ASP A N 1
ATOM 2634 C CA . ASP A 1 326 ? -6.655 -7.828 20.082 1.00 98.50 326 ASP A CA 1
ATOM 2635 C C . ASP A 1 326 ? -5.670 -7.224 19.072 1.00 98.50 326 ASP A C 1
ATOM 2637 O O . ASP A 1 326 ? -4.639 -7.847 18.788 1.00 98.50 326 ASP A O 1
ATOM 2641 N N . LYS A 1 327 ? -5.967 -6.028 18.537 1.00 98.69 327 LYS A N 1
ATOM 2642 C CA . LYS A 1 327 ? -5.092 -5.278 17.617 1.00 98.69 327 LYS A CA 1
ATOM 2643 C C . LYS A 1 327 ? -3.751 -4.975 18.278 1.00 98.69 327 LYS A C 1
ATOM 2645 O O . LYS A 1 327 ? -2.712 -5.318 17.723 1.00 98.69 327 LYS A O 1
ATOM 2650 N N . TYR A 1 328 ? -3.781 -4.366 19.461 1.00 98.56 328 TYR A N 1
ATOM 2651 C CA . TYR A 1 328 ? -2.587 -3.881 20.159 1.00 98.56 328 TYR A CA 1
ATOM 2652 C C . TYR A 1 328 ? -1.956 -4.912 21.103 1.00 98.56 328 TYR A C 1
ATOM 2654 O O . TYR A 1 328 ? -0.937 -4.623 21.723 1.00 98.56 328 TYR A O 1
ATOM 2662 N N . LYS A 1 329 ? -2.542 -6.115 21.200 1.00 98.50 329 LYS A N 1
ATOM 2663 C CA . LYS A 1 329 ? -2.109 -7.198 22.101 1.00 98.50 329 LYS A CA 1
ATOM 2664 C C . LYS A 1 329 ? -2.040 -6.760 23.566 1.00 98.50 329 LYS A C 1
ATOM 2666 O O . LYS A 1 329 ? -1.131 -7.142 24.297 1.00 98.50 329 LYS A O 1
ATOM 2671 N N . PHE A 1 330 ? -3.025 -5.973 23.994 1.00 98.69 330 PHE A N 1
ATOM 2672 C CA . PHE A 1 330 ? -3.190 -5.639 25.404 1.00 98.69 330 PHE A CA 1
ATOM 2673 C C . PHE A 1 330 ? -3.741 -6.834 26.181 1.00 98.69 330 PHE A C 1
ATOM 2675 O O . PHE A 1 330 ? -4.546 -7.617 25.670 1.00 98.69 330 PHE A O 1
ATOM 2682 N N . VAL A 1 331 ? -3.329 -6.947 27.439 1.00 98.25 331 VAL A N 1
ATOM 2683 C CA . VAL A 1 331 ? -3.866 -7.933 28.379 1.00 98.25 331 VAL A CA 1
ATOM 2684 C C . VAL A 1 331 ? -4.946 -7.284 29.235 1.00 98.25 331 VAL A C 1
ATOM 2686 O O . VAL A 1 331 ? -4.959 -6.067 29.413 1.00 98.25 331 VAL A O 1
ATOM 2689 N N . GLU A 1 332 ? -5.877 -8.091 29.727 1.00 98.12 332 GLU A N 1
ATOM 2690 C CA . GLU A 1 332 ? -7.011 -7.656 30.544 1.00 98.12 332 GLU A CA 1
ATOM 2691 C C . GLU A 1 332 ? -6.993 -8.448 31.846 1.00 98.12 332 GLU A C 1
ATOM 2693 O O . GLU A 1 332 ? -6.853 -9.673 31.807 1.00 98.12 332 GLU A O 1
ATOM 2698 N N . ASP A 1 333 ? -7.090 -7.756 32.979 1.00 95.38 333 ASP A N 1
ATOM 2699 C CA . ASP A 1 333 ? -7.220 -8.407 34.281 1.00 95.38 333 ASP A CA 1
ATOM 2700 C C . ASP A 1 333 ? -8.665 -8.860 34.557 1.00 95.38 333 ASP A C 1
ATOM 2702 O O . ASP A 1 333 ? -9.580 -8.659 33.757 1.00 95.38 333 ASP A O 1
ATOM 2706 N N . SER A 1 334 ? -8.889 -9.503 35.704 1.00 94.88 334 SER A N 1
ATOM 2707 C CA . SER A 1 334 ? -10.216 -9.994 36.094 1.00 94.88 334 SER A CA 1
ATOM 2708 C C . SER A 1 334 ? -11.258 -8.891 36.313 1.00 94.88 334 SER A C 1
ATOM 2710 O O . SER A 1 334 ? -12.446 -9.198 36.360 1.00 94.88 334 SER A O 1
ATOM 2712 N N . GLU A 1 335 ? -10.836 -7.632 36.465 1.00 94.00 335 GLU A N 1
ATOM 2713 C CA . GLU A 1 335 ? -11.720 -6.473 36.636 1.00 94.00 335 GLU A CA 1
ATOM 2714 C C . GLU A 1 335 ? -12.055 -5.793 35.297 1.00 94.00 335 GLU A C 1
ATOM 2716 O O . GLU A 1 335 ? -12.839 -4.844 35.257 1.00 94.00 335 GLU A O 1
ATOM 2721 N N . GLY A 1 336 ? -11.498 -6.287 34.186 1.00 93.12 336 GLY A N 1
ATOM 2722 C CA . GLY A 1 336 ? -11.714 -5.731 32.853 1.00 93.12 336 GLY A CA 1
ATOM 2723 C C . GLY A 1 336 ? -10.809 -4.540 32.526 1.00 93.12 336 GLY A C 1
ATOM 2724 O O . GLY A 1 336 ? -11.093 -3.787 31.588 1.00 93.12 336 GLY A O 1
ATOM 2725 N N . LYS A 1 337 ? -9.731 -4.329 33.294 1.00 97.38 337 LYS A N 1
ATOM 2726 C CA . LYS A 1 337 ? -8.766 -3.255 33.049 1.00 97.38 337 LYS A CA 1
ATOM 2727 C C . LYS A 1 337 ? -7.678 -3.728 32.095 1.00 97.38 337 LYS A C 1
ATOM 2729 O O . LYS A 1 337 ? -7.038 -4.759 32.298 1.00 97.38 337 LYS A O 1
ATOM 2734 N N . TYR A 1 338 ? -7.428 -2.930 31.063 1.00 98.62 338 TYR A N 1
ATOM 2735 C CA . TYR A 1 338 ? -6.387 -3.197 30.083 1.00 98.62 338 TYR A CA 1
ATOM 2736 C C . TYR A 1 338 ? -5.026 -2.675 30.527 1.00 98.62 338 TYR A C 1
ATOM 2738 O O . TYR A 1 338 ? -4.905 -1.592 31.108 1.00 98.62 338 TYR A O 1
ATOM 2746 N N . SER A 1 339 ? -3.982 -3.421 30.183 1.00 98.38 339 SER A N 1
ATOM 2747 C CA . SER A 1 339 ? -2.590 -3.026 30.381 1.00 98.38 339 SER A CA 1
ATOM 2748 C C . SER A 1 339 ? -1.692 -3.555 29.260 1.00 98.38 339 SER A C 1
ATOM 2750 O O . SER A 1 339 ? -2.100 -4.381 28.439 1.00 98.38 339 SER A O 1
ATOM 2752 N N . ILE A 1 340 ? -0.468 -3.028 29.193 1.00 98.62 340 ILE A N 1
ATOM 2753 C CA . ILE A 1 340 ? 0.551 -3.489 28.248 1.00 98.62 340 ILE A CA 1
ATOM 2754 C C . ILE A 1 340 ? 1.341 -4.613 28.904 1.00 98.62 340 ILE A C 1
ATOM 2756 O O . ILE A 1 340 ? 2.000 -4.387 29.919 1.00 98.62 340 ILE A O 1
ATOM 2760 N N . ASP A 1 341 ? 1.320 -5.782 28.276 1.00 98.00 341 ASP A N 1
ATOM 2761 C CA . ASP A 1 341 ? 2.292 -6.836 28.526 1.00 98.00 341 ASP A CA 1
ATOM 2762 C C . ASP A 1 341 ? 3.539 -6.601 27.659 1.00 98.00 341 ASP A C 1
ATOM 2764 O O . ASP A 1 341 ? 3.438 -6.413 26.444 1.00 98.00 341 ASP A O 1
ATOM 2768 N N . VAL A 1 342 ? 4.718 -6.568 28.286 1.00 96.25 342 VAL A N 1
ATOM 2769 C CA . VAL A 1 342 ? 5.972 -6.186 27.613 1.00 96.25 342 VAL A CA 1
ATOM 2770 C C . VAL A 1 342 ? 6.386 -7.232 26.580 1.00 96.25 342 VAL A C 1
ATOM 2772 O O . VAL A 1 342 ? 6.847 -6.863 25.502 1.00 96.25 342 VAL A O 1
ATOM 2775 N N . GLU A 1 343 ? 6.186 -8.518 26.870 1.00 97.88 343 GLU A N 1
ATOM 2776 C CA . GLU A 1 343 ? 6.533 -9.603 25.948 1.00 97.88 343 GLU A CA 1
ATOM 2777 C C . GLU A 1 343 ? 5.633 -9.584 24.706 1.00 97.88 343 GLU A C 1
ATOM 2779 O O . GLU A 1 343 ? 6.111 -9.666 23.571 1.00 97.88 343 GLU A O 1
ATOM 2784 N N . SER A 1 344 ? 4.324 -9.408 24.907 1.00 97.75 344 SER A N 1
ATOM 2785 C CA . SER A 1 344 ? 3.347 -9.276 23.824 1.00 97.75 344 SER A CA 1
ATOM 2786 C C . SER A 1 344 ? 3.604 -8.039 22.965 1.00 97.75 344 SER A C 1
ATOM 2788 O O . SER A 1 344 ? 3.514 -8.122 21.736 1.00 97.75 344 SER A O 1
ATOM 2790 N N . PHE A 1 345 ? 3.964 -6.911 23.589 1.00 98.69 345 PHE A N 1
ATOM 2791 C CA . PHE A 1 345 ? 4.341 -5.691 22.880 1.00 98.69 345 PHE A CA 1
ATOM 2792 C C . PHE A 1 345 ? 5.605 -5.888 22.038 1.00 98.69 345 PHE A C 1
ATOM 2794 O O . PHE A 1 345 ? 5.576 -5.599 20.845 1.00 98.69 345 PHE A O 1
ATOM 2801 N N . ASP A 1 346 ? 6.686 -6.420 22.617 1.00 98.44 346 ASP A N 1
ATOM 2802 C CA . ASP A 1 346 ? 7.953 -6.642 21.908 1.00 98.44 346 ASP A CA 1
ATOM 2803 C C . ASP A 1 346 ? 7.765 -7.577 20.705 1.00 98.44 346 ASP A C 1
ATOM 2805 O O . ASP A 1 346 ? 8.230 -7.291 19.599 1.00 98.44 346 ASP A O 1
ATOM 2809 N N . LYS A 1 347 ? 6.993 -8.656 20.881 1.00 98.50 347 LYS A N 1
ATOM 2810 C CA . LYS A 1 347 ? 6.661 -9.585 19.797 1.00 98.50 347 LYS A CA 1
ATOM 2811 C C . LYS A 1 347 ? 5.857 -8.915 18.683 1.00 98.50 347 LYS A C 1
ATOM 2813 O O . LYS A 1 347 ? 6.117 -9.181 17.508 1.00 98.50 347 LYS A O 1
ATOM 2818 N N . LEU A 1 348 ? 4.882 -8.072 19.029 1.00 98.62 348 LEU A N 1
ATOM 2819 C CA . LEU A 1 348 ? 4.097 -7.324 18.047 1.00 98.62 348 LEU A CA 1
ATOM 2820 C C . LEU A 1 348 ? 4.974 -6.304 17.311 1.00 98.62 348 LEU A C 1
ATOM 2822 O O . LEU A 1 348 ? 5.006 -6.331 16.084 1.00 98.62 348 LEU A O 1
ATOM 2826 N N . TYR A 1 349 ? 5.717 -5.467 18.038 1.00 98.56 349 TYR A N 1
ATOM 2827 C CA . TYR A 1 349 ? 6.618 -4.458 17.476 1.00 98.56 349 TYR A CA 1
ATOM 2828 C C . TYR A 1 349 ? 7.611 -5.087 16.497 1.00 98.56 349 TYR A C 1
ATOM 2830 O O . TYR A 1 349 ? 7.700 -4.663 15.346 1.00 98.56 349 TYR A O 1
ATOM 2838 N N . LYS A 1 350 ? 8.284 -6.169 16.911 1.00 98.31 350 LYS A N 1
ATOM 2839 C CA . LYS A 1 350 ? 9.245 -6.868 16.053 1.00 98.31 350 LYS A CA 1
ATOM 2840 C C . LYS A 1 350 ? 8.595 -7.496 14.828 1.00 98.31 350 LYS A C 1
ATOM 2842 O O . LYS A 1 350 ? 9.169 -7.449 13.744 1.00 98.31 350 LYS A O 1
ATOM 2847 N N . SER A 1 351 ? 7.399 -8.067 14.981 1.00 97.75 351 SER A N 1
ATOM 2848 C CA . SER A 1 351 ? 6.665 -8.637 13.849 1.00 97.75 351 SER A CA 1
ATOM 2849 C C . SER A 1 351 ? 6.294 -7.582 12.813 1.00 97.75 351 SER A C 1
ATOM 2851 O O . SER A 1 351 ? 6.299 -7.910 11.630 1.00 97.75 351 SER A O 1
ATOM 2853 N N . LEU A 1 352 ? 5.935 -6.372 13.247 1.00 98.06 352 LEU A N 1
ATOM 2854 C CA . LEU A 1 352 ? 5.567 -5.279 12.354 1.00 98.06 352 LEU A CA 1
ATOM 2855 C C . LEU A 1 352 ? 6.816 -4.710 11.665 1.00 98.06 352 LEU A C 1
ATOM 2857 O O . LEU A 1 352 ? 6.891 -4.784 10.450 1.00 98.06 352 LEU A O 1
ATOM 2861 N N . MET A 1 353 ? 7.821 -4.274 12.434 1.00 96.06 353 MET A N 1
ATOM 2862 C CA . MET A 1 353 ? 8.974 -3.518 11.915 1.00 96.06 353 MET A CA 1
ATOM 2863 C C . MET A 1 353 ? 10.051 -4.371 11.227 1.00 96.06 353 MET A C 1
ATOM 2865 O O . MET A 1 353 ? 10.767 -3.877 10.364 1.00 96.06 353 MET A O 1
ATOM 2869 N N . PHE A 1 354 ? 10.216 -5.637 11.626 1.00 96.06 354 PHE A N 1
ATOM 2870 C CA . PHE A 1 354 ? 11.308 -6.499 11.136 1.00 96.06 354 PHE A CA 1
ATOM 2871 C C . PHE A 1 354 ? 10.824 -7.830 10.554 1.00 96.06 354 PHE A C 1
ATOM 2873 O O . PHE A 1 354 ? 11.590 -8.543 9.904 1.00 96.06 354 PHE A O 1
ATOM 2880 N N . GLY A 1 355 ? 9.567 -8.204 10.810 1.00 96.38 355 GLY A N 1
ATOM 2881 C CA . GLY A 1 355 ? 8.977 -9.431 10.285 1.00 96.38 355 GLY A CA 1
ATOM 2882 C C . GLY A 1 355 ? 8.606 -9.287 8.813 1.00 96.38 355 GLY A C 1
ATOM 2883 O O . GLY A 1 355 ? 9.102 -10.041 7.971 1.00 96.38 355 GLY A O 1
ATOM 2884 N N . PHE A 1 356 ? 7.746 -8.314 8.508 1.00 98.38 356 PHE A N 1
ATOM 2885 C CA . PHE A 1 356 ? 7.333 -8.006 7.142 1.00 98.38 356 PHE A CA 1
ATOM 2886 C C . PHE A 1 356 ? 8.274 -6.973 6.532 1.00 98.38 356 PHE A C 1
ATOM 2888 O O . PHE A 1 356 ? 8.142 -5.784 6.782 1.00 98.38 356 PHE A O 1
ATOM 2895 N N . THR A 1 357 ? 9.217 -7.446 5.723 1.00 98.75 357 THR A N 1
ATOM 2896 C CA . THR A 1 357 ? 10.137 -6.597 4.962 1.00 98.75 357 THR A CA 1
ATOM 2897 C C . THR A 1 357 ? 10.152 -7.034 3.505 1.00 98.75 357 THR A C 1
ATOM 2899 O O . THR A 1 357 ? 9.882 -8.205 3.210 1.00 98.75 357 THR A O 1
ATOM 2902 N N . GLU A 1 358 ? 10.491 -6.128 2.588 1.00 98.75 358 GLU A N 1
ATOM 2903 C CA . GLU A 1 358 ? 10.641 -6.455 1.167 1.00 98.75 358 GLU A CA 1
ATOM 2904 C C . GLU A 1 358 ? 11.616 -7.624 0.980 1.00 98.75 358 GLU A C 1
ATOM 2906 O O . GLU A 1 358 ? 11.303 -8.574 0.268 1.00 98.75 358 GLU A O 1
ATOM 2911 N N . THR A 1 359 ? 12.747 -7.611 1.693 1.00 98.06 359 THR A N 1
ATOM 2912 C CA . THR A 1 359 ? 13.761 -8.674 1.634 1.00 98.06 359 THR A CA 1
ATOM 2913 C C . THR A 1 359 ? 13.199 -10.041 2.052 1.00 98.06 359 THR A C 1
ATOM 2915 O O . THR A 1 359 ? 13.331 -11.015 1.307 1.00 98.06 359 THR A O 1
ATOM 2918 N N . ASN A 1 360 ? 12.527 -10.127 3.209 1.00 98.31 360 ASN A N 1
ATOM 2919 C CA . ASN A 1 360 ? 11.976 -11.393 3.715 1.00 98.31 360 ASN A CA 1
ATOM 2920 C C . ASN A 1 360 ? 10.848 -11.921 2.815 1.00 98.31 360 ASN A C 1
ATOM 2922 O O . ASN A 1 360 ? 10.717 -13.129 2.589 1.00 98.31 360 ASN A O 1
ATOM 2926 N N . ILE A 1 361 ? 10.011 -11.016 2.298 1.00 98.69 361 ILE A N 1
ATOM 2927 C CA . ILE A 1 361 ? 8.923 -11.365 1.386 1.00 98.69 361 ILE A CA 1
ATOM 2928 C C . ILE A 1 361 ? 9.493 -11.834 0.045 1.00 98.69 361 ILE A C 1
ATOM 2930 O O . ILE A 1 361 ?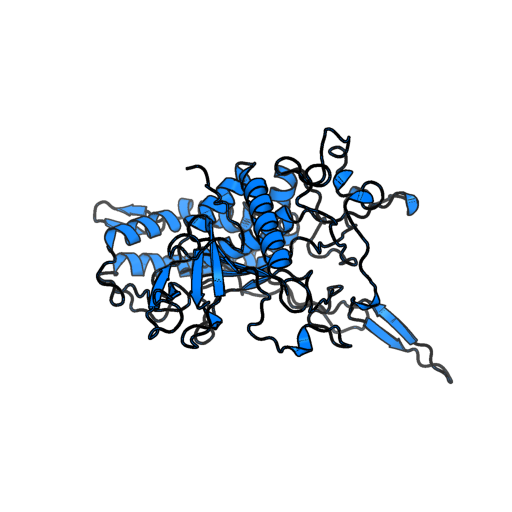 9.080 -12.882 -0.448 1.00 98.69 361 ILE A O 1
ATOM 2934 N N . ALA A 1 362 ? 10.466 -11.126 -0.527 1.00 98.56 362 ALA A N 1
ATOM 2935 C CA . ALA A 1 362 ? 11.110 -11.507 -1.779 1.00 98.56 362 ALA A CA 1
ATOM 2936 C C . ALA A 1 362 ? 11.690 -12.928 -1.704 1.00 98.56 362 ALA A C 1
ATOM 2938 O O . ALA A 1 362 ? 11.430 -13.747 -2.589 1.00 98.56 362 ALA A O 1
ATOM 2939 N N . GLU A 1 363 ? 12.380 -13.259 -0.607 1.00 98.00 363 GLU A N 1
ATOM 2940 C CA . GLU A 1 363 ? 12.907 -14.604 -0.360 1.00 98.00 363 GLU A CA 1
ATOM 2941 C C . GLU A 1 363 ? 11.785 -15.655 -0.295 1.00 98.00 363 GLU A C 1
ATOM 2943 O O . GLU A 1 363 ? 11.824 -16.659 -1.012 1.00 98.00 363 GLU A O 1
ATOM 2948 N N . ASN A 1 364 ? 10.732 -15.410 0.493 1.00 98.44 364 ASN A N 1
ATOM 2949 C CA . ASN A 1 364 ? 9.610 -16.345 0.639 1.00 98.44 364 ASN A CA 1
ATOM 2950 C C . ASN A 1 364 ? 8.855 -16.597 -0.684 1.00 98.44 364 ASN A C 1
ATOM 2952 O O . ASN A 1 364 ? 8.365 -17.706 -0.951 1.00 98.44 364 ASN A O 1
ATOM 2956 N N . TYR A 1 365 ? 8.774 -15.568 -1.527 1.00 98.62 365 TYR A N 1
ATOM 2957 C CA . TYR A 1 365 ? 8.112 -15.613 -2.827 1.00 98.62 365 TYR A CA 1
ATOM 2958 C C . TYR A 1 365 ? 9.018 -16.060 -3.975 1.00 98.62 365 TYR A C 1
ATOM 2960 O O . TYR A 1 365 ? 8.509 -16.254 -5.077 1.00 98.62 365 TYR A O 1
ATOM 2968 N N . LYS A 1 366 ? 10.320 -16.275 -3.733 1.00 98.44 366 LYS A N 1
ATOM 2969 C CA . LYS A 1 366 ? 11.322 -16.522 -4.783 1.00 98.44 366 LYS A CA 1
ATOM 2970 C C . LYS A 1 366 ? 11.299 -15.430 -5.867 1.00 98.44 366 LYS A C 1
ATOM 2972 O O . LYS A 1 366 ? 11.350 -15.705 -7.069 1.00 98.44 366 LYS A O 1
ATOM 2977 N N . ILE A 1 367 ? 11.220 -14.176 -5.436 1.00 98.62 367 ILE A N 1
ATOM 2978 C CA . ILE A 1 367 ? 11.291 -12.987 -6.289 1.00 98.62 367 ILE A CA 1
ATOM 2979 C C . ILE A 1 367 ? 12.672 -12.359 -6.104 1.00 98.62 367 ILE A C 1
ATOM 2981 O O . ILE A 1 367 ? 13.174 -12.272 -4.985 1.00 98.62 367 ILE A O 1
ATOM 2985 N N . LYS A 1 368 ? 13.303 -11.920 -7.197 1.00 97.56 368 LYS A N 1
ATOM 2986 C CA . LYS A 1 368 ? 14.560 -11.185 -7.104 1.00 97.56 368 LYS A CA 1
ATOM 2987 C C . LYS A 1 368 ? 14.256 -9.731 -6.752 1.00 97.56 368 LYS A C 1
ATOM 2989 O O . LYS A 1 368 ? 13.357 -9.132 -7.327 1.00 97.56 368 LYS A O 1
ATOM 2994 N N . THR A 1 369 ? 15.032 -9.159 -5.841 1.00 96.38 369 THR A N 1
ATOM 2995 C CA . THR A 1 369 ? 15.021 -7.716 -5.581 1.00 96.38 369 THR A CA 1
ATOM 2996 C C . THR A 1 369 ? 16.446 -7.160 -5.531 1.00 96.38 369 THR A C 1
ATOM 2998 O O . THR A 1 369 ? 17.428 -7.921 -5.575 1.00 96.38 369 THR A O 1
ATOM 3001 N N . ARG A 1 370 ? 16.558 -5.830 -5.492 1.00 91.94 370 ARG A N 1
ATOM 3002 C CA . ARG A 1 370 ? 17.799 -5.092 -5.232 1.00 91.94 370 ARG A CA 1
ATOM 3003 C C . ARG A 1 370 ? 18.402 -5.517 -3.888 1.00 91.94 370 ARG A C 1
ATOM 3005 O O . ARG A 1 370 ? 17.703 -6.004 -3.010 1.00 91.94 370 ARG A O 1
ATOM 3012 N N . ALA A 1 371 ? 19.716 -5.378 -3.726 1.00 90.25 371 ALA A N 1
ATOM 3013 C CA . ALA A 1 371 ? 20.397 -5.829 -2.506 1.00 90.25 371 ALA A CA 1
ATOM 3014 C C . ALA A 1 371 ? 20.258 -4.865 -1.311 1.00 90.25 371 ALA A C 1
ATOM 3016 O O . ALA A 1 371 ? 20.473 -5.273 -0.173 1.00 90.25 371 ALA A O 1
ATOM 3017 N N . SER A 1 372 ? 19.975 -3.591 -1.578 1.00 91.69 372 SER A N 1
ATOM 3018 C CA . SER A 1 372 ? 19.845 -2.514 -0.591 1.00 91.69 372 SER A CA 1
ATOM 3019 C C . SER A 1 372 ? 19.009 -1.386 -1.194 1.00 91.69 372 SER A C 1
ATOM 3021 O O . SER A 1 372 ? 19.010 -1.207 -2.418 1.00 91.69 372 SER A O 1
ATOM 3023 N N . TYR A 1 373 ? 18.342 -0.605 -0.356 1.00 90.06 373 TYR A N 1
ATOM 3024 C CA . TYR A 1 373 ? 17.640 0.619 -0.712 1.00 90.06 373 TYR A CA 1
ATOM 3025 C C . TYR A 1 373 ? 18.565 1.611 -1.436 1.00 90.06 373 TYR A C 1
ATOM 3027 O O . TYR A 1 373 ? 18.160 2.212 -2.427 1.00 90.06 373 TYR A O 1
ATOM 3035 N N . PHE A 1 374 ? 19.841 1.678 -1.036 1.00 87.06 374 PHE A N 1
ATOM 3036 C CA . PHE A 1 374 ? 20.889 2.534 -1.620 1.00 87.06 374 PHE A CA 1
ATOM 3037 C C . PHE A 1 374 ? 21.485 1.979 -2.927 1.00 87.06 374 PHE A C 1
ATOM 3039 O O . PHE A 1 374 ? 22.685 2.083 -3.177 1.00 87.06 374 PHE A O 1
ATOM 3046 N N . SER A 1 375 ? 20.670 1.312 -3.740 1.00 84.44 375 SER A N 1
ATOM 3047 C CA . SER A 1 375 ? 21.074 0.845 -5.067 1.00 84.44 375 SER A CA 1
ATOM 3048 C C . SER A 1 375 ? 20.644 1.851 -6.124 1.00 84.44 375 SER A C 1
ATOM 3050 O O . SER A 1 375 ? 19.494 2.279 -6.091 1.00 84.44 375 SER A O 1
ATOM 3052 N N . ASP A 1 376 ? 21.517 2.137 -7.093 1.00 83.00 376 ASP A N 1
ATOM 3053 C CA . ASP A 1 376 ? 21.212 3.036 -8.209 1.00 83.00 376 ASP A CA 1
ATOM 3054 C C . ASP A 1 376 ? 19.890 2.668 -8.904 1.00 83.00 376 ASP A C 1
ATOM 3056 O O . ASP A 1 376 ? 19.662 1.515 -9.299 1.00 83.00 376 ASP A O 1
ATOM 3060 N N . SER A 1 377 ? 19.038 3.675 -9.091 1.00 85.00 377 SER A N 1
ATOM 3061 C CA . SER A 1 377 ? 17.796 3.569 -9.850 1.00 85.00 377 SER A CA 1
ATOM 3062 C C . SER A 1 377 ? 18.099 3.506 -11.347 1.00 85.00 377 SER A C 1
ATOM 3064 O O . SER A 1 377 ? 18.706 4.413 -11.913 1.00 85.00 377 SER A O 1
ATOM 3066 N N . LEU A 1 378 ? 17.645 2.449 -12.023 1.00 90.06 378 LEU A N 1
ATOM 3067 C CA . LEU A 1 378 ? 17.726 2.345 -13.483 1.00 90.06 378 LEU A CA 1
ATOM 3068 C C . LEU A 1 378 ? 16.398 2.758 -14.136 1.00 90.06 378 LEU A C 1
ATOM 3070 O O . LEU A 1 378 ? 15.356 2.698 -13.476 1.00 90.06 378 LEU A O 1
ATOM 3074 N N . PRO A 1 379 ? 16.398 3.129 -15.435 1.00 93.38 379 PRO A N 1
ATOM 3075 C CA . PRO A 1 379 ? 15.168 3.459 -16.144 1.00 93.38 379 PRO A CA 1
ATOM 3076 C C . PRO A 1 379 ? 14.111 2.351 -16.011 1.00 93.38 379 PRO A C 1
ATOM 3078 O O . PRO A 1 379 ? 14.448 1.174 -16.208 1.00 93.38 379 PRO A O 1
ATOM 3081 N N . PRO A 1 380 ? 12.852 2.706 -15.697 1.00 96.62 380 PRO A N 1
ATOM 3082 C CA . PRO A 1 380 ? 11.780 1.732 -15.561 1.00 96.62 380 PRO A CA 1
ATOM 3083 C C . PRO A 1 380 ? 11.468 1.048 -16.896 1.00 96.62 380 PRO A C 1
ATOM 3085 O O . PRO A 1 380 ? 11.832 1.521 -17.977 1.00 96.62 380 PRO A O 1
ATOM 3088 N N . VAL A 1 381 ? 10.758 -0.075 -16.822 1.00 98.00 381 VAL A N 1
ATOM 3089 C CA . VAL A 1 381 ? 10.220 -0.781 -17.995 1.00 98.00 381 VAL A CA 1
ATOM 3090 C C . VAL A 1 381 ? 8.716 -0.949 -17.872 1.00 98.00 381 VAL A C 1
ATOM 3092 O O . VAL A 1 381 ? 8.172 -0.973 -16.769 1.00 98.00 381 VAL A O 1
ATOM 3095 N N . LYS A 1 382 ? 8.046 -1.103 -19.014 1.00 98.50 382 LYS A N 1
ATOM 3096 C CA . LYS A 1 382 ? 6.622 -1.422 -19.060 1.00 98.50 382 LYS A CA 1
ATOM 3097 C C . LYS A 1 382 ? 6.431 -2.926 -19.206 1.00 98.50 382 LYS A C 1
ATOM 3099 O O . LYS A 1 382 ? 6.917 -3.514 -20.168 1.00 98.50 382 LYS A O 1
ATOM 3104 N N . ILE A 1 383 ? 5.681 -3.552 -18.310 1.00 98.25 383 ILE A N 1
ATOM 3105 C CA . ILE A 1 383 ? 5.239 -4.936 -18.477 1.00 98.25 383 ILE A CA 1
ATOM 3106 C C . ILE A 1 383 ? 4.122 -4.976 -19.518 1.00 98.25 383 ILE A C 1
ATOM 3108 O O . ILE A 1 383 ? 3.133 -4.252 -19.407 1.00 98.25 383 ILE A O 1
ATOM 3112 N N . LYS A 1 384 ? 4.272 -5.825 -20.541 1.00 90.81 384 LYS A N 1
ATOM 3113 C CA . LYS A 1 384 ? 3.341 -5.858 -21.679 1.00 90.81 384 LYS A CA 1
ATOM 3114 C C . LYS A 1 384 ? 1.932 -6.265 -21.268 1.00 90.81 384 LYS A C 1
ATOM 3116 O O . LYS A 1 384 ? 0.963 -5.625 -21.667 1.00 90.81 384 LYS A O 1
ATOM 3121 N N . ASN A 1 385 ? 1.823 -7.364 -20.522 1.00 93.69 385 ASN A N 1
ATOM 3122 C CA . ASN A 1 385 ? 0.537 -7.934 -20.147 1.00 93.69 385 ASN A CA 1
ATOM 3123 C C . ASN A 1 385 ? 0.646 -8.782 -18.874 1.00 93.69 385 ASN A C 1
ATOM 3125 O O . ASN A 1 385 ? 1.015 -9.952 -18.927 1.00 93.69 385 ASN A O 1
ATOM 3129 N N . LEU A 1 386 ? 0.287 -8.199 -17.729 1.00 98.38 386 LEU A N 1
ATOM 3130 C CA . LEU A 1 386 ? 0.214 -8.926 -16.457 1.00 98.38 386 LEU A CA 1
ATOM 3131 C C . LEU A 1 386 ? -0.970 -9.894 -16.390 1.00 98.38 386 LEU A C 1
ATOM 3133 O O . LEU A 1 386 ? -0.962 -10.801 -15.562 1.00 98.38 386 LEU A O 1
ATOM 3137 N N . LEU A 1 387 ? -1.993 -9.727 -17.232 1.00 98.56 387 LEU A N 1
ATOM 3138 C CA . LEU A 1 387 ? -3.184 -10.578 -17.236 1.00 98.56 387 LEU A CA 1
ATOM 3139 C C . LEU A 1 387 ? -2.966 -11.886 -18.008 1.00 98.56 387 LEU A C 1
ATOM 3141 O O . LEU A 1 387 ? -3.663 -12.859 -17.735 1.00 98.56 387 LEU A O 1
ATOM 3145 N N . ASP A 1 388 ? -1.954 -11.950 -18.874 1.00 98.38 388 ASP A N 1
ATOM 3146 C CA . ASP A 1 388 ? -1.563 -13.161 -19.595 1.00 98.38 388 ASP A CA 1
ATOM 3147 C C . ASP A 1 388 ? -0.762 -14.124 -18.700 1.00 98.38 388 ASP A C 1
ATOM 3149 O O . ASP A 1 388 ? 0.320 -13.791 -18.211 1.00 98.38 388 ASP A O 1
ATOM 3153 N N . ASN A 1 389 ? -1.287 -15.335 -18.492 1.00 98.12 389 ASN A N 1
ATOM 3154 C CA . ASN A 1 389 ? -0.632 -16.376 -17.694 1.00 98.12 389 ASN A CA 1
ATOM 3155 C C . ASN A 1 389 ? 0.607 -16.967 -18.377 1.00 98.12 389 ASN A C 1
ATOM 3157 O O . ASN A 1 389 ? 1.434 -17.574 -17.705 1.00 98.12 389 ASN A O 1
ATOM 3161 N N . GLU A 1 390 ? 0.788 -16.742 -19.679 1.00 97.81 390 GLU A N 1
ATOM 3162 C CA . GLU A 1 390 ? 2.035 -17.076 -20.358 1.00 97.81 390 GLU A CA 1
ATOM 3163 C C . GLU A 1 390 ? 3.184 -16.140 -19.937 1.00 97.81 390 GLU A C 1
ATOM 3165 O O . GLU A 1 390 ? 4.356 -16.495 -20.076 1.00 97.81 390 GLU A O 1
ATOM 3170 N N . ILE A 1 391 ? 2.884 -14.946 -19.425 1.00 98.19 391 ILE A N 1
ATOM 3171 C CA . ILE A 1 391 ? 3.894 -13.978 -18.982 1.00 98.19 391 ILE A CA 1
ATOM 3172 C C . ILE A 1 391 ? 3.986 -13.927 -17.457 1.00 98.19 391 ILE A C 1
ATOM 3174 O O . ILE A 1 391 ? 5.093 -13.862 -16.922 1.00 98.19 391 ILE A O 1
ATOM 3178 N N . TYR A 1 392 ? 2.847 -13.947 -16.764 1.00 98.88 392 TYR A N 1
ATOM 3179 C CA . TYR A 1 392 ? 2.783 -13.736 -15.323 1.00 98.88 392 TYR A CA 1
ATOM 3180 C C . TYR A 1 392 ? 1.671 -14.567 -14.673 1.00 98.88 392 TYR A C 1
ATOM 3182 O O . TYR A 1 392 ? 0.493 -14.382 -14.987 1.00 98.88 392 TYR A O 1
ATOM 3190 N N . THR A 1 393 ? 2.013 -15.448 -13.732 1.00 98.88 393 THR A N 1
ATOM 3191 C CA . THR A 1 393 ? 1.043 -16.281 -12.991 1.00 98.88 393 THR A CA 1
ATOM 3192 C C . THR A 1 393 ? 0.854 -15.814 -11.549 1.00 98.88 393 THR A C 1
ATOM 3194 O O . THR A 1 393 ? 1.666 -15.072 -10.995 1.00 98.88 393 THR A O 1
ATOM 3197 N N . ILE A 1 394 ? -0.237 -16.249 -10.916 1.00 98.81 394 ILE A N 1
ATOM 3198 C CA . ILE A 1 394 ? -0.507 -15.959 -9.501 1.00 98.81 394 ILE A CA 1
ATOM 3199 C C . ILE A 1 394 ? 0.543 -16.644 -8.618 1.00 98.81 394 ILE A C 1
ATOM 3201 O O . ILE A 1 394 ? 1.081 -16.031 -7.698 1.00 98.81 394 ILE A O 1
ATOM 3205 N N . GLU A 1 395 ? 0.885 -17.886 -8.935 1.00 98.56 395 GLU A N 1
ATOM 3206 C CA . GLU A 1 395 ? 1.718 -18.770 -8.126 1.00 98.56 395 GLU A CA 1
ATOM 3207 C C . GLU A 1 395 ? 3.205 -18.397 -8.215 1.00 98.56 395 GLU A C 1
ATOM 3209 O O . GLU A 1 395 ? 3.897 -18.312 -7.199 1.00 98.56 395 GLU A O 1
ATOM 3214 N N . GLU A 1 396 ? 3.701 -18.096 -9.418 1.00 98.50 396 GLU A N 1
ATOM 3215 C CA . GLU A 1 396 ? 5.140 -17.954 -9.691 1.00 98.50 396 GLU A CA 1
ATOM 3216 C C . GLU A 1 396 ? 5.528 -16.567 -10.231 1.00 98.50 396 GLU A C 1
ATOM 3218 O O . GLU A 1 396 ? 6.701 -16.186 -10.189 1.00 98.50 396 GLU A O 1
ATOM 3223 N N . GLY A 1 397 ? 4.557 -15.752 -10.655 1.00 98.75 397 GLY A N 1
ATOM 3224 C CA . GLY A 1 397 ? 4.812 -14.441 -11.249 1.00 98.75 397 GLY A CA 1
ATOM 3225 C C . GLY A 1 397 ? 5.487 -14.622 -12.597 1.00 98.75 397 GLY A C 1
ATOM 3226 O O . GLY A 1 397 ? 5.017 -15.409 -13.413 1.00 98.75 397 GLY A O 1
ATOM 3227 N N . PHE A 1 398 ? 6.606 -13.933 -12.828 1.00 98.69 398 PHE A N 1
ATOM 3228 C CA . PHE A 1 398 ? 7.397 -14.106 -14.055 1.00 98.69 398 PHE A CA 1
ATOM 3229 C C . PHE A 1 398 ? 8.278 -15.367 -14.054 1.00 98.69 398 PHE A C 1
ATOM 3231 O O . PHE A 1 398 ? 8.723 -15.814 -15.111 1.00 98.69 398 PHE A O 1
ATOM 3238 N N . ASN A 1 399 ? 8.567 -15.937 -12.882 1.00 98.25 399 ASN A N 1
ATOM 3239 C CA . ASN A 1 399 ? 9.551 -17.011 -12.701 1.00 98.25 399 ASN A CA 1
ATOM 3240 C C . ASN A 1 399 ? 8.918 -18.400 -12.898 1.00 98.25 399 ASN A C 1
ATOM 3242 O O . ASN A 1 399 ? 9.065 -19.279 -12.056 1.00 98.25 399 ASN A O 1
ATOM 3246 N N . ILE A 1 400 ? 8.195 -18.573 -14.007 1.00 98.56 400 ILE A N 1
ATOM 3247 C CA . ILE A 1 400 ? 7.353 -19.743 -14.294 1.00 98.56 400 ILE A CA 1
ATOM 3248 C C . ILE A 1 400 ? 8.216 -20.988 -14.550 1.00 98.56 400 ILE A C 1
ATOM 3250 O O . ILE A 1 400 ? 9.061 -20.999 -15.456 1.00 98.56 400 ILE A O 1
ATOM 3254 N N . SER A 1 401 ? 8.005 -22.049 -13.773 1.00 96.88 401 SER A N 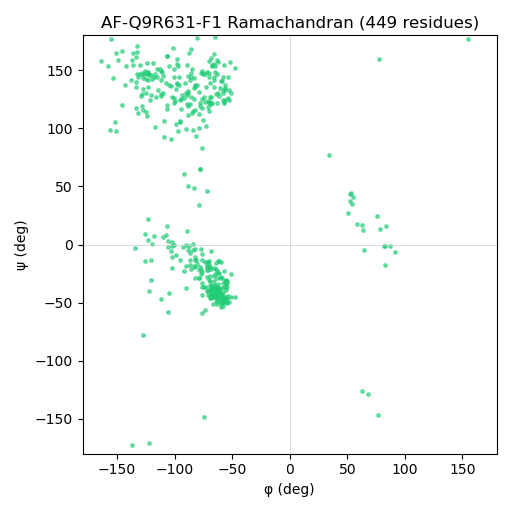1
ATOM 3255 C CA . SER A 1 401 ? 8.820 -23.271 -13.839 1.00 96.88 401 SER A CA 1
ATOM 3256 C C . SER A 1 401 ? 8.620 -24.054 -15.139 1.00 96.88 401 SER A C 1
ATOM 3258 O O . SER A 1 401 ? 9.608 -24.468 -15.748 1.00 96.88 401 SER A O 1
ATOM 3260 N N . ASP A 1 402 ? 7.386 -24.130 -15.647 1.00 97.25 402 ASP A N 1
ATOM 3261 C CA . ASP A 1 402 ? 7.045 -24.769 -16.933 1.00 97.25 402 ASP A CA 1
ATOM 3262 C C . ASP A 1 402 ? 7.751 -24.131 -18.147 1.00 97.25 402 ASP A C 1
ATOM 3264 O O . ASP A 1 402 ? 7.818 -24.720 -19.226 1.00 97.25 402 ASP A O 1
ATOM 3268 N N . LYS A 1 403 ? 8.320 -22.930 -17.973 1.00 96.56 403 LYS A N 1
ATOM 3269 C CA . LYS A 1 403 ? 9.089 -22.198 -18.991 1.00 96.56 403 LYS A CA 1
ATOM 3270 C C . LYS A 1 403 ? 10.596 -22.171 -18.724 1.00 96.56 403 LYS A C 1
ATOM 3272 O O . LYS A 1 403 ? 11.310 -21.427 -19.395 1.00 96.56 403 LYS A O 1
ATOM 3277 N N . ASP A 1 404 ? 11.076 -22.932 -17.737 1.00 96.56 404 ASP A N 1
ATOM 3278 C CA . ASP A 1 404 ? 12.463 -22.897 -17.240 1.00 96.56 404 ASP A CA 1
ATOM 3279 C C . ASP A 1 404 ? 12.913 -21.464 -16.866 1.00 96.56 404 ASP A C 1
ATOM 3281 O O . ASP A 1 404 ? 14.049 -21.040 -17.109 1.00 96.56 404 ASP A O 1
ATOM 3285 N N . MET A 1 405 ? 11.983 -20.688 -16.289 1.00 97.25 405 MET A N 1
ATOM 3286 C CA . MET A 1 405 ? 12.212 -19.307 -15.843 1.00 97.25 405 MET A CA 1
ATOM 3287 C C . MET A 1 405 ? 12.410 -19.185 -14.322 1.00 97.25 405 MET A C 1
ATOM 3289 O O . MET A 1 405 ? 12.829 -18.125 -13.853 1.00 97.25 405 MET A O 1
ATOM 3293 N N . GLU A 1 406 ? 12.141 -20.250 -13.557 1.00 95.31 406 GLU A N 1
ATOM 3294 C CA . GLU A 1 406 ? 12.272 -20.283 -12.088 1.00 95.31 406 GLU A CA 1
ATOM 3295 C C . GLU A 1 406 ? 13.733 -20.211 -11.621 1.00 95.31 406 GLU A C 1
ATOM 3297 O O . GLU A 1 406 ? 14.076 -19.458 -10.706 1.00 95.31 406 GLU A O 1
ATOM 3302 N N . LYS A 1 407 ? 14.622 -20.953 -12.290 1.00 92.81 407 LYS A N 1
ATOM 3303 C CA . LYS A 1 407 ? 16.045 -21.007 -11.940 1.00 92.81 407 LYS A CA 1
ATOM 3304 C C . LYS A 1 407 ? 16.716 -19.663 -12.172 1.00 92.81 407 LYS A C 1
ATOM 3306 O O . LYS A 1 407 ? 16.531 -19.047 -13.217 1.00 92.81 407 LYS A O 1
ATOM 3311 N N . GLU A 1 408 ? 17.537 -19.240 -11.211 1.00 92.62 408 GLU A N 1
ATOM 3312 C CA . GLU A 1 408 ? 18.302 -17.983 -11.265 1.00 92.62 408 GLU A CA 1
ATOM 3313 C C . GLU A 1 408 ? 17.448 -16.750 -11.613 1.00 92.62 408 GLU A C 1
ATOM 3315 O O . GLU A 1 408 ? 17.954 -15.784 -12.186 1.00 92.62 408 GLU A O 1
ATOM 3320 N N . TYR A 1 409 ? 16.149 -16.780 -11.289 1.00 96.69 409 TYR A N 1
ATOM 3321 C CA . TYR A 1 409 ? 15.223 -15.676 -11.551 1.00 96.69 409 TYR A CA 1
ATOM 3322 C C . TYR A 1 409 ? 15.218 -15.238 -13.028 1.00 96.69 409 TYR A C 1
ATOM 3324 O O . TYR A 1 409 ? 15.094 -14.052 -13.347 1.00 96.69 409 TYR A O 1
ATOM 3332 N N . ARG A 1 410 ? 15.385 -16.197 -13.951 1.00 96.00 410 ARG A N 1
ATOM 3333 C CA . ARG A 1 410 ? 15.435 -15.960 -15.406 1.00 96.00 410 ARG A CA 1
ATOM 3334 C C . ARG A 1 410 ? 14.198 -15.225 -15.919 1.00 96.00 410 ARG A C 1
ATOM 3336 O O . ARG A 1 410 ? 14.327 -14.416 -16.836 1.00 96.00 410 ARG A O 1
ATOM 3343 N N . GLY A 1 411 ? 13.044 -15.437 -15.286 1.00 97.75 411 GLY A N 1
ATOM 3344 C CA . GLY A 1 411 ? 11.801 -14.729 -15.583 1.00 97.75 411 GLY A CA 1
ATOM 3345 C C . GLY A 1 411 ? 11.877 -13.212 -15.402 1.00 97.75 411 GLY A C 1
ATOM 3346 O O . GLY A 1 411 ? 11.195 -12.492 -16.120 1.00 97.75 411 GLY A O 1
ATOM 3347 N N . GLN A 1 412 ? 12.733 -12.709 -14.514 1.00 98.38 412 GLN A N 1
ATOM 3348 C CA . GLN A 1 412 ? 12.928 -11.269 -14.277 1.00 98.38 412 GLN A CA 1
ATOM 3349 C C . GLN A 1 412 ? 14.145 -10.698 -15.012 1.00 98.38 412 GLN A C 1
ATOM 3351 O O . GLN A 1 412 ? 14.363 -9.489 -15.025 1.00 98.38 412 GLN A O 1
ATOM 3356 N N . ASN A 1 413 ? 14.979 -11.549 -15.610 1.00 96.50 413 ASN A N 1
ATOM 3357 C CA . ASN A 1 413 ? 16.215 -11.126 -16.252 1.00 96.50 413 ASN A CA 1
ATOM 3358 C C . ASN A 1 413 ? 15.922 -10.462 -17.607 1.00 96.50 413 ASN A C 1
ATOM 3360 O O . ASN A 1 413 ? 15.469 -11.123 -18.546 1.00 96.50 413 ASN A O 1
ATOM 3364 N N . LYS A 1 414 ? 16.265 -9.172 -17.741 1.00 94.81 414 LYS A N 1
ATOM 3365 C CA . LYS A 1 414 ? 16.026 -8.375 -18.959 1.00 94.81 414 LYS A CA 1
ATOM 3366 C C . LYS A 1 414 ? 16.698 -8.955 -20.210 1.00 94.81 414 LYS A C 1
ATOM 3368 O O . LYS A 1 414 ? 16.206 -8.778 -21.321 1.00 94.81 414 LYS A O 1
ATOM 3373 N N . ALA A 1 415 ? 17.820 -9.661 -20.062 1.00 93.25 415 ALA A N 1
ATOM 3374 C CA . ALA A 1 415 ? 18.523 -10.264 -21.194 1.00 93.25 415 ALA A CA 1
ATOM 3375 C C . ALA A 1 415 ? 17.856 -11.556 -21.702 1.00 93.25 415 ALA A C 1
ATOM 3377 O O . ALA A 1 415 ? 18.089 -11.934 -22.852 1.00 93.25 415 ALA A O 1
ATOM 3378 N N . ILE A 1 416 ? 17.038 -12.209 -20.868 1.00 94.12 416 ILE A N 1
ATOM 3379 C CA . ILE A 1 416 ? 16.432 -13.519 -21.140 1.00 94.12 416 ILE A CA 1
ATOM 3380 C C . ILE A 1 416 ? 14.945 -13.362 -21.472 1.00 94.12 416 ILE A C 1
ATOM 3382 O O . ILE A 1 416 ? 14.526 -13.729 -22.567 1.00 94.12 416 ILE A O 1
ATOM 3386 N N . ASN A 1 417 ? 14.150 -12.775 -20.575 1.00 96.19 417 ASN A N 1
ATOM 3387 C CA . ASN A 1 417 ? 12.697 -12.679 -20.725 1.00 96.19 417 ASN A CA 1
ATOM 3388 C C . ASN A 1 417 ? 12.260 -11.375 -21.417 1.00 96.19 417 ASN A C 1
ATOM 3390 O O . ASN A 1 417 ? 11.537 -10.552 -20.857 1.00 96.19 417 ASN A O 1
ATOM 3394 N N . LYS A 1 418 ? 12.714 -11.166 -22.656 1.00 95.94 418 LYS A N 1
ATOM 3395 C CA . LYS A 1 418 ? 12.401 -9.951 -23.434 1.00 95.94 418 LYS A CA 1
ATOM 3396 C C . LYS A 1 418 ? 10.932 -9.855 -23.849 1.00 95.94 418 LYS A C 1
ATOM 3398 O O . LYS A 1 418 ? 10.452 -8.771 -24.150 1.00 95.94 418 LYS A O 1
ATOM 3403 N N . GLN A 1 419 ? 10.213 -10.975 -23.882 1.00 96.31 419 GLN A N 1
ATOM 3404 C CA . GLN A 1 419 ? 8.790 -11.010 -24.214 1.00 96.31 419 GLN A CA 1
ATOM 3405 C C . GLN A 1 419 ? 7.896 -10.428 -23.111 1.00 96.31 419 GLN A C 1
ATOM 3407 O O . GLN A 1 419 ? 6.786 -10.004 -23.416 1.00 96.31 419 GLN A O 1
ATOM 3412 N N . ALA A 1 420 ? 8.360 -10.379 -21.858 1.00 97.31 420 ALA A N 1
ATOM 3413 C CA . ALA A 1 420 ? 7.552 -9.892 -20.740 1.00 97.31 420 ALA A CA 1
ATOM 3414 C C . ALA A 1 420 ? 7.436 -8.363 -20.679 1.00 97.31 420 ALA A C 1
ATOM 3416 O O . ALA A 1 420 ? 6.458 -7.847 -20.132 1.00 97.31 420 ALA A O 1
ATOM 3417 N N . TYR A 1 421 ? 8.404 -7.634 -21.238 1.00 98.19 421 TYR A N 1
ATOM 3418 C CA . TYR A 1 421 ? 8.514 -6.191 -21.045 1.00 98.19 421 TYR A CA 1
ATOM 3419 C C . TYR A 1 421 ? 8.817 -5.429 -22.342 1.00 98.19 421 TYR A C 1
ATOM 3421 O O . TYR A 1 421 ? 9.218 -5.996 -23.359 1.00 98.19 421 TYR A O 1
ATOM 3429 N N . GLU A 1 422 ? 8.616 -4.117 -22.295 1.00 96.56 422 GLU A N 1
ATOM 3430 C CA . GLU A 1 422 ? 9.005 -3.148 -23.315 1.00 96.56 422 GLU A CA 1
ATOM 3431 C C . GLU A 1 422 ? 9.826 -2.028 -22.674 1.00 96.56 422 GLU A C 1
ATOM 3433 O O . GLU A 1 422 ? 9.572 -1.613 -21.539 1.00 96.56 422 GLU A O 1
ATOM 3438 N N . GLU A 1 423 ? 10.830 -1.544 -23.405 1.00 95.50 423 GLU A N 1
ATOM 3439 C CA . GLU A 1 423 ? 11.554 -0.335 -23.013 1.00 95.50 423 GLU A CA 1
ATOM 3440 C C . GLU A 1 423 ? 10.646 0.886 -23.194 1.00 95.50 423 GLU A C 1
ATOM 3442 O O . GLU A 1 423 ? 9.855 0.970 -24.136 1.00 95.50 423 GLU A O 1
ATOM 3447 N N . ILE A 1 424 ? 10.778 1.849 -22.290 1.00 94.25 424 ILE A N 1
ATOM 3448 C CA . ILE A 1 424 ? 9.985 3.074 -22.304 1.00 94.25 424 ILE A CA 1
ATOM 3449 C C . ILE A 1 424 ? 10.642 4.116 -23.219 1.00 94.25 424 ILE A C 1
ATOM 3451 O O . ILE A 1 424 ? 11.868 4.192 -23.331 1.00 94.25 424 ILE A O 1
ATOM 3455 N N . SER A 1 425 ? 9.825 4.949 -23.874 1.00 89.44 425 SER A N 1
ATOM 3456 C CA . SER A 1 425 ? 10.335 6.076 -24.662 1.00 89.44 425 SER A CA 1
ATOM 3457 C C . SER A 1 425 ? 11.098 7.064 -23.779 1.00 89.44 425 SER A C 1
ATOM 3459 O O . SER A 1 425 ? 10.558 7.591 -22.806 1.00 89.44 425 SER A O 1
ATOM 3461 N N . LYS A 1 426 ? 12.332 7.389 -24.178 1.00 88.69 426 LYS A N 1
ATOM 3462 C CA . LYS A 1 426 ? 13.164 8.396 -23.502 1.00 88.69 426 LYS A CA 1
ATOM 3463 C C . LYS A 1 426 ? 12.545 9.791 -23.519 1.00 88.69 426 LYS A C 1
ATOM 3465 O O . LYS A 1 426 ? 12.844 10.590 -22.641 1.00 88.69 426 LYS A O 1
ATOM 3470 N N . GLU A 1 427 ? 11.677 10.080 -24.487 1.00 88.50 427 GLU A N 1
ATOM 3471 C CA . GLU A 1 427 ? 10.986 11.370 -24.577 1.00 88.50 427 GLU A CA 1
ATOM 3472 C C . GLU A 1 427 ? 10.023 11.602 -23.420 1.00 88.50 427 GLU A C 1
ATOM 3474 O O . GLU A 1 427 ? 9.714 12.750 -23.144 1.00 88.50 427 GLU A O 1
ATOM 3479 N N . HIS A 1 428 ? 9.591 10.545 -22.732 1.00 91.06 428 HIS A N 1
ATOM 3480 C CA . HIS A 1 428 ? 8.694 10.601 -21.580 1.00 91.06 428 HIS A CA 1
ATOM 3481 C C . HIS A 1 428 ? 9.423 10.436 -20.236 1.00 91.06 428 HIS A C 1
ATOM 3483 O O . HIS A 1 428 ? 8.772 10.423 -19.193 1.00 91.06 428 HIS A O 1
ATOM 3489 N N . LEU A 1 429 ? 10.758 10.315 -20.258 1.00 93.06 429 LEU A N 1
ATOM 3490 C CA . LEU A 1 429 ? 11.592 10.182 -19.065 1.00 93.06 429 LEU A CA 1
ATOM 3491 C C . LEU A 1 429 ? 12.223 11.524 -18.679 1.00 93.06 429 LEU A C 1
ATOM 3493 O O . LEU A 1 429 ? 12.786 12.219 -19.530 1.00 93.06 429 LEU A O 1
ATOM 3497 N N . ALA A 1 430 ? 12.170 11.869 -17.397 1.00 91.38 430 ALA A N 1
ATOM 3498 C CA . ALA A 1 430 ? 12.923 12.971 -16.803 1.00 91.38 430 ALA A CA 1
ATOM 3499 C C . ALA A 1 430 ? 13.890 12.433 -15.735 1.00 91.38 430 ALA A C 1
ATOM 3501 O O . ALA A 1 430 ? 13.601 11.444 -15.066 1.00 91.38 430 ALA A O 1
ATOM 3502 N N . VAL A 1 431 ? 15.074 13.040 -15.631 1.00 92.62 431 VAL A N 1
ATOM 3503 C CA . VAL A 1 431 ? 16.131 12.655 -14.680 1.00 92.62 431 VAL A CA 1
ATOM 3504 C C . VAL A 1 431 ? 16.806 13.931 -14.190 1.00 92.62 431 VAL A C 1
ATOM 3506 O O . VAL A 1 431 ? 17.095 14.814 -15.006 1.00 92.62 431 VAL A O 1
ATOM 3509 N N . TYR A 1 432 ? 17.080 14.031 -12.888 1.00 88.38 432 TYR A N 1
ATOM 3510 C CA . TYR A 1 432 ? 17.894 15.117 -12.348 1.00 88.38 432 TYR A CA 1
ATOM 3511 C C . TYR A 1 432 ? 19.345 14.979 -12.812 1.00 88.38 432 TYR A C 1
ATOM 3513 O O . TYR A 1 432 ? 19.960 13.928 -12.639 1.00 88.38 432 TYR A O 1
ATOM 3521 N N . LYS A 1 433 ? 19.903 16.043 -13.398 1.00 89.25 433 LYS A N 1
ATOM 3522 C CA . LYS A 1 433 ? 21.299 16.073 -13.847 1.00 89.25 433 LYS A CA 1
ATOM 3523 C C . LYS A 1 433 ? 22.048 17.230 -13.207 1.00 89.25 433 LYS A C 1
ATOM 3525 O O . LYS A 1 433 ? 21.568 18.364 -13.210 1.00 89.25 433 LYS A O 1
ATOM 3530 N N . ILE A 1 434 ? 23.261 16.954 -12.746 1.00 87.69 434 ILE A N 1
ATOM 3531 C CA . ILE A 1 434 ? 24.225 17.954 -12.297 1.00 87.69 434 ILE A CA 1
ATOM 3532 C C . ILE A 1 434 ? 25.147 18.284 -13.473 1.00 87.69 434 ILE A C 1
ATOM 3534 O O . ILE A 1 434 ? 25.900 17.435 -13.954 1.00 87.69 434 ILE A O 1
ATOM 3538 N N . GLN A 1 435 ? 25.109 19.535 -13.934 1.00 91.06 435 GLN A N 1
ATOM 3539 C CA . GLN A 1 435 ? 26.006 20.015 -14.983 1.00 91.06 435 GLN A CA 1
ATOM 3540 C C . GLN A 1 435 ? 27.344 20.473 -14.386 1.00 91.06 435 GLN A C 1
ATOM 3542 O O . GLN A 1 435 ? 27.429 21.477 -13.677 1.00 91.06 435 GLN A O 1
ATOM 3547 N N . MET A 1 436 ? 28.418 19.755 -14.707 1.00 89.31 436 MET A N 1
ATOM 3548 C CA . MET A 1 436 ? 29.772 20.045 -14.241 1.00 89.31 436 MET A CA 1
ATOM 3549 C C . MET A 1 436 ? 30.560 20.796 -15.317 1.00 89.31 436 MET A C 1
ATOM 3551 O O . MET A 1 436 ? 31.034 20.198 -16.283 1.00 89.31 436 MET A O 1
ATOM 3555 N N . CYS A 1 437 ? 30.729 22.110 -15.148 1.00 90.38 437 CYS A N 1
ATOM 3556 C CA . CYS A 1 437 ? 31.455 22.962 -16.093 1.00 90.38 437 CYS A CA 1
ATOM 3557 C C . CYS A 1 437 ? 32.885 23.265 -15.632 1.00 90.38 437 CYS A C 1
ATOM 3559 O O . CYS A 1 437 ? 33.118 23.794 -14.543 1.00 90.38 437 CYS A O 1
ATOM 3561 N N . LYS A 1 438 ? 33.866 22.983 -16.492 1.00 87.94 438 LYS A N 1
ATOM 3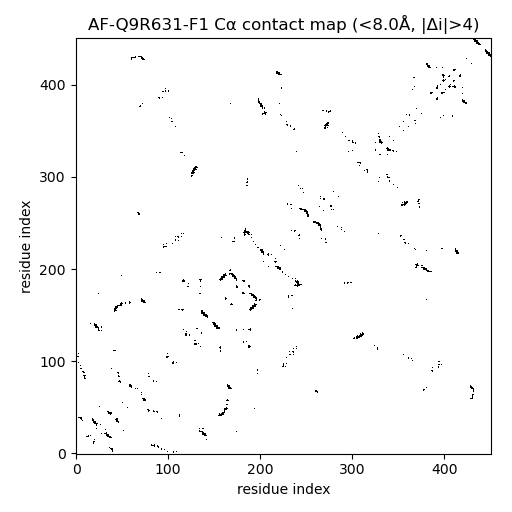562 C CA . LYS A 1 438 ? 35.273 23.318 -16.261 1.00 87.94 438 LYS A CA 1
ATOM 3563 C C . LYS A 1 438 ? 35.575 24.721 -16.779 1.00 87.94 438 LYS A C 1
ATOM 3565 O O . LYS A 1 438 ? 35.295 25.049 -17.931 1.00 87.94 438 LYS A O 1
ATOM 3570 N N . SER A 1 439 ? 36.244 25.522 -15.953 1.00 81.50 439 SER A N 1
ATOM 3571 C CA . SER A 1 439 ? 36.787 26.815 -16.373 1.00 81.50 439 SER A CA 1
ATOM 3572 C C . SER A 1 439 ? 38.013 26.603 -17.270 1.00 81.50 439 SER A C 1
ATOM 3574 O O . SER A 1 439 ? 39.100 26.266 -16.799 1.00 81.50 439 SER A O 1
ATOM 3576 N N . VAL A 1 440 ? 37.824 26.745 -18.582 1.00 81.00 440 VAL A N 1
ATOM 3577 C CA . VAL A 1 440 ? 38.875 26.694 -19.612 1.00 81.00 440 VAL A CA 1
ATOM 3578 C C . VAL A 1 440 ? 38.794 27.969 -20.457 1.00 81.00 440 VAL A C 1
ATOM 3580 O O . VAL A 1 440 ? 37.707 28.528 -20.614 1.00 81.00 440 VAL A O 1
ATOM 3583 N N . LYS A 1 441 ? 39.925 28.455 -21.001 1.00 69.88 441 LYS A N 1
ATOM 3584 C CA . LYS A 1 441 ? 39.908 29.574 -21.965 1.00 69.88 441 LYS A CA 1
ATOM 3585 C C . LYS A 1 441 ? 39.022 29.163 -23.152 1.00 69.88 441 LYS A C 1
ATOM 3587 O O . LYS A 1 441 ? 39.229 28.091 -23.704 1.00 69.88 441 LYS A O 1
ATOM 3592 N N . ALA A 1 442 ? 38.020 29.992 -23.437 1.00 69.81 442 ALA A N 1
ATOM 3593 C CA . ALA A 1 442 ? 36.757 29.648 -24.093 1.00 69.81 442 ALA A CA 1
ATOM 3594 C C . ALA A 1 442 ? 36.829 28.782 -25.375 1.00 69.81 442 ALA A C 1
ATOM 3596 O O . ALA A 1 442 ? 37.775 28.929 -26.152 1.00 69.81 442 ALA A O 1
ATOM 3597 N N . PRO A 1 443 ? 35.768 27.986 -25.653 1.00 57.47 443 PRO A N 1
ATOM 3598 C CA . PRO A 1 443 ? 34.574 27.770 -24.819 1.00 57.47 443 PRO A CA 1
ATOM 3599 C C . PRO A 1 443 ? 34.801 26.714 -23.719 1.00 57.47 443 PRO A C 1
ATOM 3601 O O . PRO A 1 443 ? 35.517 25.734 -23.916 1.00 57.47 443 PRO A O 1
ATOM 3604 N N . GLY A 1 444 ? 34.214 26.939 -22.536 1.00 70.56 444 GLY A N 1
ATOM 3605 C CA . GLY A 1 444 ? 34.309 26.020 -21.397 1.00 70.56 444 GLY A CA 1
ATOM 3606 C C . GLY A 1 444 ? 33.608 24.685 -21.671 1.00 70.56 444 GLY A C 1
ATOM 3607 O O . GLY A 1 444 ? 32.557 24.665 -22.304 1.00 70.56 444 GLY A O 1
ATOM 3608 N N . ILE A 1 445 ? 34.189 23.572 -21.212 1.00 89.56 445 ILE A N 1
ATOM 3609 C CA . ILE A 1 445 ? 33.615 22.227 -21.381 1.00 89.56 445 ILE A CA 1
ATOM 3610 C C . ILE A 1 445 ? 32.701 21.893 -20.197 1.00 89.56 445 ILE A C 1
ATOM 3612 O O . ILE A 1 445 ? 33.118 22.044 -19.047 1.00 89.56 445 ILE A O 1
ATOM 3616 N N . CYS A 1 446 ? 31.482 21.429 -20.473 1.00 90.75 446 CYS A N 1
ATOM 3617 C CA . CYS A 1 446 ? 30.527 20.960 -19.467 1.00 90.75 446 CYS A CA 1
ATOM 3618 C C . CYS A 1 446 ? 30.160 19.493 -19.720 1.00 90.75 446 CYS A C 1
ATOM 3620 O O . CYS A 1 446 ? 30.109 19.058 -20.871 1.00 90.75 446 CYS A O 1
ATOM 3622 N N . ILE A 1 447 ? 29.928 18.741 -18.645 1.00 93.56 447 ILE A N 1
ATOM 3623 C CA . ILE A 1 447 ? 29.466 17.349 -18.675 1.00 93.56 447 ILE A CA 1
ATOM 3624 C C . ILE A 1 447 ? 28.244 17.255 -17.769 1.00 93.56 447 ILE A C 1
ATOM 3626 O O . ILE A 1 447 ? 28.312 17.688 -16.619 1.00 93.56 447 ILE A O 1
ATOM 3630 N N . ASP A 1 448 ? 27.156 16.684 -18.276 1.00 90.94 448 ASP A N 1
ATOM 3631 C CA . ASP A 1 448 ? 25.982 16.380 -17.463 1.00 90.94 448 ASP A CA 1
ATOM 3632 C C . ASP A 1 448 ? 26.131 14.979 -16.862 1.00 90.94 448 ASP A C 1
ATOM 3634 O O . ASP A 1 448 ? 26.416 14.013 -17.576 1.00 90.94 448 ASP A O 1
ATOM 3638 N N . VAL A 1 449 ? 25.942 14.882 -15.550 1.00 90.25 449 VAL A N 1
ATOM 3639 C CA . VAL A 1 449 ? 25.999 13.635 -14.784 1.00 90.25 449 VAL A CA 1
ATOM 3640 C C . VAL A 1 449 ? 24.639 13.453 -14.123 1.00 90.25 449 VAL A C 1
ATOM 3642 O O . VAL A 1 449 ? 24.129 14.402 -13.529 1.00 90.25 449 VAL A O 1
ATOM 3645 N N . ASP A 1 450 ? 24.026 12.280 -14.281 1.00 89.19 450 ASP A N 1
ATOM 3646 C CA . ASP A 1 450 ? 22.817 11.940 -13.519 1.00 89.19 450 ASP A CA 1
ATOM 3647 C C . ASP A 1 450 ? 23.166 11.978 -12.019 1.00 89.19 450 ASP A C 1
ATOM 3649 O O . ASP A 1 450 ? 24.297 11.636 -11.670 1.00 89.19 450 ASP A O 1
ATOM 3653 N N . ASN A 1 451 ? 22.247 12.484 -11.189 1.00 86.56 451 ASN A N 1
ATOM 3654 C CA . ASN A 1 451 ? 22.455 12.760 -9.756 1.00 86.56 451 ASN A CA 1
ATOM 3655 C C . ASN A 1 451 ? 23.225 11.683 -8.984 1.00 86.56 451 ASN A C 1
ATOM 3657 O O . ASN A 1 451 ? 22.874 10.492 -9.145 1.00 86.56 451 ASN A O 1
#

Mean predicted aligned error: 4.33 Å

Sequence (451 aa):
MPVTINNFNYNDPIDNNNIIMMEPPFARGTGRYYKAFKITDRIWIIPERYTFGYKPEDFNKSSGIFNRDVCEYYDPDYLNTNDKKNIFLQTMIKLFNRIKSKPLGEKLLEMIINGIPYLGDRRVPLEEFNTNIASVTVNKLISNPGEVERKKGIFANLIIFGPGPVLNENETIDIGIQNHFASREGFGGIMQMKFCPEYVSVFNNVQENKGASIFNRRGYFSDPALILMHELIHVLHGLYGIKVDDLP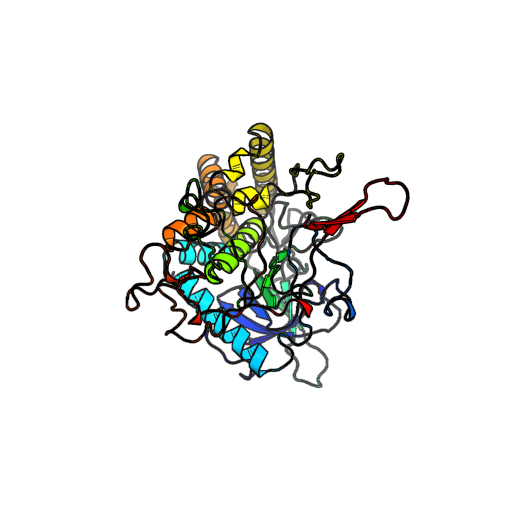IVPNEKKFFMQSTDAIQAEELYTFGGQDPSIITPSTDKSIYDKVLQNFRGIVDRLNKVLVCISDPSININIYKNKFKDKYKFVEDSEGKYSIDVESFDKLYKSLMFGFTETNIAENYKIKTRASYFSDSLPPVKIKNLLDNEIYTIEEGFNISDKDMEKEYRGQNKAINKQAYEEISKEHLAVYKIQMCKSVKAPGICIDVDN